Protein 1XYZ (pdb70)

Sequence (640 aa):
NALRDYAEARGIKIGTCVNYPFYNNSDPTYNSILQREFSMVVCENEMKFDALQPRQNVFDFSKGDQLLAFAERNGMQMRGHTLIWHNQNPSWLTNGNWNRDSLLAVMKNHITTVMTHYKGKIVEWDVANECMDDSGNGLRSSIWRNVIGQDYLDYAFRYAREADPDALLFYNDYNIEDLGPKSNAVFNMIKSMKERGVPIDGVGFQCHFINGMSPEYLASIDQNIKRYAEIGVIVSFTEIDIRIPQSENPATAFQVQANNYKELMKICLANPNCNTFVMWGFTDKYTWIPGTFPGYGNPLIYDSNYNPKPAYNAIKEALMNALRDYAEARGIKIGTCVNYPFYNNSDPTYNSILQREFSMVVCENEMKFDALQPRQNVFDFSKGDQLLAFAERNGMQMRGHTLIWHNQNPSWLTNGNWNRDSLLAVMKNHITTVMTHYKGKIVEWDVANECMDDSGNGLRSSIWRNVIGQDYLDYAFRYAREADPDALLFYNDYNIEDLGPKSNAVFNMIKSMKERGVPIDGVGFQCHFINGMSPEYLASIDQNIKRYAEIGVIVSFTEIDIRIPQSENPATAFQVQANNYKELMKICLANPNCNTFVMWGFTDKYTWIPGTFPGYGNPLIYDSNYNPKPAYNAIKEALM

Structure (mmCIF, N/CA/C/O backbone):
data_1XYZ
#
_entry.id   1XYZ
#
_cell.length_a   47.100
_cell.length_b   51.100
_cell.length_c   70.740
_cell.angle_alpha   100.54
_cell.angle_beta   83.79
_cell.angle_gamma   101.64
#
_symmetry.space_group_name_H-M   'P 1'
#
loop_
_entity.id
_entity.type
_entity.pdbx_description
1 polymer 1,4-BETA-D-XYLAN-XYLANOHYDROLASE
2 water water
#
loop_
_atom_site.group_PDB
_atom_site.id
_atom_site.type_symbol
_atom_site.label_atom_id
_atom_site.label_alt_id
_atom_site.label_comp_id
_atom_site.label_asym_id
_atom_site.label_entity_id
_atom_site.label_seq_id
_atom_site.pdbx_PDB_ins_code
_atom_site.Cartn_x
_atom_site.Cartn_y
_atom_site.Cartn_z
_atom_site.occupancy
_atom_site.B_iso_or_equiv
_atom_site.auth_seq_id
_atom_site.auth_comp_id
_atom_site.auth_asym_id
_atom_site.auth_atom_id
_atom_site.pdbx_PDB_model_num
ATOM 1 N N . ASN A 1 26 ? 41.511 25.152 36.876 1.00 22.29 516 ASN A N 1
ATOM 2 C CA . ASN A 1 26 ? 40.907 25.555 35.563 1.00 21.77 516 ASN A CA 1
ATOM 3 C C . ASN A 1 26 ? 39.684 24.707 35.106 1.00 19.45 516 ASN A C 1
ATOM 4 O O . ASN A 1 26 ? 39.191 24.916 34.001 1.00 18.37 516 ASN A O 1
ATOM 9 N N . ALA A 1 27 ? 39.186 23.778 35.939 1.00 15.70 517 ALA A N 1
ATOM 10 C CA . ALA A 1 27 ? 38.027 22.952 35.538 1.00 14.27 517 ALA A CA 1
ATOM 11 C C . ALA A 1 27 ? 36.730 23.719 35.746 1.00 12.59 517 ALA A C 1
ATOM 12 O O . ALA A 1 27 ? 36.707 24.699 36.480 1.00 12.14 517 ALA A O 1
ATOM 14 N N . LEU A 1 28 ? 35.647 23.273 35.115 1.00 11.39 518 LEU A N 1
ATOM 15 C CA . LEU A 1 28 ? 34.366 23.944 35.280 1.00 11.22 518 LEU A CA 1
ATOM 16 C C . LEU A 1 28 ? 33.984 24.033 36.768 1.00 10.88 518 LEU A C 1
ATOM 17 O O . LEU A 1 28 ? 33.537 25.080 37.228 1.00 11.47 518 LEU A O 1
ATOM 22 N N . ARG A 1 29 ? 34.201 22.959 37.533 1.00 10.76 519 ARG A N 1
ATOM 23 C CA . ARG A 1 29 ? 33.856 22.980 38.959 1.00 11.30 519 ARG A CA 1
ATOM 24 C C . ARG A 1 29 ? 34.623 24.033 39.770 1.00 13.05 519 ARG A C 1
ATOM 25 O O . ARG A 1 29 ? 34.129 24.518 40.770 1.00 13.26 519 ARG A O 1
ATOM 33 N N . ASP A 1 30 ? 35.818 24.409 39.330 1.00 13.66 520 ASP A N 1
ATOM 34 C CA . ASP A 1 30 ? 36.605 25.420 40.057 1.00 15.27 520 ASP A CA 1
ATOM 35 C C . ASP A 1 30 ? 35.994 26.819 39.900 1.00 15.32 520 ASP A C 1
ATOM 36 O O . ASP A 1 30 ? 35.875 27.572 40.864 1.00 16.59 520 ASP A O 1
ATOM 41 N N . TYR A 1 31 ? 35.607 27.159 38.680 1.00 14.43 521 TYR A N 1
ATOM 42 C CA . TYR A 1 31 ? 34.999 28.446 38.424 1.00 15.53 521 TYR A CA 1
ATOM 43 C C . TYR A 1 31 ? 33.606 28.496 39.035 1.00 15.66 521 TYR A C 1
ATOM 44 O O . TYR A 1 31 ? 33.161 29.542 39.518 1.00 15.87 521 TYR A O 1
ATOM 53 N N . ALA A 1 32 ? 32.906 27.366 38.988 1.00 13.96 522 ALA A N 1
ATOM 54 C CA . ALA A 1 32 ? 31.570 27.312 39.556 1.00 14.62 522 ALA A CA 1
ATOM 55 C C . ALA A 1 32 ? 31.654 27.491 41.058 1.00 14.50 522 ALA A C 1
ATOM 56 O O . ALA A 1 32 ? 30.933 28.297 41.615 1.00 15.27 522 ALA A O 1
ATOM 58 N N . GLU A 1 33 ? 32.534 26.739 41.706 1.00 15.66 523 GLU A N 1
ATOM 59 C CA . GLU A 1 33 ? 32.718 26.826 43.155 1.00 20.86 523 GLU A CA 1
ATOM 60 C C . GLU A 1 33 ? 32.995 28.282 43.575 1.00 20.93 523 GLU A C 1
ATOM 61 O O . GLU A 1 33 ? 32.429 28.775 44.549 1.00 20.13 523 GLU A O 1
ATOM 67 N N . ALA A 1 34 ? 33.810 28.981 42.794 1.00 20.38 524 ALA A N 1
ATOM 68 C CA . ALA A 1 34 ? 34.166 30.364 43.086 1.00 20.61 524 ALA A CA 1
ATOM 69 C C . ALA A 1 34 ? 32.939 31.280 43.078 1.00 20.43 524 ALA A C 1
ATOM 70 O O . ALA A 1 34 ? 32.920 32.354 43.707 1.00 21.31 524 ALA A O 1
ATOM 72 N N . ARG A 1 35 ? 31.911 30.857 42.361 1.00 18.97 525 ARG A N 1
ATOM 73 C CA . ARG A 1 35 ? 30.701 31.641 42.259 1.00 18.39 525 ARG A CA 1
ATOM 74 C C . ARG A 1 35 ? 29.567 31.127 43.152 1.00 17.82 525 ARG A C 1
ATOM 75 O O . ARG A 1 35 ? 28.486 31.697 43.136 1.00 18.38 525 ARG A O 1
ATOM 83 N N . GLY A 1 36 ? 29.815 30.071 43.932 1.00 17.65 526 GLY A N 1
ATOM 84 C CA . GLY A 1 36 ? 28.786 29.496 44.809 1.00 17.76 526 GLY A CA 1
ATOM 85 C C . GLY A 1 36 ? 27.692 28.668 44.122 1.00 17.76 526 GLY A C 1
ATOM 86 O O . GLY A 1 36 ? 26.561 28.562 44.629 1.00 18.64 526 GLY A O 1
ATOM 87 N N . ILE A 1 37 ? 28.044 28.082 42.977 1.00 16.77 527 ILE A N 1
ATOM 88 C CA . ILE A 1 37 ? 27.163 27.268 42.111 1.00 16.84 527 ILE A CA 1
ATOM 89 C C . ILE A 1 37 ? 27.736 25.832 42.085 1.00 15.99 527 ILE A C 1
ATOM 90 O O . ILE A 1 37 ? 28.970 25.640 42.148 1.00 17.08 527 ILE A O 1
ATOM 95 N N . LYS A 1 38 ? 26.858 24.832 42.063 1.00 13.16 528 LYS A N 1
ATOM 96 C CA . LYS A 1 38 ? 27.275 23.429 41.914 1.00 12.08 528 LYS A CA 1
ATOM 97 C C . LYS A 1 38 ? 26.965 23.107 40.441 1.00 11.04 528 LYS A C 1
ATOM 98 O O . LYS A 1 38 ? 25.882 23.449 39.946 1.00 10.17 528 LYS A O 1
ATOM 104 N N . ILE A 1 39 ? 27.922 22.502 39.741 1.00 9.53 529 ILE A N 1
ATOM 105 C CA . ILE A 1 39 ? 27.746 22.147 38.339 1.00 8.79 529 ILE A CA 1
ATOM 106 C C . ILE A 1 39 ? 27.829 20.640 38.243 1.00 8.34 529 ILE A C 1
ATOM 107 O O . ILE A 1 39 ? 28.763 20.039 38.759 1.00 9.37 529 ILE A O 1
ATOM 112 N N . GLY A 1 40 ? 26.832 20.017 37.624 1.00 7.55 530 GLY A N 1
ATOM 113 C CA . GLY A 1 40 ? 26.842 18.575 37.593 1.00 7.77 530 GLY A CA 1
ATOM 114 C C . GLY A 1 40 ? 26.306 17.919 36.347 1.00 8.70 530 GLY A C 1
ATOM 115 O O . GLY A 1 40 ? 25.993 18.600 35.347 1.00 8.22 530 GLY A O 1
ATOM 116 N N . THR A 1 41 ? 26.199 16.591 36.408 1.00 7.71 531 THR A N 1
ATOM 117 C CA . THR A 1 41 ? 25.701 15.803 35.293 1.00 7.60 531 THR A CA 1
ATOM 118 C C . THR A 1 41 ? 25.117 14.481 35.807 1.00 8.27 531 THR A C 1
ATOM 119 O O . THR A 1 41 ? 25.453 14.039 36.921 1.00 7.43 531 THR A O 1
ATOM 123 N N . CYS A 1 42 ? 24.221 13.880 35.022 1.00 8.23 532 CYS A N 1
ATOM 124 C CA . CYS A 1 42 ? 23.762 12.537 35.353 1.00 8.73 532 CYS A CA 1
ATOM 125 C C . CYS A 1 42 ? 24.913 11.621 34.905 1.00 10.18 532 CYS A C 1
ATOM 126 O O . CYS A 1 42 ? 25.752 11.977 34.032 1.00 9.35 532 CYS A O 1
ATOM 129 N N . VAL A 1 43 ? 25.010 10.461 35.547 1.00 9.17 533 VAL A N 1
ATOM 130 C CA . VAL A 1 43 ? 26.080 9.512 35.258 1.00 9.39 533 VAL A CA 1
ATOM 131 C C . VAL A 1 43 ? 25.530 8.375 34.410 1.00 10.48 533 VAL A C 1
ATOM 132 O O . VAL A 1 43 ? 24.571 7.708 34.807 1.00 11.48 533 VAL A O 1
ATOM 136 N N . ASN A 1 44 ? 26.061 8.234 33.198 1.00 10.57 534 ASN A N 1
ATOM 137 C CA . ASN A 1 44 ? 25.600 7.214 32.239 1.00 11.85 534 ASN A CA 1
ATOM 138 C C . ASN A 1 44 ? 26.157 5.835 32.584 1.00 12.89 534 ASN A C 1
ATOM 139 O O . ASN A 1 44 ? 27.197 5.714 33.260 1.00 12.77 534 ASN A O 1
ATOM 144 N N . TYR A 1 45 ? 25.544 4.808 32.020 1.00 14.86 535 TYR A N 1
ATOM 145 C CA . TYR A 1 45 ? 25.946 3.450 32.338 1.00 17.34 535 TYR A CA 1
ATOM 146 C C . TYR A 1 45 ? 27.413 2.986 32.289 1.00 17.31 535 TYR A C 1
ATOM 147 O O . TYR A 1 45 ? 27.845 2.227 33.169 1.00 16.66 535 TYR A O 1
ATOM 156 N N . PRO A 1 46 ? 28.210 3.450 31.307 1.00 16.94 536 PRO A N 1
ATOM 157 C CA . PRO A 1 46 ? 29.611 3.020 31.238 1.00 16.86 536 PRO A CA 1
ATOM 158 C C . PRO A 1 46 ? 30.393 3.246 32.508 1.00 16.28 536 PRO A C 1
ATOM 159 O O . PRO A 1 46 ? 31.401 2.592 32.724 1.00 16.65 536 PRO A O 1
ATOM 163 N N . PHE A 1 47 ? 29.973 4.202 33.330 1.00 15.77 537 PHE A N 1
ATOM 164 C CA . PHE A 1 47 ? 30.667 4.473 34.593 1.00 15.60 537 PHE A CA 1
ATOM 165 C C . PHE A 1 47 ? 30.785 3.211 35.456 1.00 17.03 537 PHE A C 1
ATOM 166 O O . PHE A 1 47 ? 31.860 2.888 35.955 1.00 17.37 537 PHE A O 1
ATOM 174 N N . TYR A 1 48 ? 29.680 2.496 35.587 1.00 17.95 538 TYR A N 1
ATOM 175 C CA . TYR A 1 48 ? 29.633 1.314 36.426 1.00 21.33 538 TYR A CA 1
ATOM 176 C C . TYR A 1 48 ? 30.512 0.138 36.019 1.00 25.76 538 TYR A C 1
ATOM 177 O O . TYR A 1 48 ? 31.203 -0.436 36.869 1.00 28.22 538 TYR A O 1
ATOM 186 N N . ASN A 1 49 ? 30.517 -0.218 34.741 1.00 29.62 539 ASN A N 1
ATOM 187 C CA . ASN A 1 49 ? 31.343 -1.340 34.323 1.00 33.13 539 ASN A CA 1
ATOM 188 C C . ASN 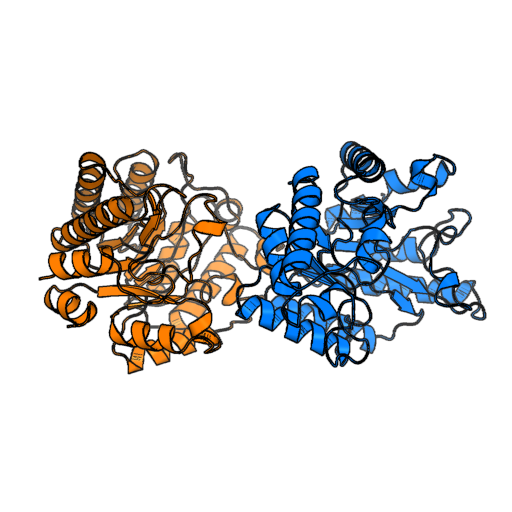A 1 49 ? 32.742 -0.968 33.816 1.00 34.74 539 ASN A C 1
ATOM 189 O O . ASN A 1 49 ? 33.485 -1.836 33.344 1.00 35.85 539 ASN A O 1
ATOM 194 N N . ASN A 1 50 ? 33.102 0.312 33.916 1.00 35.84 540 ASN A N 1
ATOM 195 C CA . ASN A 1 50 ? 34.428 0.798 33.502 1.00 37.55 540 ASN A CA 1
ATOM 196 C C . ASN A 1 50 ? 34.806 0.597 32.037 1.00 36.41 540 ASN A C 1
ATOM 197 O O . ASN A 1 50 ? 35.994 0.528 31.695 1.00 36.29 540 ASN A O 1
ATOM 202 N N . SER A 1 51 ? 33.802 0.550 31.171 1.00 34.36 541 SER A N 1
ATOM 203 C CA . SER A 1 51 ? 34.030 0.351 29.754 1.00 31.80 541 SER A CA 1
ATOM 204 C C . SER A 1 51 ? 34.543 1.595 29.027 1.00 29.83 541 SER A C 1
ATOM 205 O O . SER A 1 51 ? 34.963 1.496 27.870 1.00 30.50 541 SER A O 1
ATOM 208 N N . ASP A 1 52 ? 34.488 2.762 29.668 1.00 26.01 542 ASP A N 1
ATOM 209 C CA . ASP A 1 52 ? 34.931 3.991 29.015 1.00 23.12 542 ASP A CA 1
ATOM 210 C C . ASP A 1 52 ? 35.764 4.833 29.994 1.00 22.05 542 ASP A C 1
ATOM 211 O O . ASP A 1 52 ? 35.234 5.671 30.724 1.00 20.76 542 ASP A O 1
ATOM 216 N N . PRO A 1 53 ? 37.096 4.580 30.043 1.00 22.07 543 PRO A N 1
ATOM 217 C CA . PRO A 1 53 ? 38.045 5.286 30.922 1.00 20.53 543 PRO A CA 1
ATOM 218 C C . PRO A 1 53 ? 38.063 6.795 30.726 1.00 19.04 543 PRO A C 1
ATOM 219 O O . PRO A 1 53 ? 38.220 7.541 31.696 1.00 18.90 543 PRO A O 1
ATOM 223 N N . THR A 1 54 ? 37.932 7.244 29.475 1.00 16.88 544 THR A N 1
ATOM 224 C CA . THR A 1 54 ? 37.937 8.680 29.187 1.00 16.62 544 THR A CA 1
ATOM 225 C C . THR A 1 54 ? 36.699 9.327 29.839 1.00 14.37 544 THR A C 1
ATOM 226 O O . THR A 1 54 ? 36.789 10.421 30.394 1.00 13.61 544 THR A O 1
ATOM 230 N N . TYR A 1 55 ? 35.560 8.631 29.778 1.00 13.73 545 TYR A N 1
ATOM 231 C CA . TYR A 1 55 ? 34.316 9.135 30.392 1.00 12.39 545 TYR A CA 1
ATOM 232 C C . TYR A 1 55 ? 34.578 9.414 31.874 1.00 12.05 545 TYR A C 1
ATOM 233 O O . TYR A 1 55 ? 34.347 10.531 32.366 1.00 11.61 545 TYR A O 1
ATOM 242 N N . ASN A 1 56 ? 35.089 8.397 32.571 1.00 13.21 546 ASN A N 1
ATOM 243 C CA . ASN A 1 56 ? 35.370 8.505 34.004 1.00 14.05 546 ASN A CA 1
ATOM 244 C C . ASN A 1 56 ? 36.404 9.572 34.355 1.00 13.17 546 ASN A C 1
ATOM 245 O O . ASN A 1 56 ? 36.268 10.254 35.376 1.00 12.33 546 ASN A O 1
ATOM 250 N N . SER A 1 57 ? 37.412 9.757 33.507 1.00 13.12 547 SER A N 1
ATOM 251 C CA . SER A 1 57 ? 38.427 10.757 33.806 1.00 14.48 547 SER A CA 1
ATOM 252 C C . SER A 1 57 ? 37.903 12.207 33.694 1.00 13.07 547 SER A C 1
ATOM 253 O O . SER A 1 57 ? 38.269 13.073 34.488 1.00 14.04 547 SER A O 1
ATOM 256 N N . ILE A 1 58 ? 37.018 12.464 32.732 1.00 12.03 548 ILE A N 1
ATOM 257 C CA . ILE A 1 58 ? 36.437 13.801 32.611 1.00 11.90 548 ILE A CA 1
ATOM 258 C C . ILE A 1 58 ? 35.424 14.000 33.755 1.00 10.12 548 ILE A C 1
ATOM 259 O O . ILE A 1 58 ? 35.368 15.070 34.354 1.00 9.55 548 ILE A O 1
ATOM 264 N N . LEU A 1 59 ? 34.614 12.973 34.025 1.00 10.09 549 LEU A N 1
ATOM 265 C CA . LEU A 1 59 ? 33.611 13.030 35.100 1.00 10.02 549 LEU A CA 1
ATOM 266 C C . LEU A 1 59 ? 34.207 13.450 36.454 1.00 10.24 549 LEU A C 1
ATOM 267 O O . LEU A 1 59 ? 33.718 14.398 37.071 1.00 10.79 549 LEU A O 1
ATOM 272 N N . GLN A 1 60 ? 35.270 12.773 36.892 1.00 10.53 550 GLN A N 1
ATOM 273 C CA . GLN A 1 60 ? 35.891 13.086 38.199 1.00 12.97 550 GLN A CA 1
ATOM 274 C C . GLN A 1 60 ? 36.646 14.442 38.266 1.00 12.79 550 GLN A C 1
ATOM 275 O O . GLN A 1 60 ? 36.896 14.981 39.351 1.00 14.16 550 GLN A O 1
ATOM 281 N N . ARG A 1 61 ? 36.967 14.994 37.097 1.00 12.31 551 ARG A N 1
ATOM 282 C CA . ARG A 1 61 ? 37.710 16.247 36.999 1.00 12.09 551 ARG A CA 1
ATOM 283 C C . ARG A 1 61 ? 36.885 17.548 36.907 1.00 10.73 551 ARG A C 1
ATOM 284 O O . ARG A 1 61 ? 37.173 18.522 37.583 1.00 11.07 551 ARG A O 1
ATOM 292 N N . GLU A 1 62 ? 35.838 17.539 36.090 1.00 9.49 552 GLU A N 1
ATOM 293 C CA . GLU A 1 62 ? 35.075 18.748 35.807 1.00 9.31 552 GLU A CA 1
ATOM 294 C C . GLU A 1 62 ? 33.845 19.080 36.637 1.00 8.60 552 GLU A C 1
ATOM 295 O O . GLU A 1 62 ? 33.454 20.230 36.697 1.00 9.32 552 GLU A O 1
ATOM 301 N N . PHE A 1 63 ? 33.242 18.088 37.283 1.00 8.90 553 PHE A N 1
ATOM 302 C CA . PHE A 1 63 ? 31.979 18.320 37.974 1.00 8.57 553 PHE A CA 1
ATOM 303 C C . PHE A 1 63 ? 32.023 18.289 39.476 1.00 8.77 553 PHE A C 1
ATOM 304 O O . PHE A 1 63 ? 32.858 17.590 40.060 1.00 10.39 553 PHE A O 1
ATOM 312 N N . SER A 1 64 ? 31.130 19.050 40.105 1.00 8.54 554 SER A N 1
ATOM 313 C CA . SER A 1 64 ? 31.039 19.070 41.570 1.00 9.08 554 SER A CA 1
ATOM 314 C C . SER A 1 64 ? 29.733 18.417 42.085 1.00 8.65 554 SER A C 1
ATOM 315 O O . SER A 1 64 ? 29.484 18.395 43.285 1.00 9.71 554 SER A O 1
ATOM 318 N N . MET A 1 65 ? 28.932 17.853 41.181 1.00 8.52 555 MET A N 1
ATOM 319 C CA . MET A 1 6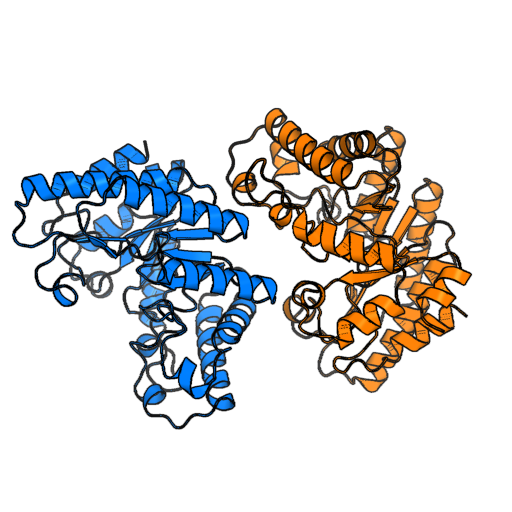5 ? 27.663 17.207 41.528 1.00 8.20 555 MET A CA 1
ATOM 320 C C . MET A 1 65 ? 27.328 16.086 40.506 1.00 9.98 555 MET A C 1
ATOM 321 O O . MET A 1 65 ? 27.616 16.202 39.303 1.00 9.39 555 MET A O 1
ATOM 326 N N . VAL A 1 66 ? 26.771 14.975 41.002 1.00 8.37 556 VAL A N 1
ATOM 327 C CA . VAL A 1 66 ? 26.363 13.847 40.160 1.00 8.94 556 VAL A CA 1
ATOM 328 C C . VAL A 1 66 ? 24.917 13.399 40.532 1.00 9.51 556 VAL A C 1
ATOM 329 O O . VAL A 1 66 ? 24.407 13.709 41.636 1.00 8.72 556 VAL A O 1
ATOM 333 N N . VAL A 1 67 ? 24.247 12.754 39.576 1.00 8.11 557 VAL A N 1
ATOM 334 C CA . VAL A 1 67 ? 22.883 12.262 39.750 1.00 9.04 557 VAL A CA 1
ATOM 335 C C . VAL A 1 67 ? 22.835 10.937 38.996 1.00 8.99 557 VAL A C 1
ATOM 336 O O . VAL A 1 67 ? 23.484 10.787 37.965 1.00 9.56 557 VAL A O 1
ATOM 340 N N . CYS A 1 68 ? 22.082 9.968 39.514 1.00 9.81 558 CYS A N 1
ATOM 341 C CA . CYS A 1 68 ? 21.909 8.666 38.868 1.00 12.43 558 CYS A CA 1
ATOM 342 C C . CYS A 1 68 ? 20.946 8.793 37.693 1.00 12.01 558 CYS A C 1
ATOM 343 O O . CYS A 1 68 ? 19.841 9.283 37.855 1.00 12.77 558 CYS A O 1
ATOM 346 N N . GLU A 1 69 ? 21.329 8.326 36.517 1.00 12.71 559 GLU A N 1
ATOM 347 C CA . GLU A 1 69 ? 20.405 8.462 35.395 1.00 13.52 559 GLU A CA 1
ATOM 348 C C . GLU A 1 69 ? 19.197 7.547 35.561 1.00 13.28 559 GLU A C 1
ATOM 349 O O . GLU A 1 69 ? 18.062 7.989 35.407 1.00 13.92 559 GLU A O 1
ATOM 355 N N . ASN A 1 70 ? 19.445 6.292 35.930 1.00 12.97 560 ASN A N 1
ATOM 356 C CA . ASN A 1 70 ? 18.355 5.306 36.052 1.00 15.58 560 ASN A CA 1
ATOM 357 C C . ASN A 1 70 ? 18.400 4.427 37.280 1.00 15.17 560 ASN A C 1
ATOM 358 O O . ASN A 1 70 ? 17.418 3.778 37.599 1.00 15.41 560 ASN A O 1
ATOM 363 N N . GLU A 1 71 ? 19.540 4.415 37.958 1.00 14.85 561 GLU A N 1
ATOM 364 C CA . GLU A 1 71 ? 19.774 3.522 39.081 1.00 14.96 561 GLU A CA 1
ATOM 365 C C . GLU A 1 71 ? 19.067 3.784 40.417 1.00 15.00 561 GLU A C 1
ATOM 366 O O . GLU A 1 71 ? 19.187 2.967 41.354 1.00 14.61 561 GLU A O 1
ATOM 372 N N . MET A 1 72 ? 18.416 4.937 40.554 1.00 12.29 562 MET A N 1
ATOM 373 C CA . MET A 1 72 ? 17.674 5.220 41.773 1.00 12.08 562 MET A CA 1
ATOM 374 C C . MET A 1 72 ? 16.182 5.404 41.518 1.00 11.74 562 MET A C 1
ATOM 375 O O . MET A 1 72 ? 15.473 6.007 42.332 1.00 12.97 562 MET A O 1
ATOM 380 N N . LYS A 1 73 ? 15.718 4.910 40.367 1.00 10.88 563 LYS A N 1
ATOM 381 C CA . LYS A 1 73 ? 14.290 4.930 40.041 1.00 12.47 563 LYS A CA 1
ATOM 382 C C . LYS A 1 73 ? 13.635 3.736 40.799 1.00 12.55 563 LYS A C 1
ATOM 383 O O . LYS A 1 73 ? 14.332 2.804 41.194 1.00 11.94 563 LYS A O 1
ATOM 389 N N . PHE A 1 74 ? 12.320 3.768 40.989 1.00 12.42 564 PHE A N 1
ATOM 390 C CA . PHE A 1 74 ? 11.590 2.731 41.772 1.00 12.98 564 PHE A CA 1
ATOM 391 C C . PHE A 1 74 ? 11.858 1.266 41.385 1.00 13.21 564 PHE A C 1
ATOM 392 O O . PHE A 1 74 ? 12.119 0.429 42.264 1.00 12.63 564 PHE A O 1
ATOM 400 N N . ASP A 1 75 ? 11.848 0.971 40.092 1.00 13.79 565 ASP A N 1
ATOM 401 C CA . ASP A 1 75 ? 12.104 -0.389 39.618 1.00 16.20 565 ASP A CA 1
ATOM 402 C C . ASP A 1 75 ? 13.513 -0.883 39.912 1.00 14.58 565 ASP A C 1
ATOM 403 O O . ASP A 1 75 ? 13.713 -2.071 40.112 1.00 16.53 565 ASP A O 1
ATOM 408 N N . ALA A 1 76 ? 14.486 0.023 39.952 1.00 13.35 566 ALA A N 1
ATOM 409 C CA . ALA A 1 76 ? 15.872 -0.340 40.221 1.00 12.37 566 ALA A CA 1
ATOM 410 C C . ALA A 1 76 ? 16.132 -0.557 41.704 1.00 11.90 566 ALA A C 1
ATOM 411 O O . ALA A 1 76 ? 16.885 -1.460 42.086 1.00 12.98 566 ALA A O 1
ATOM 413 N N . LEU A 1 77 ? 15.549 0.302 42.525 1.00 10.41 567 LEU A N 1
ATOM 414 C CA . LEU A 1 77 ? 15.731 0.238 43.971 1.00 10.75 567 LEU A CA 1
ATOM 415 C C . LEU A 1 77 ? 14.910 -0.831 44.701 1.00 10.05 567 LEU A C 1
ATOM 416 O O . LEU A 1 77 ? 15.370 -1.365 45.702 1.00 9.00 567 LEU A O 1
ATOM 421 N N . GLN A 1 78 ? 13.682 -1.083 44.251 1.00 9.16 568 GLN A N 1
ATOM 422 C CA . GLN A 1 78 ? 12.821 -2.086 44.902 1.00 9.03 568 GLN A CA 1
ATOM 423 C C . GLN A 1 78 ? 12.257 -2.995 43.804 1.00 9.11 568 GLN A C 1
ATOM 424 O O . GLN A 1 78 ? 11.068 -2.958 43.506 1.00 9.32 568 GLN A O 1
ATOM 430 N N . PRO A 1 79 ? 13.110 -3.869 43.229 1.00 9.77 569 PRO A N 1
ATOM 431 C CA . PRO A 1 79 ? 12.740 -4.788 42.150 1.00 10.77 569 PRO A CA 1
ATOM 432 C C . PRO A 1 79 ? 11.710 -5.848 42.482 1.00 11.54 569 PRO A C 1
ATOM 433 O O . PRO A 1 79 ? 11.013 -6.334 41.604 1.00 12.27 569 PRO A O 1
ATOM 437 N N . ARG A 1 80 ? 11.645 -6.231 43.751 1.00 12.37 570 ARG A N 1
ATOM 438 C CA . ARG A 1 80 ? 10.665 -7.217 44.243 1.00 12.40 570 ARG A CA 1
ATOM 439 C C . ARG A 1 80 ? 10.108 -6.578 45.493 1.00 11.70 570 ARG A C 1
ATOM 440 O O . ARG A 1 80 ? 10.791 -5.753 46.109 1.00 11.68 570 ARG A O 1
ATOM 448 N N . GLN A 1 81 ? 8.897 -6.930 45.899 1.00 12.35 571 GLN A N 1
ATOM 449 C CA . GLN A 1 81 ? 8.314 -6.292 47.075 1.00 12.44 571 GLN A CA 1
ATOM 450 C C . GLN A 1 81 ? 9.161 -6.529 48.336 1.00 12.10 571 GLN A C 1
ATOM 451 O O . GLN A 1 81 ? 9.433 -7.664 48.726 1.00 11.73 571 GLN A O 1
ATOM 457 N N . ASN A 1 82 ? 9.522 -5.426 48.979 1.00 11.04 572 ASN A N 1
ATOM 458 C CA . ASN A 1 82 ? 10.381 -5.393 50.160 1.00 12.42 572 ASN A CA 1
ATOM 459 C C . ASN A 1 82 ? 11.790 -5.899 50.036 1.00 11.15 572 ASN A C 1
ATOM 460 O O . ASN A 1 82 ? 12.384 -6.311 51.033 1.00 11.60 572 ASN A O 1
ATOM 465 N N . VAL A 1 83 ? 12.309 -5.873 48.813 1.00 9.96 573 VAL A N 1
ATOM 466 C CA . VAL A 1 83 ? 13.685 -6.252 48.509 1.00 10.18 573 VAL A CA 1
ATOM 467 C C . VAL A 1 83 ? 14.304 -4.970 47.904 1.00 11.30 573 VAL A C 1
ATOM 468 O O . VAL A 1 83 ? 13.812 -4.470 46.875 1.00 11.52 573 VAL A O 1
ATOM 472 N N . PHE A 1 84 ? 15.340 -4.434 48.553 1.00 9.70 574 PHE A N 1
ATOM 473 C CA . PHE A 1 84 ? 15.965 -3.163 48.128 1.00 9.11 574 PHE A CA 1
ATOM 474 C C . PHE A 1 84 ? 17.352 -3.410 47.617 1.00 9.74 574 PHE A C 1
ATOM 475 O O . PHE A 1 84 ? 18.152 -4.098 48.268 1.00 11.03 574 PHE A O 1
ATOM 483 N N . ASP A 1 85 ? 17.660 -2.855 46.457 1.00 8.49 575 ASP A N 1
ATOM 484 C CA . ASP A 1 85 ? 18.969 -3.048 45.884 1.00 8.62 575 ASP A CA 1
ATOM 485 C C . ASP A 1 85 ? 19.692 -1.703 45.888 1.00 9.81 575 ASP A C 1
ATOM 486 O O . ASP A 1 85 ? 19.393 -0.837 45.040 1.00 10.34 575 ASP A O 1
ATOM 491 N N . PHE A 1 86 ? 20.655 -1.531 46.805 1.00 8.48 576 PHE A N 1
ATOM 492 C CA . PHE A 1 86 ? 21.387 -0.274 46.921 1.00 8.30 576 PHE A CA 1
ATOM 493 C C . PHE A 1 86 ? 22.769 -0.330 46.258 1.00 9.49 576 PHE A C 1
ATOM 494 O O . PHE A 1 86 ? 23.550 0.625 46.382 1.00 10.33 576 PHE A O 1
ATOM 502 N N . SER A 1 87 ? 23.093 -1.429 45.588 1.00 9.04 577 SER A N 1
ATOM 503 C CA . SER A 1 87 ? 24.419 -1.578 45.042 1.00 10.38 577 SER A CA 1
ATOM 504 C C . SER A 1 87 ? 24.963 -0.440 44.168 1.00 10.38 577 SER A C 1
ATOM 505 O O . SER A 1 87 ? 26.034 0.098 44.459 1.00 11.09 577 SER A O 1
ATOM 508 N N . LYS A 1 88 ? 24.228 -0.074 43.115 1.00 11.96 578 LYS A N 1
ATOM 509 C CA . LYS A 1 88 ? 24.687 0.990 42.200 1.00 11.14 578 LYS A CA 1
ATOM 510 C C . LYS A 1 88 ? 24.701 2.375 42.810 1.00 10.31 578 LYS A C 1
ATOM 511 O O . LYS A 1 88 ? 25.673 3.116 42.661 1.00 11.06 578 LYS A O 1
ATOM 517 N N . GLY A 1 89 ? 23.674 2.686 43.587 1.00 10.04 579 GLY A N 1
ATOM 518 C CA . GLY A 1 89 ? 23.612 3.973 44.240 1.00 10.33 579 GLY A CA 1
ATOM 519 C C . GLY A 1 89 ? 24.736 4.141 45.244 1.00 9.65 579 GLY A C 1
ATOM 520 O O . GLY A 1 89 ? 25.304 5.220 45.337 1.00 11.01 579 GLY A O 1
ATOM 521 N N . ASP A 1 90 ? 25.085 3.085 45.986 1.00 10.04 580 ASP A N 1
ATOM 522 C CA . ASP A 1 90 ? 26.172 3.174 46.983 1.00 10.22 580 ASP A CA 1
ATOM 523 C C . ASP A 1 90 ? 27.527 3.295 46.300 1.00 9.18 580 ASP A C 1
ATOM 524 O O . ASP A 1 90 ? 28.437 3.909 46.841 1.00 10.73 580 ASP A O 1
ATOM 529 N N . GLN A 1 91 ? 27.665 2.652 45.146 1.00 9.92 581 GLN A N 1
ATOM 530 C CA . GLN A 1 91 ? 28.883 2.735 44.350 1.00 11.72 581 GLN A CA 1
ATOM 531 C C . GLN A 1 91 ? 29.065 4.198 43.854 1.00 11.64 581 GLN A C 1
ATOM 532 O O . GLN A 1 91 ? 30.170 4.745 43.924 1.00 12.21 581 GLN A O 1
ATOM 538 N N . LEU A 1 92 ? 27.999 4.837 43.366 1.00 9.96 582 LEU A N 1
ATOM 539 C CA . LEU A 1 92 ? 28.132 6.234 42.936 1.00 10.73 582 LEU A CA 1
ATOM 540 C C . LEU A 1 92 ? 28.414 7.183 44.116 1.00 10.35 582 LEU A C 1
ATOM 541 O O . LEU A 1 92 ? 29.228 8.110 44.014 1.00 10.03 582 LEU A O 1
ATOM 546 N N . LEU A 1 93 ? 27.768 6.953 45.257 1.00 9.56 583 LEU A N 1
ATOM 547 C CA . LEU A 1 93 ? 28.001 7.818 46.403 1.00 9.90 583 LEU A CA 1
ATOM 548 C C . LEU A 1 93 ? 29.457 7.722 46.878 1.00 9.16 583 LEU A C 1
ATOM 549 O O . LEU A 1 93 ? 30.057 8.721 47.228 1.00 9.96 583 LEU A O 1
ATOM 554 N N . ALA A 1 94 ? 30.028 6.525 46.885 1.00 9.86 584 ALA A N 1
ATOM 555 C CA . ALA A 1 94 ? 31.421 6.362 47.320 1.00 10.89 584 ALA A CA 1
ATOM 556 C C . ALA A 1 94 ? 32.378 7.169 46.383 1.00 10.75 584 ALA A C 1
ATOM 557 O O . ALA A 1 94 ? 33.355 7.787 46.831 1.00 10.77 584 ALA A O 1
ATOM 559 N N . PHE A 1 95 ? 32.113 7.111 45.081 1.00 11.30 585 PHE A N 1
ATOM 560 C CA . PHE A 1 95 ? 32.899 7.851 44.092 1.00 10.70 585 PHE A CA 1
ATOM 561 C C . PHE A 1 95 ? 32.740 9.351 44.358 1.00 10.59 585 PHE A C 1
ATOM 562 O O . PHE A 1 95 ? 33.738 10.077 44.384 1.00 10.72 585 PHE A O 1
ATOM 570 N N . ALA A 1 96 ? 31.505 9.812 44.594 1.00 9.66 586 ALA A N 1
ATOM 571 C CA . ALA A 1 96 ? 31.236 11.240 44.851 1.00 9.63 586 ALA A CA 1
ATOM 572 C C . ALA A 1 96 ? 32.013 11.738 46.051 1.00 11.79 586 ALA A C 1
ATOM 573 O O . ALA A 1 96 ? 32.690 12.774 46.000 1.00 11.85 586 ALA A O 1
ATOM 575 N N . GLU A 1 97 ? 31.984 10.956 47.119 1.00 12.40 587 GLU A N 1
ATOM 576 C CA . GLU A 1 97 ? 32.678 11.341 48.335 1.00 15.08 587 GLU A CA 1
ATOM 577 C C . GLU A 1 97 ? 34.204 11.446 48.203 1.00 14.23 587 GLU A C 1
ATOM 578 O O . GLU A 1 97 ? 34.797 12.386 48.741 1.00 15.23 587 GLU A O 1
ATOM 584 N N . ARG A 1 98 ? 34.842 10.540 47.463 1.00 12.93 588 ARG A N 1
ATOM 585 C CA . ARG A 1 98 ? 36.294 10.654 47.341 1.00 13.31 588 ARG A CA 1
ATOM 586 C C . ARG A 1 98 ? 36.691 11.716 46.317 1.00 12.35 588 ARG A C 1
ATOM 587 O O . ARG A 1 98 ? 37.864 12.059 46.189 1.00 12.04 588 ARG A O 1
ATOM 595 N N . ASN A 1 99 ? 35.699 12.261 45.628 1.00 11.09 589 ASN A N 1
ATOM 596 C CA . ASN A 1 99 ? 35.956 13.318 44.652 1.00 11.19 589 ASN A CA 1
ATOM 597 C C . ASN A 1 99 ? 35.373 14.675 45.048 1.00 12.23 589 ASN A C 1
ATOM 598 O O . ASN A 1 99 ? 35.372 15.611 44.258 1.00 13.60 589 ASN A O 1
ATOM 603 N N . GLY A 1 100 ? 34.948 14.799 46.303 1.00 11.11 590 GLY A N 1
ATOM 604 C CA . GLY A 1 100 ? 34.409 16.046 46.802 1.00 12.54 590 GLY A CA 1
ATOM 605 C C . GLY A 1 100 ? 33.187 16.543 46.046 1.00 13.67 590 GLY A C 1
ATOM 606 O O . GLY A 1 100 ? 33.016 17.752 45.853 1.00 14.76 590 GLY A O 1
ATOM 607 N N . MET A 1 101 ? 32.322 15.611 45.659 1.00 11.86 591 MET A N 1
ATOM 608 C CA . MET A 1 101 ? 31.110 15.937 44.929 1.00 11.81 591 MET A CA 1
ATOM 609 C C . MET A 1 101 ? 29.856 15.722 45.774 1.00 12.73 591 MET A C 1
ATOM 610 O O . MET A 1 101 ? 29.828 14.854 46.660 1.00 13.18 591 MET A O 1
ATOM 615 N N . GLN A 1 102 ? 28.814 16.500 45.482 1.00 11.47 592 GLN A N 1
ATOM 616 C CA . GLN A 1 102 ? 27.510 16.321 46.126 1.00 11.95 592 GLN A CA 1
ATOM 617 C C . GLN A 1 102 ? 26.674 15.444 45.190 1.00 11.52 592 GLN A C 1
ATOM 618 O O . GLN A 1 102 ? 27.031 15.254 44.020 1.00 10.61 592 GLN A O 1
ATOM 624 N N . MET A 1 103 ? 25.549 14.932 45.676 1.00 10.95 593 MET A N 1
ATOM 625 C CA . MET A 1 103 ? 24.717 14.071 44.856 1.00 11.58 593 MET A CA 1
ATOM 626 C C . MET A 1 103 ? 23.246 14.468 44.999 1.00 10.01 593 MET A C 1
ATOM 627 O O . MET A 1 103 ? 22.849 14.991 46.052 1.00 12.78 593 MET A O 1
ATOM 632 N N . ARG A 1 104 ? 22.490 14.379 43.907 1.00 8.19 594 ARG A N 1
ATOM 633 C CA . ARG A 1 104 ? 21.038 14.611 43.945 1.00 8.93 594 ARG A CA 1
ATOM 634 C C . ARG A 1 104 ? 20.394 13.207 43.875 1.00 8.31 594 ARG A C 1
ATOM 635 O O . ARG A 1 104 ? 20.926 12.302 43.224 1.00 9.88 594 ARG A O 1
ATOM 643 N N . GLY A 1 105 ? 19.254 13.034 44.533 1.00 7.75 595 GLY A N 1
ATOM 644 C CA . GLY A 1 105 ? 18.558 11.753 44.490 1.00 8.52 595 GLY A CA 1
ATOM 645 C C . GLY A 1 105 ? 17.439 11.843 43.463 1.00 7.86 595 GLY A C 1
ATOM 646 O O . GLY A 1 105 ? 16.585 12.699 43.558 1.00 9.47 595 GLY A O 1
ATOM 647 N N . HIS A 1 106 ? 17.393 10.910 42.531 1.00 8.73 596 HIS A N 1
ATOM 648 C CA . HIS A 1 106 ? 16.406 10.953 41.482 1.00 7.94 596 HIS A CA 1
ATOM 649 C C . HIS A 1 106 ? 15.952 9.513 41.226 1.00 8.14 596 HIS A C 1
ATOM 650 O O . HIS A 1 106 ? 16.745 8.713 40.778 1.00 9.92 596 HIS A O 1
ATOM 657 N N . THR A 1 107 ? 14.684 9.162 41.427 1.00 8.09 597 THR A N 1
ATOM 658 C CA . THR A 1 107 ? 13.588 10.015 41.887 1.00 8.14 597 THR A CA 1
ATOM 659 C C . THR A 1 107 ? 12.621 9.019 42.554 1.00 8.44 597 THR A C 1
ATOM 660 O O . THR A 1 107 ? 12.537 7.863 42.132 1.00 9.27 597 THR A O 1
ATOM 664 N N . LEU A 1 108 ? 11.864 9.472 43.545 1.00 8.35 598 LEU A N 1
ATOM 665 C CA . LEU A 1 108 ? 10.989 8.568 44.286 1.00 9.50 598 LEU A CA 1
ATOM 666 C C . LEU A 1 108 ? 9.645 8.210 43.673 1.00 9.54 598 LEU A C 1
ATOM 667 O O . LEU A 1 108 ? 9.377 7.040 43.408 1.00 12.35 598 LEU A O 1
ATOM 672 N N . ILE A 1 109 ? 8.811 9.206 43.425 1.00 9.46 599 ILE A N 1
ATOM 673 C CA . ILE A 1 109 ? 7.468 8.979 42.900 1.00 10.99 599 ILE A CA 1
ATOM 674 C C . ILE A 1 109 ? 7.327 9.468 41.450 1.00 10.62 599 ILE A C 1
ATOM 675 O O . ILE A 1 109 ? 7.436 10.658 41.173 1.00 11.12 599 ILE A O 1
ATOM 680 N N . TRP A 1 110 ? 7.038 8.546 40.540 1.00 10.60 600 TRP A N 1
ATOM 681 C CA . TRP A 1 110 ? 6.928 8.863 39.113 1.00 12.78 600 TRP A CA 1
ATOM 682 C C . TRP A 1 110 ? 5.914 7.883 38.485 1.00 14.21 600 TRP A C 1
ATOM 683 O O . TRP A 1 110 ? 5.631 6.822 39.056 1.00 13.85 600 TRP A O 1
ATOM 694 N N . HIS A 1 111 ? 5.343 8.230 37.326 1.00 14.33 601 HIS A N 1
ATOM 695 C CA . HIS A 1 111 ? 4.372 7.335 36.675 1.00 15.58 601 HIS A CA 1
ATOM 696 C C . HIS A 1 111 ? 5.053 6.317 35.755 1.00 17.02 601 HIS A C 1
ATOM 697 O O . HIS A 1 111 ? 4.422 5.361 35.307 1.00 18.55 601 HIS A O 1
ATOM 704 N N . ASN A 1 112 ? 6.345 6.507 35.506 1.00 18.40 602 ASN A N 1
ATOM 705 C CA . ASN A 1 112 ? 7.113 5.610 34.658 1.00 21.87 602 ASN A CA 1
ATOM 706 C C . ASN A 1 112 ? 8.127 4.831 35.472 1.00 23.10 602 ASN A C 1
ATOM 707 O O . ASN A 1 112 ? 8.551 5.240 36.557 1.00 22.55 602 ASN A O 1
ATOM 712 N N . GLN A 1 113 ? 8.585 3.750 34.854 1.00 24.98 603 GLN A N 1
ATOM 713 C CA . GLN A 1 113 ? 9.599 2.878 35.419 1.00 25.68 603 GLN A CA 1
ATOM 714 C C . GLN A 1 113 ? 9.289 2.332 36.803 1.00 23.01 603 GLN A C 1
ATOM 715 O O . GLN A 1 113 ? 10.134 2.400 37.714 1.00 23.45 603 GLN A O 1
ATOM 721 N N . ASN A 1 114 ? 8.073 1.798 36.928 1.00 20.85 604 ASN A N 1
ATOM 722 C CA . ASN A 1 114 ? 7.592 1.161 38.162 1.00 19.41 604 ASN A CA 1
ATOM 723 C C . ASN A 1 114 ? 7.675 -0.357 37.950 1.00 18.99 604 ASN A C 1
ATOM 724 O O . ASN A 1 114 ? 7.438 -0.822 36.840 1.00 19.39 604 ASN A O 1
ATOM 729 N N . PRO A 1 115 ? 8.077 -1.136 38.990 1.00 17.69 605 PRO A N 1
ATOM 730 C CA . PRO A 1 115 ? 8.197 -2.601 38.854 1.00 17.36 605 PRO A CA 1
ATOM 731 C C . PRO A 1 115 ? 6.858 -3.303 38.643 1.00 17.68 605 PRO A C 1
ATOM 732 O O . PRO A 1 115 ? 5.821 -2.823 39.124 1.00 17.77 605 PRO A O 1
ATOM 736 N N . SER A 1 116 ? 6.867 -4.445 37.955 1.00 17.92 606 SER A N 1
ATOM 737 C CA . SER A 1 116 ? 5.613 -5.143 37.691 1.00 19.48 606 SER A CA 1
ATOM 738 C C . SER A 1 116 ? 4.811 -5.506 38.942 1.00 18.07 606 SER A C 1
ATOM 739 O O . SER A 1 116 ? 3.588 -5.426 38.920 1.00 18.54 606 SER A O 1
ATOM 742 N N . TRP A 1 117 ? 5.473 -5.866 40.042 1.00 16.74 607 TRP A N 1
ATOM 743 C CA . TRP A 1 117 ? 4.715 -6.191 41.265 1.00 16.33 607 TRP A CA 1
ATOM 744 C C . TRP A 1 117 ? 3.825 -5.007 41.731 1.00 16.73 607 TRP A C 1
ATOM 745 O O . TRP A 1 117 ? 2.795 -5.204 42.367 1.00 16.73 607 TRP A O 1
ATOM 756 N N . LEU A 1 118 ? 4.234 -3.773 41.426 1.00 17.25 608 LEU A N 1
ATOM 757 C CA . LEU A 1 118 ? 3.468 -2.612 41.842 1.00 18.31 608 LEU A CA 1
ATOM 758 C C . LEU A 1 118 ? 2.344 -2.347 40.860 1.00 20.96 608 LEU A C 1
ATOM 759 O O . LEU A 1 118 ? 1.177 -2.344 41.243 1.00 20.05 608 LEU A O 1
ATOM 764 N N . THR A 1 119 ? 2.691 -2.187 39.581 1.00 24.00 609 THR A N 1
ATOM 765 C CA . THR A 1 119 ? 1.673 -1.864 38.577 1.00 26.97 609 THR A CA 1
ATOM 766 C C . THR A 1 119 ? 0.589 -2.934 38.368 1.00 28.56 609 THR A C 1
ATOM 767 O O . THR A 1 119 ? -0.521 -2.610 37.943 1.00 29.27 609 THR A O 1
ATOM 771 N N . ASN A 1 120 ? 0.901 -4.184 38.700 1.00 30.11 610 ASN A N 1
ATOM 772 C CA . ASN A 1 120 ? -0.052 -5.285 38.566 1.00 32.17 610 ASN A CA 1
ATOM 773 C C . ASN A 1 120 ? -0.599 -5.744 39.909 1.00 32.33 610 ASN A C 1
ATOM 774 O O . ASN A 1 120 ? -1.176 -6.829 39.985 1.00 33.65 610 ASN A O 1
ATOM 779 N N . GLY A 1 121 ? -0.369 -4.985 40.976 1.00 31.38 611 GLY A N 1
ATOM 780 C CA . GLY A 1 121 ? -0.869 -5.402 42.278 1.00 30.87 611 GLY A CA 1
ATOM 781 C C . GLY A 1 121 ? -2.325 -5.010 42.479 1.00 30.76 611 GLY A C 1
ATOM 782 O O . GLY A 1 121 ? -2.904 -4.360 41.602 1.00 30.48 611 GLY A O 1
ATOM 783 N N . ASN A 1 122 ? -2.928 -5.448 43.589 1.00 30.43 612 ASN A N 1
ATOM 784 C CA . ASN A 1 122 ? -4.315 -5.088 43.914 1.00 30.99 612 ASN A CA 1
ATOM 785 C C . ASN A 1 122 ? -4.220 -4.106 45.082 1.00 27.51 612 ASN A C 1
ATOM 786 O O . ASN A 1 122 ? -3.914 -4.484 46.216 1.00 27.46 612 ASN A O 1
ATOM 791 N N . TRP A 1 123 ? -4.403 -2.827 44.776 1.00 23.48 613 TRP A N 1
ATOM 792 C CA . TRP A 1 123 ? -4.283 -1.796 45.798 1.00 20.49 613 TRP A CA 1
ATOM 793 C C . TRP A 1 123 ? -5.533 -0.978 46.026 1.00 18.93 613 TRP A C 1
ATOM 794 O O . TRP A 1 123 ? -6.445 -0.929 45.197 1.00 20.20 613 TRP A O 1
ATOM 805 N N . ASN A 1 124 ? -5.552 -0.333 47.179 1.00 17.76 614 ASN A N 1
ATOM 806 C CA . ASN A 1 124 ? -6.587 0.616 47.534 1.00 17.17 614 ASN A CA 1
ATOM 807 C C . ASN A 1 124 ? -5.789 1.786 48.132 1.00 16.19 614 ASN A C 1
ATOM 808 O O . ASN A 1 124 ? -4.554 1.697 48.284 1.00 15.42 614 ASN A O 1
ATOM 813 N N . ARG A 1 125 ? -6.473 2.886 48.433 1.00 15.45 615 ARG A N 1
ATOM 814 C CA . ARG A 1 125 ? -5.807 4.059 48.967 1.00 15.10 615 ARG A CA 1
ATOM 815 C C . ARG A 1 125 ? -4.887 3.748 50.147 1.00 16.05 615 ARG A C 1
ATOM 816 O O . ARG A 1 125 ? -3.707 4.102 50.141 1.00 14.73 615 ARG A O 1
ATOM 824 N N . ASP A 1 126 ? -5.425 3.057 51.145 1.00 15.90 616 ASP A N 1
ATOM 825 C CA . ASP A 1 126 ? -4.655 2.713 52.328 1.00 17.46 616 ASP A CA 1
ATOM 826 C C . ASP A 1 126 ? -3.456 1.807 52.102 1.00 15.67 616 ASP A C 1
ATOM 827 O O . ASP A 1 126 ? -2.371 2.096 52.629 1.00 15.23 616 ASP A O 1
ATOM 832 N N . SER A 1 127 ? -3.607 0.752 51.305 1.00 14.18 617 SER A N 1
ATOM 833 C CA . SER A 1 127 ? -2.466 -0.129 51.084 1.00 14.14 617 SER A CA 1
ATOM 834 C C . SER A 1 127 ? -1.383 0.495 50.188 1.00 12.70 617 SER A C 1
ATOM 835 O O . SER A 1 127 ? -0.199 0.236 50.396 1.00 13.67 617 SER A O 1
ATOM 838 N N . LEU A 1 128 ? -1.774 1.353 49.248 1.00 12.05 618 LEU A N 1
ATOM 839 C CA . LEU A 1 128 ? -0.775 1.994 48.379 1.00 10.58 618 LEU A CA 1
ATOM 840 C C . LEU A 1 128 ? -0.023 3.086 49.136 1.00 9.82 618 LEU A C 1
ATOM 841 O O . LEU A 1 128 ? 1.161 3.272 48.906 1.00 10.65 618 LEU A O 1
ATOM 846 N N . LEU A 1 129 ? -0.685 3.792 50.056 1.00 9.97 619 LEU A N 1
ATOM 847 C CA . LEU A 1 129 ? -0.005 4.792 50.879 1.00 10.83 619 LEU A CA 1
ATOM 848 C C . LEU A 1 129 ? 1.065 4.109 51.735 1.00 10.94 619 LEU A C 1
ATOM 849 O O . LEU A 1 129 ? 2.139 4.665 51.971 1.00 11.62 619 LEU A O 1
ATOM 854 N N . ALA A 1 130 ? 0.774 2.892 52.201 1.00 10.98 620 ALA A N 1
ATOM 855 C CA . ALA A 1 130 ? 1.741 2.146 53.021 1.00 10.92 620 ALA A CA 1
ATOM 856 C C . ALA A 1 130 ? 2.967 1.773 52.195 1.00 9.46 620 ALA A C 1
ATOM 857 O O . ALA A 1 130 ? 4.088 1.827 52.704 1.00 10.27 620 ALA A O 1
ATOM 859 N N . VAL A 1 131 ? 2.751 1.347 50.949 1.00 10.05 621 VAL A N 1
ATOM 860 C CA . VAL A 1 131 ? 3.858 1.013 50.040 1.00 10.26 621 VAL A CA 1
ATOM 861 C C . VAL A 1 131 ? 4.702 2.284 49.769 1.00 10.57 621 VAL A C 1
ATOM 862 O O . VAL A 1 131 ? 5.945 2.240 49.782 1.00 10.12 621 VAL A O 1
ATOM 866 N N . MET A 1 132 ? 4.021 3.408 49.538 1.00 10.55 622 MET A N 1
ATOM 867 C CA . MET A 1 132 ? 4.710 4.673 49.282 1.00 10.33 622 MET A CA 1
ATOM 868 C C . MET A 1 132 ? 5.591 5.048 50.473 1.00 9.76 622 MET A C 1
ATOM 869 O O . MET A 1 132 ? 6.758 5.392 50.327 1.00 9.72 622 MET A O 1
ATOM 874 N N . LYS A 1 133 ? 5.024 4.977 51.672 1.00 10.07 623 LYS A N 1
ATOM 875 C CA . LYS A 1 133 ? 5.759 5.315 52.890 1.00 10.43 623 LYS A CA 1
ATOM 876 C C . LYS A 1 133 ? 6.951 4.396 53.133 1.00 9.10 623 LYS A C 1
ATOM 877 O O . LYS A 1 133 ? 8.010 4.862 53.539 1.00 9.69 623 LYS A O 1
ATOM 883 N N . ASN A 1 134 ? 6.801 3.098 52.886 1.00 9.04 624 ASN A N 1
ATOM 884 C CA . ASN A 1 134 ? 7.911 2.167 53.097 1.00 9.13 624 ASN A CA 1
ATOM 885 C C . ASN A 1 134 ? 9.057 2.416 52.100 1.00 9.34 624 ASN A C 1
ATOM 886 O O . ASN A 1 134 ? 10.248 2.356 52.464 1.00 9.65 624 ASN A O 1
ATOM 891 N N . HIS A 1 135 ? 8.696 2.709 50.847 1.00 8.84 625 HIS A N 1
ATOM 892 C CA . HIS A 1 135 ? 9.711 2.972 49.813 1.00 8.77 625 HIS A CA 1
ATOM 893 C C . HIS A 1 135 ? 10.495 4.245 50.131 1.00 8.46 625 HIS A C 1
ATOM 894 O O . HIS A 1 135 ? 11.738 4.238 50.176 1.00 8.85 625 HIS A O 1
ATOM 901 N N . ILE A 1 136 ? 9.767 5.331 50.359 1.00 8.47 626 ILE A N 1
ATOM 902 C CA . ILE A 1 136 ? 10.391 6.607 50.669 1.00 8.25 626 ILE A CA 1
ATOM 903 C C . ILE A 1 136 ? 11.262 6.554 51.939 1.00 8.45 626 ILE A C 1
ATOM 904 O O . ILE A 1 136 ? 12.402 7.007 51.934 1.00 9.43 626 ILE A O 1
ATOM 909 N N . THR A 1 137 ? 10.744 5.987 53.021 1.00 7.57 627 THR A N 1
ATOM 910 C CA . THR A 1 137 ? 11.483 5.928 54.281 1.00 8.15 627 THR A CA 1
ATOM 911 C C . THR A 1 137 ? 12.722 5.043 54.218 1.00 7.29 627 THR A C 1
ATOM 912 O O . THR A 1 137 ? 13.794 5.433 54.695 1.00 8.36 627 THR A O 1
ATOM 916 N N . THR A 1 138 ? 12.590 3.860 53.619 1.00 7.73 628 THR A N 1
ATOM 917 C CA . THR A 1 138 ? 13.726 2.926 53.512 1.00 8.21 628 THR A CA 1
ATOM 918 C C . THR A 1 138 ? 14.868 3.500 52.651 1.00 8.19 628 THR A C 1
ATOM 919 O O . THR A 1 138 ? 16.022 3.463 53.044 1.00 9.68 628 THR A O 1
ATOM 923 N N . VAL A 1 139 ? 14.537 4.083 51.503 1.00 8.25 629 VAL A N 1
ATOM 924 C CA . VAL A 1 139 ? 15.552 4.643 50.615 1.00 7.68 629 VAL A CA 1
ATOM 925 C C . VAL A 1 139 ? 16.220 5.899 51.214 1.00 7.02 629 VAL A C 1
ATOM 926 O O . VAL A 1 139 ? 17.450 5.990 51.301 1.00 7.73 629 VAL A O 1
ATOM 930 N N . MET A 1 140 ? 15.407 6.849 51.687 1.00 7.56 630 MET A N 1
ATOM 931 C CA . MET A 1 140 ? 15.976 8.065 52.251 1.00 7.96 630 MET A CA 1
ATOM 932 C C . MET A 1 140 ? 16.794 7.865 53.532 1.00 9.50 630 MET A C 1
ATOM 933 O O . MET A 1 140 ? 17.769 8.579 53.744 1.00 11.04 630 MET A O 1
ATOM 938 N N . THR A 1 141 ? 16.390 6.944 54.408 1.00 9.97 631 THR A N 1
ATOM 939 C CA . THR A 1 141 ? 17.172 6.728 55.644 1.00 10.56 631 THR A CA 1
ATOM 940 C C . THR A 1 141 ? 18.510 6.048 55.304 1.00 10.31 631 THR A C 1
ATOM 941 O O . THR A 1 141 ? 19.515 6.312 55.970 1.00 11.18 631 THR A O 1
ATOM 945 N N . HIS A 1 142 ? 18.554 5.221 54.250 1.00 9.45 632 HIS A N 1
ATOM 946 C CA . HIS A 1 142 ? 19.835 4.604 53.845 1.00 10.32 632 HIS A CA 1
ATOM 947 C C . HIS A 1 142 ? 20.846 5.692 53.435 1.00 10.36 632 HIS A C 1
ATOM 948 O O . HIS A 1 142 ? 22.060 5.537 53.611 1.00 11.83 632 HIS A O 1
ATOM 955 N N . TYR A 1 143 ? 20.343 6.775 52.844 1.00 11.07 633 TYR A N 1
ATOM 956 C CA . TYR A 1 143 ? 21.205 7.900 52.393 1.00 11.33 633 TYR A CA 1
ATOM 957 C C . TYR A 1 143 ? 21.062 9.158 53.264 1.00 12.02 633 TYR A C 1
ATOM 958 O O . TYR A 1 143 ? 21.485 10.254 52.867 1.00 11.76 633 TYR A O 1
ATOM 967 N N . LYS A 1 144 ? 20.561 8.991 54.479 1.00 12.16 634 LYS A N 1
ATOM 968 C CA . LYS A 1 144 ? 20.287 10.133 55.342 1.00 12.74 634 LYS A CA 1
ATOM 969 C C . LYS A 1 144 ? 21.496 11.034 55.540 1.00 13.36 634 LYS A C 1
ATOM 970 O O . LYS A 1 144 ? 22.575 10.566 55.904 1.00 13.93 634 LYS A O 1
ATOM 976 N N . GLY A 1 145 ? 21.310 12.328 55.266 1.00 12.79 635 GLY A N 1
ATOM 977 C CA . GLY A 1 145 ? 22.365 13.307 55.428 1.00 13.55 635 GLY A CA 1
ATOM 978 C C . GLY A 1 145 ? 23.446 13.242 54.364 1.00 15.28 635 GLY A C 1
ATOM 979 O O . GLY A 1 145 ? 24.376 14.023 54.404 1.00 17.72 635 GLY A O 1
ATOM 980 N N . LYS A 1 146 ? 23.330 12.357 53.387 1.00 15.95 636 LYS A N 1
ATOM 981 C CA . LYS A 1 146 ? 24.367 12.258 52.352 1.00 17.83 636 LYS A CA 1
ATOM 982 C C . LYS A 1 146 ? 23.952 12.805 50.971 1.00 16.79 636 LYS A C 1
ATOM 983 O O . LYS A 1 146 ? 24.806 12.982 50.103 1.00 16.05 636 LYS A O 1
ATOM 989 N N . ILE A 1 147 ? 22.645 12.974 50.750 1.00 15.11 637 ILE A N 1
ATOM 990 C CA . ILE A 1 147 ? 22.108 13.484 49.479 1.00 14.10 637 ILE A CA 1
ATOM 991 C C . ILE A 1 147 ? 21.426 14.839 49.746 1.00 14.57 637 ILE A C 1
ATOM 992 O O . ILE A 1 147 ? 20.469 14.934 50.507 1.00 16.15 637 ILE A O 1
ATOM 997 N N . VAL A 1 148 ? 21.953 15.894 49.122 1.00 14.36 638 VAL A N 1
ATOM 998 C CA . VAL A 1 148 ? 21.474 17.254 49.358 1.00 14.86 638 VAL A CA 1
ATOM 999 C C . VAL A 1 148 ? 20.144 17.688 48.766 1.00 12.58 638 VAL A C 1
ATOM 1000 O O . VAL A 1 148 ? 19.450 18.498 49.364 1.00 14.66 638 VAL A O 1
ATOM 1004 N N . GLU A 1 149 ? 19.798 17.177 47.600 1.00 8.63 639 GLU A N 1
ATOM 1005 C CA . GLU A 1 149 ? 18.542 17.525 46.970 1.00 8.26 639 GLU A CA 1
ATOM 1006 C C . GLU A 1 149 ? 17.908 16.218 46.504 1.00 6.89 639 GLU A C 1
ATOM 1007 O O . GLU A 1 149 ? 18.586 15.381 45.914 1.00 7.18 639 GLU A O 1
ATOM 1013 N N . TRP A 1 150 ? 16.612 16.067 46.762 1.00 6.79 640 TRP A N 1
ATOM 1014 C CA . TRP A 1 150 ? 15.852 14.892 46.353 1.00 6.60 640 TRP A CA 1
ATOM 1015 C C . TRP A 1 150 ? 14.703 15.271 45.443 1.00 5.08 640 TRP A C 1
ATOM 1016 O O . TRP A 1 150 ? 13.940 16.146 45.806 1.00 6.57 640 TRP A O 1
ATOM 1027 N N . ASP A 1 151 ? 14.581 14.603 44.296 1.00 6.32 641 ASP A N 1
ATOM 1028 C CA . ASP A 1 151 ? 13.427 14.793 43.413 1.00 5.74 641 ASP A CA 1
ATOM 1029 C C . ASP A 1 151 ? 12.404 13.791 44.017 1.00 6.88 641 ASP A C 1
ATOM 1030 O O . ASP A 1 151 ? 12.430 12.580 43.713 1.00 7.88 641 ASP A O 1
ATOM 1035 N N . VAL A 1 152 ? 11.570 14.298 44.913 1.00 6.28 642 VAL A N 1
ATOM 1036 C CA . VAL A 1 152 ? 10.558 13.467 45.560 1.00 6.92 642 VAL A CA 1
ATOM 1037 C C . VAL A 1 152 ? 9.502 12.991 44.579 1.00 8.31 642 VAL A C 1
ATOM 1038 O O . VAL A 1 152 ? 9.127 11.813 44.581 1.00 8.14 642 VAL A O 1
ATOM 1042 N N . ALA A 1 153 ? 9.044 13.905 43.731 1.00 8.39 643 ALA A N 1
ATOM 1043 C CA . ALA A 1 153 ? 8.029 13.599 42.728 1.00 9.29 643 ALA A CA 1
ATOM 1044 C C . ALA A 1 153 ? 8.549 14.115 41.393 1.00 9.10 643 ALA A C 1
ATOM 1045 O O . ALA A 1 153 ? 9.203 15.156 41.349 1.00 9.25 643 ALA A O 1
ATOM 1047 N N . ASN A 1 154 ? 8.216 13.417 40.320 1.00 8.51 644 ASN A N 1
ATOM 1048 C CA . ASN A 1 154 ? 8.710 13.747 38.978 1.00 8.61 644 ASN A CA 1
ATOM 1049 C C . ASN A 1 154 ? 7.612 13.687 37.913 1.00 10.26 644 ASN A C 1
ATOM 1050 O O . ASN A 1 154 ? 6.837 12.724 37.857 1.00 10.20 644 ASN A O 1
ATOM 1055 N N . GLU A 1 155 ? 7.487 14.753 37.124 1.00 10.35 645 GLU A N 1
ATOM 1056 C CA . GLU A 1 155 ? 6.528 14.812 36.008 1.00 10.79 645 GLU A CA 1
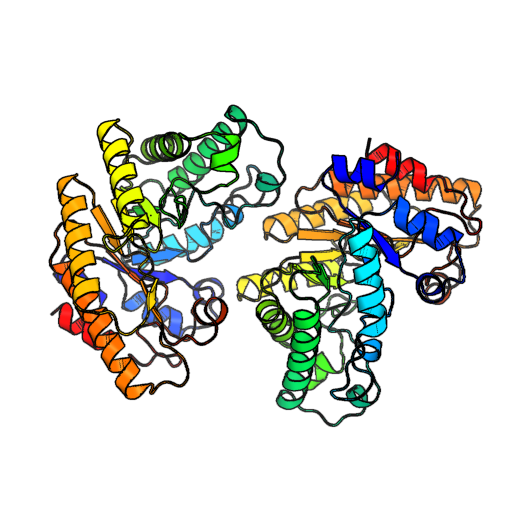ATOM 1057 C C . GLU A 1 155 ? 5.106 14.379 36.329 1.00 10.69 645 GLU A C 1
ATOM 1058 O O . GLU A 1 155 ? 4.512 13.605 35.591 1.00 12.21 645 GLU A O 1
ATOM 1064 N N . CYS A 1 156 ? 4.541 14.929 37.392 1.00 11.63 646 CYS A N 1
ATOM 1065 C CA . CYS A 1 156 ? 3.190 14.566 37.800 1.00 12.46 646 CYS A CA 1
ATOM 1066 C C . CYS A 1 156 ? 2.109 15.467 37.211 1.00 13.44 646 CYS A C 1
ATOM 1067 O O . CYS A 1 156 ? 0.919 15.167 37.363 1.00 12.98 646 CYS A O 1
ATOM 1070 N N . MET A 1 157 ? 2.489 16.591 36.599 1.00 12.91 647 MET A N 1
ATOM 1071 C CA . MET A 1 157 ? 1.483 17.510 36.051 1.00 12.39 647 MET A CA 1
ATOM 1072 C C . MET A 1 157 ? 1.198 17.166 34.612 1.00 12.89 647 MET A C 1
ATOM 1073 O O . MET A 1 157 ? 2.104 16.846 33.855 1.00 11.29 647 MET A O 1
ATOM 1078 N N . ASP A 1 158 ? -0.079 17.190 34.253 1.00 14.26 648 ASP A N 1
ATOM 1079 C CA . ASP A 1 158 ? -0.460 16.910 32.874 1.00 16.47 648 ASP A CA 1
ATOM 1080 C C . ASP A 1 158 ? 0.135 18.000 31.966 1.00 15.82 648 ASP A C 1
ATOM 1081 O O . ASP A 1 158 ? 0.278 19.140 32.375 1.00 14.43 648 ASP A O 1
ATOM 1086 N N . ASP A 1 159 ? 0.480 17.641 30.741 1.00 16.50 649 ASP A N 1
ATOM 1087 C CA . ASP A 1 159 ? 1.058 18.606 29.805 1.00 20.50 649 ASP A CA 1
ATOM 1088 C C . ASP A 1 159 ? 0.217 19.825 29.439 1.00 21.12 649 ASP A C 1
ATOM 1089 O O . ASP A 1 159 ? 0.746 20.875 29.033 1.00 21.52 649 ASP A O 1
ATOM 1094 N N . SER A 1 160 ? -1.090 19.683 29.621 1.00 21.45 650 SER A N 1
ATOM 1095 C CA . SER A 1 160 ? -2.040 20.762 29.363 1.00 21.67 650 SER A CA 1
ATOM 1096 C C . SER A 1 160 ? -1.963 21.808 30.491 1.00 21.48 650 SER A C 1
ATOM 1097 O O . SER A 1 160 ? -2.315 22.975 30.286 1.00 22.52 650 SER A O 1
ATOM 1100 N N . GLY A 1 161 ? -1.520 21.372 31.674 1.00 18.65 651 GLY A N 1
ATOM 1101 C CA . GLY A 1 161 ? -1.470 22.242 32.821 1.00 17.91 651 GLY A CA 1
ATOM 1102 C C . GLY A 1 161 ? -2.824 22.224 33.497 1.00 18.26 651 GLY A C 1
ATOM 1103 O O . GLY A 1 161 ? -3.047 22.963 34.438 1.00 19.45 651 GLY A O 1
ATOM 1104 N N . ASN A 1 162 ? -3.726 21.346 33.060 1.00 19.18 652 ASN A N 1
ATOM 1105 C CA . ASN A 1 162 ? -5.067 21.281 33.651 1.00 21.03 652 ASN A CA 1
ATOM 1106 C C . ASN A 1 162 ? -5.198 20.552 34.968 1.00 20.60 652 ASN A C 1
ATOM 1107 O O . ASN A 1 162 ? -6.191 20.683 35.646 1.00 23.64 652 ASN A O 1
ATOM 1112 N N . GLY A 1 163 ? -4.203 19.780 35.341 1.00 19.49 653 GLY A N 1
ATOM 1113 C CA . GLY A 1 163 ? -4.281 19.066 36.593 1.00 16.84 653 GLY A CA 1
ATOM 1114 C C . GLY A 1 163 ? -3.288 17.939 36.561 1.00 15.65 653 GLY A C 1
ATOM 1115 O O . GLY A 1 163 ? -2.541 17.769 35.604 1.00 15.47 653 GLY A O 1
ATOM 1116 N N . LEU A 1 164 ? -3.287 17.154 37.625 1.00 15.82 654 LEU A N 1
ATOM 1117 C CA . LEU A 1 164 ? -2.363 16.046 37.749 1.00 15.44 654 LEU A CA 1
ATOM 1118 C C . LEU A 1 164 ? -2.632 14.949 36.729 1.00 16.20 654 LEU A C 1
ATOM 1119 O O . LEU A 1 164 ? -3.781 14.672 36.349 1.00 17.76 654 LEU A O 1
ATOM 1124 N N . ARG A 1 165 ? -1.554 14.332 36.291 1.00 15.11 655 ARG A N 1
ATOM 1125 C CA . ARG A 1 165 ? -1.551 13.254 35.321 1.00 15.76 655 ARG A CA 1
ATOM 1126 C C . ARG A 1 165 ? -2.132 11.956 35.926 1.00 15.91 655 ARG A C 1
ATOM 1127 O O . ARG A 1 165 ? -1.944 11.673 37.124 1.00 15.50 655 ARG A O 1
ATOM 1135 N N . SER A 1 166 ? -2.848 11.167 35.143 1.00 15.30 656 SER A N 1
ATOM 1136 C CA . SER A 1 166 ? -3.339 9.919 35.723 1.00 17.88 656 SER A CA 1
ATOM 1137 C C . SER A 1 166 ? -2.115 8.969 35.818 1.00 17.56 656 SER A C 1
ATOM 1138 O O . SER A 1 166 ? -1.179 9.044 35.004 1.00 17.81 656 SER A O 1
ATOM 1141 N N . SER A 1 167 ? -2.042 8.237 36.925 1.00 15.62 657 SER A N 1
ATOM 1142 C CA . SER A 1 167 ? -0.958 7.298 37.208 1.00 14.45 657 SER A CA 1
ATOM 1143 C C . SER A 1 167 ? -1.453 6.353 38.303 1.00 14.09 657 SER A C 1
ATOM 1144 O O . SER A 1 167 ? -2.510 6.607 38.915 1.00 13.28 657 SER A O 1
ATOM 1147 N N . ILE A 1 168 ? -0.703 5.286 38.586 1.00 13.44 658 ILE A N 1
ATOM 1148 C CA . ILE A 1 168 ? -1.144 4.377 39.644 1.00 13.09 658 ILE A CA 1
ATOM 1149 C C . ILE A 1 168 ? -1.325 5.135 40.977 1.00 12.37 658 ILE A C 1
ATOM 1150 O O . ILE A 1 168 ? -2.355 4.987 41.642 1.00 13.54 658 ILE A O 1
ATOM 1155 N N . TRP A 1 169 ? -0.403 6.044 41.307 1.00 11.81 659 TRP A N 1
ATOM 1156 C CA . TRP A 1 169 ? -0.477 6.812 42.572 1.00 11.45 659 TRP A CA 1
ATOM 1157 C C . TRP A 1 169 ? -1.685 7.733 42.593 1.00 10.79 659 TRP A C 1
ATOM 1158 O O . TRP A 1 169 ? -2.440 7.763 43.551 1.00 12.67 659 TRP A O 1
ATOM 1169 N N . ARG A 1 170 ? -1.869 8.482 41.523 1.00 10.87 660 ARG A N 1
ATOM 1170 C CA . ARG A 1 170 ? -2.980 9.421 41.439 1.00 10.84 660 ARG A CA 1
ATOM 1171 C C . ARG A 1 170 ? -4.355 8.767 41.432 1.00 10.26 660 ARG A C 1
ATOM 1172 O O . ARG A 1 170 ? -5.277 9.235 42.104 1.00 10.51 660 ARG A O 1
ATOM 1180 N N . ASN A 1 171 ? -4.489 7.720 40.632 1.00 10.81 661 ASN A N 1
ATOM 1181 C CA . ASN A 1 171 ? -5.774 7.054 40.453 1.00 12.17 661 ASN A CA 1
ATOM 1182 C C . ASN A 1 171 ? -6.245 6.292 41.682 1.00 13.13 661 ASN A C 1
ATOM 1183 O O . ASN A 1 171 ? -7.432 6.375 42.050 1.00 14.25 661 ASN A O 1
ATOM 1188 N N . VAL A 1 172 ? -5.314 5.589 42.333 1.00 11.99 662 VAL A N 1
ATOM 1189 C CA . VAL A 1 172 ? -5.639 4.799 43.526 1.00 11.91 662 VAL A CA 1
ATOM 1190 C C . VAL A 1 172 ? -5.733 5.601 44.830 1.00 11.64 662 VAL A C 1
ATOM 1191 O O . VAL A 1 172 ? -6.685 5.430 45.606 1.00 12.84 662 VAL A O 1
ATOM 1195 N N . ILE A 1 173 ? -4.759 6.471 45.086 1.00 9.92 663 ILE A N 1
ATOM 1196 C CA . ILE A 1 173 ? -4.764 7.249 46.312 1.00 10.42 663 ILE A CA 1
ATOM 1197 C C . ILE A 1 173 ? -5.719 8.432 46.260 1.00 11.77 663 ILE A C 1
ATOM 1198 O O . ILE A 1 173 ? -6.465 8.668 47.209 1.00 12.98 663 ILE A O 1
ATOM 1203 N N . GLY A 1 174 ? -5.692 9.191 45.163 1.00 12.24 664 GLY A N 1
ATOM 1204 C CA . GLY A 1 174 ? -6.573 10.339 45.076 1.00 12.01 664 GLY A CA 1
ATOM 1205 C C . GLY A 1 174 ? -5.814 11.621 44.833 1.00 12.95 664 GLY A C 1
ATOM 1206 O O . GLY A 1 174 ? -4.576 11.622 44.723 1.00 12.33 664 GLY A O 1
ATOM 1207 N N . GLN A 1 175 ? -6.541 12.734 44.871 1.00 13.82 665 GLN A N 1
ATOM 1208 C CA . GLN A 1 175 ? -5.946 14.027 44.547 1.00 15.58 665 GLN A CA 1
ATOM 1209 C C . GLN A 1 175 ? -4.881 14.577 45.491 1.00 15.36 665 GLN A C 1
ATOM 1210 O O . GLN A 1 175 ? -4.077 15.412 45.067 1.00 16.86 665 GLN A O 1
ATOM 1216 N N . ASP A 1 176 ? -4.816 14.074 46.724 1.00 13.36 666 ASP A N 1
ATOM 1217 C CA . ASP A 1 176 ? -3.841 14.553 47.711 1.00 13.33 666 ASP A CA 1
ATOM 1218 C C . ASP A 1 176 ? -2.598 13.662 47.870 1.00 11.79 666 ASP A C 1
ATOM 1219 O O . ASP A 1 176 ? -1.857 13.802 48.861 1.00 12.33 666 ASP A O 1
ATOM 1224 N N . TYR A 1 177 ? -2.369 12.747 46.933 1.00 10.74 667 TYR A N 1
ATOM 1225 C CA . TYR A 1 177 ? -1.232 11.853 47.062 1.00 10.51 667 TYR A CA 1
ATOM 1226 C C . TYR A 1 177 ? 0.132 12.545 47.210 1.00 10.39 667 TYR A C 1
ATOM 1227 O O . TYR A 1 177 ? 0.994 12.022 47.909 1.00 10.92 667 TYR A O 1
ATOM 1236 N N . LEU A 1 178 ? 0.348 13.693 46.557 1.00 10.36 668 LEU A N 1
ATOM 1237 C CA . LEU A 1 178 ? 1.644 14.385 46.686 1.00 10.31 668 LEU A CA 1
ATOM 1238 C C . LEU A 1 178 ? 1.882 14.987 48.065 1.00 9.95 668 LEU A C 1
ATOM 1239 O O . LEU A 1 178 ? 3.028 15.071 48.522 1.00 10.72 668 LEU A O 1
ATOM 1244 N N . ASP A 1 179 ? 0.812 15.356 48.769 1.00 9.71 669 ASP A N 1
ATOM 1245 C CA . ASP A 1 179 ? 0.973 15.914 50.109 1.00 11.40 669 ASP A CA 1
ATOM 1246 C C . ASP A 1 179 ? 1.625 14.846 51.021 1.00 10.54 669 ASP A C 1
ATOM 1247 O O . ASP A 1 179 ? 2.482 15.158 51.854 1.00 10.79 669 ASP A O 1
ATOM 1252 N N . TYR A 1 180 ? 1.205 13.594 50.846 1.00 9.93 670 TYR A N 1
ATOM 1253 C CA . TYR A 1 180 ? 1.754 12.476 51.618 1.00 10.41 670 TYR A CA 1
ATOM 1254 C C . TYR A 1 180 ? 3.190 12.201 51.248 1.00 8.85 670 TYR A C 1
ATOM 1255 O O . TYR A 1 180 ? 4.010 12.033 52.124 1.00 9.28 670 TYR A O 1
ATOM 1264 N N . ALA A 1 181 ? 3.511 12.205 49.952 1.00 8.46 671 ALA A N 1
ATOM 1265 C CA . ALA A 1 181 ? 4.883 11.923 49.522 1.00 7.15 671 ALA A CA 1
ATOM 1266 C C . ALA A 1 181 ? 5.856 12.890 50.160 1.00 8.02 671 ALA A C 1
ATOM 1267 O O . ALA A 1 181 ? 6.886 12.470 50.708 1.00 8.12 671 ALA A O 1
ATOM 1269 N N . PHE A 1 182 ? 5.531 14.186 50.117 1.00 7.83 672 PHE A N 1
ATOM 1270 C CA . PHE A 1 182 ? 6.405 15.212 50.717 1.00 8.55 672 PHE A CA 1
ATOM 1271 C C . PHE A 1 182 ? 6.507 15.114 52.255 1.00 8.76 672 PHE A C 1
ATOM 1272 O O . PHE A 1 182 ? 7.590 15.292 52.812 1.00 9.14 672 PHE A O 1
ATOM 1280 N N . ARG A 1 183 ? 5.390 14.824 52.927 1.00 10.01 673 ARG A N 1
ATOM 1281 C CA . ARG A 1 183 ? 5.403 14.642 54.393 1.00 11.25 673 ARG A CA 1
ATOM 1282 C C . ARG A 1 183 ? 6.265 13.446 54.800 1.00 10.14 673 ARG A C 1
ATOM 1283 O O . ARG A 1 183 ? 7.131 13.577 55.673 1.00 11.12 673 ARG A O 1
ATOM 1291 N N . TYR A 1 184 ? 6.108 12.318 54.095 1.00 9.91 674 TYR A N 1
ATOM 1292 C CA . TYR A 1 184 ? 6.900 11.109 54.379 1.00 10.14 674 TYR A CA 1
ATOM 1293 C C . TYR A 1 184 ? 8.390 11.389 54.172 1.00 9.98 674 TYR A C 1
ATOM 1294 O O . TYR A 1 184 ? 9.232 10.950 54.944 1.00 9.86 674 TYR A O 1
ATOM 1303 N N . ALA A 1 185 ? 8.709 12.141 53.118 1.00 8.57 675 ALA A N 1
ATOM 1304 C CA . ALA A 1 185 ? 10.098 12.455 52.803 1.00 9.05 675 ALA A CA 1
ATOM 1305 C C . ALA A 1 185 ? 10.729 13.338 53.863 1.00 7.95 675 ALA A C 1
ATOM 1306 O O . ALA A 1 185 ? 11.866 13.094 54.271 1.00 9.48 675 ALA A O 1
ATOM 1308 N N . ARG A 1 186 ? 9.997 14.356 54.310 1.00 8.97 676 ARG A N 1
ATOM 1309 C CA . ARG A 1 186 ? 10.508 15.260 55.338 1.00 10.41 676 ARG A CA 1
ATOM 1310 C C . ARG A 1 186 ? 10.768 14.508 56.653 1.00 12.36 676 ARG A C 1
ATOM 1311 O O . ARG A 1 186 ? 11.764 14.769 57.328 1.00 13.32 676 ARG A O 1
ATOM 1319 N N . GLU A 1 187 ? 9.919 13.539 56.979 1.00 13.53 677 GLU A N 1
ATOM 1320 C CA . GLU A 1 187 ? 10.125 12.759 58.201 1.00 16.22 677 GLU A CA 1
ATOM 1321 C C . GLU A 1 187 ? 11.380 11.872 58.070 1.00 16.73 677 GLU A C 1
ATOM 1322 O O . GLU A 1 187 ? 12.154 11.722 59.039 1.00 17.17 677 GLU A O 1
ATOM 1328 N N . ALA A 1 188 ? 11.588 11.286 56.884 1.00 13.74 678 ALA A N 1
ATOM 1329 C CA . ALA A 1 188 ? 12.717 10.382 56.652 1.00 12.60 678 ALA A CA 1
ATOM 1330 C C . ALA A 1 188 ? 14.079 11.049 56.774 1.00 13.19 678 ALA A C 1
ATOM 1331 O O . ALA A 1 188 ? 15.025 10.460 57.331 1.00 13.81 678 ALA A O 1
ATOM 1333 N N . ASP A 1 189 ? 14.211 12.248 56.208 1.00 12.01 679 ASP A N 1
ATOM 1334 C CA . ASP A 1 189 ? 15.480 12.969 56.279 1.00 12.89 679 ASP A CA 1
ATOM 1335 C C . ASP A 1 189 ? 15.165 14.463 56.360 1.00 14.91 679 ASP A C 1
ATOM 1336 O O . ASP A 1 189 ? 15.082 15.151 55.365 1.00 14.07 679 ASP A O 1
ATOM 1341 N N . PRO A 1 190 ? 15.033 14.985 57.576 1.00 16.78 680 PRO A N 1
ATOM 1342 C CA . PRO A 1 190 ? 14.720 16.401 57.769 1.00 17.32 680 PRO A CA 1
ATOM 1343 C C . PRO A 1 190 ? 15.746 17.403 57.238 1.00 17.31 680 PRO A C 1
ATOM 1344 O O . PRO A 1 190 ? 15.457 18.595 57.192 1.00 18.58 680 PRO A O 1
ATOM 1348 N N . ASP A 1 191 ? 16.936 16.937 56.866 1.00 16.83 681 ASP A N 1
ATOM 1349 C CA . ASP A 1 191 ? 17.977 17.830 56.341 1.00 17.87 681 ASP A CA 1
ATOM 1350 C C . ASP A 1 191 ? 18.019 17.920 54.799 1.00 16.11 681 ASP A C 1
ATOM 1351 O O . ASP A 1 191 ? 18.700 18.788 54.237 1.00 16.81 681 ASP A O 1
ATOM 1356 N N . ALA A 1 192 ? 17.318 17.014 54.132 1.00 13.26 682 ALA A N 1
ATOM 1357 C CA . ALA A 1 192 ? 17.284 16.990 52.673 1.00 12.61 682 ALA A CA 1
ATOM 1358 C C . ALA A 1 192 ? 16.392 18.116 52.125 1.00 11.78 682 ALA A C 1
ATOM 1359 O O . ALA A 1 192 ? 15.383 18.461 52.740 1.00 11.51 682 ALA A O 1
ATOM 1361 N N . LEU A 1 193 ? 16.783 18.710 50.994 1.00 10.35 683 LEU A N 1
ATOM 1362 C CA . LEU A 1 193 ? 15.939 19.714 50.349 1.00 9.46 683 LEU A CA 1
ATOM 1363 C C . LEU A 1 193 ? 15.056 18.890 49.415 1.00 8.12 683 LEU A C 1
ATOM 1364 O O . LEU A 1 193 ? 15.547 18.129 48.574 1.00 9.20 683 LEU A O 1
ATOM 1369 N N . LEU A 1 194 ? 13.756 19.083 49.534 1.00 6.84 684 LEU A N 1
ATOM 1370 C CA . LEU A 1 194 ? 12.775 18.312 48.781 1.00 6.89 684 LEU A CA 1
ATOM 1371 C C . LEU A 1 194 ? 12.281 19.076 47.556 1.00 5.32 684 LEU A C 1
ATOM 1372 O O . LEU A 1 194 ? 11.767 20.188 47.687 1.00 6.16 684 LEU A O 1
ATOM 1377 N N . PHE A 1 195 ? 12.378 18.433 46.400 1.00 5.53 685 PHE A N 1
ATOM 1378 C CA . PHE A 1 195 ? 11.986 19.027 45.111 1.00 5.54 685 PHE A CA 1
ATOM 1379 C C . PHE A 1 195 ? 10.870 18.310 44.356 1.00 5.42 685 PHE A C 1
ATOM 1380 O O . PHE A 1 195 ? 10.746 17.085 44.426 1.00 6.80 685 PHE A O 1
ATOM 1388 N N . TYR A 1 196 ? 10.107 19.104 43.603 1.00 6.04 686 TYR A N 1
ATOM 1389 C CA . TYR A 1 196 ? 9.105 18.643 42.648 1.00 6.20 686 TYR A CA 1
ATOM 1390 C C . TYR A 1 196 ? 9.828 18.965 41.315 1.00 6.40 686 TYR A C 1
ATOM 1391 O O . TYR A 1 196 ? 10.163 20.125 41.076 1.00 7.61 686 TYR A O 1
ATOM 1400 N N . ASN A 1 197 ? 9.999 17.970 40.451 1.00 6.16 687 ASN A N 1
ATOM 1401 C CA . ASN A 1 197 ? 10.784 18.095 39.209 1.00 6.41 687 ASN A CA 1
ATOM 1402 C C . ASN A 1 197 ? 9.897 17.859 37.988 1.00 7.43 687 ASN A C 1
ATOM 1403 O O . ASN A 1 197 ? 9.096 16.917 37.981 1.00 8.20 687 ASN A O 1
ATOM 1408 N N . ASP A 1 198 ? 10.016 18.704 36.961 1.00 6.72 688 ASP A N 1
ATOM 1409 C CA . ASP A 1 198 ? 9.157 18.534 35.774 1.00 6.46 688 ASP A CA 1
ATOM 1410 C C . ASP A 1 198 ? 9.748 19.272 34.568 1.00 6.21 688 ASP A C 1
ATOM 1411 O O . ASP A 1 198 ? 10.699 20.038 34.716 1.00 6.93 688 ASP A O 1
ATOM 1416 N N . TYR A 1 199 ? 9.175 19.030 33.387 1.00 7.40 689 TYR A N 1
ATOM 1417 C CA . TYR A 1 199 ? 9.636 19.662 32.136 1.00 8.13 689 TYR A CA 1
ATOM 1418 C C . TYR A 1 199 ? 8.551 20.619 31.620 1.00 8.50 689 TYR A C 1
ATOM 1419 O O . TYR A 1 199 ? 7.375 20.481 31.967 1.00 8.49 689 TYR A O 1
ATOM 1428 N N . ASN A 1 200 ? 8.939 21.587 30.778 1.00 9.20 690 ASN A N 1
ATOM 1429 C CA . ASN A 1 200 ? 7.984 22.578 30.230 1.00 10.09 690 ASN A CA 1
ATOM 1430 C C . ASN A 1 200 ? 7.281 23.415 31.301 1.00 9.15 690 ASN A C 1
ATOM 1431 O O . ASN A 1 200 ? 6.119 23.775 31.142 1.00 10.51 690 ASN A O 1
ATOM 1436 N N . ILE A 1 201 ? 7.991 23.697 32.399 1.00 7.85 691 ILE A N 1
ATOM 1437 C CA . ILE A 1 201 ? 7.501 24.520 33.504 1.00 8.08 691 ILE A CA 1
ATOM 1438 C C . ILE A 1 201 ? 8.466 25.706 33.794 1.00 8.74 691 ILE A C 1
ATOM 1439 O O . ILE A 1 201 ? 8.333 26.421 34.818 1.00 9.11 691 ILE A O 1
ATOM 1444 N N . GLU A 1 202 ? 9.386 25.950 32.848 1.00 8.29 692 GLU A N 1
ATOM 1445 C CA . GLU A 1 202 ? 10.415 26.991 33.013 1.00 8.57 692 GLU A CA 1
ATOM 1446 C C . GLU A 1 202 ? 9.985 28.416 32.636 1.00 9.36 692 GLU A C 1
ATOM 1447 O O . GLU A 1 202 ? 10.504 29.387 33.185 1.00 9.96 692 GLU A O 1
ATOM 1453 N N . ASP A 1 203 ? 9.034 28.519 31.699 1.00 10.25 693 ASP A N 1
ATOM 1454 C CA . ASP A 1 203 ? 8.544 29.818 31.221 1.00 10.88 693 ASP A CA 1
ATOM 1455 C C . ASP A 1 203 ? 7.335 30.306 32.025 1.00 11.44 693 ASP A C 1
ATOM 1456 O O . ASP A 1 203 ? 7.231 30.035 33.230 1.00 10.68 693 ASP A O 1
ATOM 1461 N N . LEU A 1 204 ? 6.462 31.100 31.392 1.00 11.18 694 LEU A N 1
ATOM 1462 C CA . LEU A 1 204 ? 5.266 31.590 32.086 1.00 11.21 694 LEU A CA 1
ATOM 1463 C C . LEU A 1 204 ? 4.001 31.085 31.388 1.00 10.70 694 LEU A C 1
ATOM 1464 O O . LEU A 1 204 ? 2.966 31.716 31.446 1.00 12.38 694 LEU A O 1
ATOM 1469 N N . GLY A 1 205 ? 4.108 29.932 30.742 1.00 11.36 695 GLY A N 1
ATOM 1470 C CA . GLY A 1 205 ? 2.988 29.301 30.055 1.00 11.97 695 GLY A CA 1
ATOM 1471 C C . GLY A 1 205 ? 2.007 28.563 30.976 1.00 11.95 695 GLY A C 1
ATOM 1472 O O . GLY A 1 205 ? 2.250 28.458 32.177 1.00 10.45 695 GLY A O 1
ATOM 1473 N N . PRO A 1 206 ? 0.934 27.964 30.427 1.00 12.59 696 PRO A N 1
ATOM 1474 C CA . PRO A 1 206 ? -0.049 27.256 31.267 1.00 12.44 696 PRO A CA 1
ATOM 1475 C C . PRO A 1 206 ? 0.463 26.147 32.191 1.00 12.07 696 PRO A C 1
ATOM 1476 O O . PRO A 1 206 ? 0.079 26.136 33.358 1.00 13.43 696 PRO A O 1
ATOM 1480 N N . LYS A 1 207 ? 1.354 25.273 31.728 1.00 10.48 697 LYS A N 1
ATOM 1481 C CA . LYS A 1 207 ? 1.850 24.211 32.602 1.00 10.17 697 LYS A CA 1
ATOM 1482 C C . LYS A 1 207 ? 2.710 24.814 33.722 1.00 10.26 697 LYS A C 1
ATOM 1483 O O . LYS A 1 207 ? 2.646 24.369 34.871 1.00 9.04 697 LYS A O 1
ATOM 1489 N N . SER A 1 208 ? 3.506 25.839 33.395 1.00 9.18 698 SER A N 1
ATOM 1490 C CA . SER A 1 208 ? 4.345 26.512 34.390 1.00 8.89 698 SER A CA 1
ATOM 1491 C C . SER A 1 208 ? 3.467 27.158 35.469 1.00 9.65 698 SER A C 1
ATOM 1492 O O . SER A 1 208 ? 3.768 27.100 36.676 1.00 9.22 698 SER A O 1
ATOM 1495 N N . ASN A 1 209 ? 2.399 27.811 35.027 1.00 9.47 699 ASN A N 1
ATOM 1496 C CA . ASN A 1 209 ? 1.480 28.458 35.957 1.00 10.75 699 ASN A CA 1
ATOM 1497 C C . ASN A 1 209 ? 0.766 27.420 36.847 1.00 10.84 699 ASN A C 1
ATOM 1498 O O . ASN A 1 209 ? 0.525 27.677 38.036 1.00 12.28 699 ASN A O 1
ATOM 1503 N N . ALA A 1 210 ? 0.418 26.268 36.277 1.00 10.94 700 ALA A N 1
ATOM 1504 C CA . ALA A 1 210 ? -0.248 25.201 37.052 1.00 11.45 700 ALA A CA 1
ATOM 1505 C C . ALA A 1 210 ? 0.699 24.681 38.147 1.00 10.06 700 ALA A C 1
ATOM 1506 O O . ALA A 1 210 ? 0.269 24.489 39.285 1.00 11.58 700 ALA A O 1
ATOM 1508 N N . VAL A 1 211 ? 1.978 24.478 37.824 1.00 8.49 701 VAL A N 1
ATOM 1509 C CA . VAL A 1 211 ? 2.963 23.995 38.802 1.00 8.74 701 VAL A CA 1
ATOM 1510 C C . VAL A 1 211 ? 3.256 25.039 39.882 1.00 8.75 701 VAL A C 1
ATOM 1511 O O . VAL A 1 211 ? 3.299 24.709 41.055 1.00 10.08 701 VAL A O 1
ATOM 1515 N N . PHE A 1 212 ? 3.402 26.311 39.510 1.00 8.03 702 PHE A N 1
ATOM 1516 C CA . PHE A 1 212 ? 3.640 27.371 40.488 1.00 8.25 702 PHE A CA 1
ATOM 1517 C C . PHE A 1 212 ? 2.477 27.469 41.499 1.00 8.70 702 PHE A C 1
ATOM 1518 O O . PHE A 1 212 ? 2.704 27.552 42.702 1.00 8.94 702 PHE A O 1
ATOM 1526 N N . ASN A 1 213 ? 1.245 27.475 40.996 1.00 9.83 703 ASN A N 1
ATOM 1527 C CA . ASN A 1 213 ? 0.071 27.570 41.868 1.00 12.01 703 ASN A CA 1
ATOM 1528 C C . ASN A 1 213 ? -0.052 26.323 42.747 1.00 12.38 703 ASN A C 1
ATOM 1529 O O . ASN A 1 213 ? -0.417 26.445 43.915 1.00 13.72 703 ASN A O 1
ATOM 1534 N N . MET A 1 214 ? 0.317 25.151 42.212 1.00 11.57 704 MET A N 1
ATOM 1535 C CA . MET A 1 214 ? 0.288 23.918 42.988 1.00 11.79 704 MET A CA 1
ATOM 1536 C C . MET A 1 214 ? 1.266 24.019 44.172 1.00 10.63 704 MET A C 1
ATOM 1537 O O . MET A 1 214 ? 0.914 23.738 45.316 1.00 10.64 704 MET A O 1
ATOM 1542 N N . ILE A 1 215 ? 2.491 24.447 43.894 1.00 9.25 705 ILE A N 1
ATOM 1543 C CA . ILE A 1 215 ? 3.506 24.549 44.929 1.00 9.61 705 ILE A CA 1
ATOM 1544 C C . ILE A 1 215 ? 3.175 25.629 45.943 1.00 9.98 705 ILE A C 1
ATOM 1545 O O . ILE A 1 215 ? 3.331 25.437 47.144 1.00 10.55 705 ILE A O 1
ATOM 1550 N N . LYS A 1 216 ? 2.686 26.767 45.462 1.00 10.82 706 LYS A N 1
ATOM 1551 C CA . LYS A 1 216 ? 2.286 27.851 46.354 1.00 11.64 706 LYS A CA 1
ATOM 1552 C C . LYS A 1 216 ? 1.168 27.356 47.320 1.00 11.68 706 LYS A C 1
ATOM 1553 O O . LYS A 1 216 ? 1.230 27.593 48.514 1.00 12.32 706 LYS A O 1
ATOM 1559 N N . SER A 1 217 ? 0.178 26.648 46.795 1.00 12.04 707 SER A N 1
ATOM 1560 C CA . SER A 1 217 ? -0.917 26.122 47.595 1.00 13.99 707 SER A CA 1
ATOM 1561 C C . SER A 1 217 ? -0.433 25.071 48.613 1.00 14.05 707 SER A C 1
ATOM 1562 O O . SER A 1 217 ? -0.876 25.081 49.771 1.00 14.01 707 SER A O 1
ATOM 1565 N N . MET A 1 218 ? 0.461 24.171 48.192 1.00 13.32 708 MET A N 1
ATOM 1566 C CA . MET A 1 218 ? 1.007 23.146 49.089 1.00 13.90 708 MET A CA 1
ATOM 1567 C C . MET A 1 218 ? 1.652 23.828 50.278 1.00 15.20 708 MET A C 1
ATOM 1568 O O . MET A 1 218 ? 1.387 23.458 51.427 1.00 15.09 708 MET A O 1
ATOM 1573 N N . LYS A 1 219 ? 2.472 24.849 50.022 1.00 15.53 709 LYS A N 1
ATOM 1574 C CA . LYS A 1 219 ? 3.114 25.568 51.122 1.00 17.48 709 LYS A CA 1
ATOM 1575 C C . LYS A 1 219 ? 2.109 26.272 52.032 1.00 17.94 709 LYS A C 1
ATOM 1576 O O . LYS A 1 219 ? 2.305 26.308 53.256 1.00 19.02 709 LYS A O 1
ATOM 1582 N N . GLU A 1 220 ? 1.045 26.825 51.464 1.00 17.74 710 GLU A N 1
ATOM 1583 C CA . GLU A 1 220 ? 0.037 27.495 52.282 1.00 20.71 710 GLU A CA 1
ATOM 1584 C C . GLU A 1 220 ? -0.728 26.526 53.173 1.00 20.14 710 GLU A C 1
ATOM 1585 O O . GLU A 1 220 ? -1.434 26.958 54.073 1.00 20.13 710 GLU A O 1
ATOM 1591 N N . ARG A 1 221 ? -0.649 25.236 52.861 1.00 19.44 711 ARG A N 1
ATOM 1592 C CA . ARG A 1 221 ? -1.330 24.206 53.632 1.00 20.20 711 ARG A CA 1
ATOM 1593 C C . ARG A 1 221 ? -0.358 23.443 54.524 1.00 19.06 711 ARG A C 1
ATOM 1594 O O . ARG A 1 221 ? -0.668 22.354 54.992 1.00 19.95 711 ARG A O 1
ATOM 1602 N N . GLY A 1 222 ? 0.844 23.975 54.692 1.00 17.78 712 GLY A N 1
ATOM 1603 C CA . GLY A 1 222 ? 1.847 23.325 55.526 1.00 17.90 712 GLY A CA 1
ATOM 1604 C C . GLY A 1 222 ? 2.567 22.080 55.000 1.00 17.74 712 GLY A C 1
ATOM 1605 O O . GLY A 1 222 ? 3.190 21.354 55.780 1.00 18.91 712 GLY A O 1
ATOM 1606 N N . VAL A 1 223 ? 2.474 21.804 53.701 1.00 15.00 713 VAL A N 1
ATOM 1607 C CA . VAL A 1 223 ? 3.162 20.654 53.125 1.00 14.56 713 VAL A CA 1
ATOM 1608 C C . VAL A 1 223 ? 4.623 21.060 52.938 1.00 14.23 713 VAL A C 1
ATOM 1609 O O . VAL A 1 223 ? 4.912 22.100 52.332 1.00 14.84 713 VAL A O 1
ATOM 1613 N N . PRO A 1 224 ? 5.568 20.229 53.408 1.00 14.38 714 PRO A N 1
ATOM 1614 C CA . PRO A 1 224 ? 7.002 20.553 53.271 1.00 14.68 714 PRO A CA 1
ATOM 1615 C C . PRO A 1 224 ? 7.576 20.378 51.865 1.00 15.27 714 PRO A C 1
ATOM 1616 O O . PRO A 1 224 ? 7.753 19.259 51.401 1.00 18.74 714 PRO A O 1
ATOM 1620 N N . ILE A 1 225 ? 7.764 21.474 51.153 1.00 13.07 715 ILE A N 1
ATOM 1621 C CA . ILE A 1 225 ? 8.377 21.410 49.837 1.00 11.14 715 ILE A CA 1
ATOM 1622 C C . ILE A 1 225 ? 9.371 22.579 49.796 1.00 10.94 715 ILE A C 1
ATOM 1623 O O . ILE A 1 225 ? 9.046 23.710 50.203 1.00 11.71 715 ILE A O 1
ATOM 1628 N N . ASP A 1 226 ? 10.607 22.293 49.412 1.00 8.69 716 ASP A N 1
ATOM 1629 C CA . ASP A 1 226 ? 11.644 23.324 49.401 1.00 8.51 716 ASP A CA 1
ATOM 1630 C C . ASP A 1 226 ? 11.998 23.904 48.026 1.00 8.98 716 ASP A C 1
ATOM 1631 O O . ASP A 1 226 ? 12.384 25.075 47.932 1.00 9.98 716 ASP A O 1
ATOM 1636 N N . GLY A 1 227 ? 11.941 23.071 46.991 1.00 7.84 717 GLY A N 1
ATOM 1637 C CA . GLY A 1 227 ? 12.349 23.542 45.684 1.00 7.82 717 GLY A CA 1
ATOM 1638 C C . GLY A 1 227 ? 11.608 22.999 44.490 1.00 8.89 717 GLY A C 1
ATOM 1639 O O . GLY A 1 227 ? 10.743 22.106 44.608 1.00 7.90 717 GLY A O 1
ATOM 1640 N N . VAL A 1 228 ? 11.851 23.630 43.337 1.00 7.48 718 VAL A N 1
ATOM 1641 C CA . VAL A 1 228 ? 11.249 23.190 42.090 1.00 7.38 718 VAL A CA 1
ATOM 1642 C C . VAL A 1 228 ? 12.404 22.899 41.125 1.00 6.95 718 VAL A C 1
ATOM 1643 O O . VAL A 1 228 ? 13.389 23.641 41.087 1.00 6.87 718 VAL A O 1
ATOM 1647 N N . GLY A 1 229 ? 12.335 21.759 40.463 1.00 5.91 719 GLY A N 1
ATOM 1648 C CA . GLY A 1 229 ? 13.366 21.375 39.524 1.00 5.41 719 GLY A CA 1
ATOM 1649 C C . GLY A 1 229 ? 12.921 21.629 38.101 1.00 5.85 719 GLY A C 1
ATOM 1650 O O . GLY A 1 229 ? 11.891 21.110 37.661 1.00 6.86 719 GLY A O 1
ATOM 1651 N N . PHE A 1 230 ? 13.635 22.524 37.422 1.00 6.00 720 PHE A N 1
ATOM 1652 C CA . PHE A 1 230 ? 13.355 22.836 36.001 1.00 6.51 720 PHE A CA 1
ATOM 1653 C C . PHE A 1 230 ? 14.225 21.848 35.184 1.00 5.39 720 PHE A C 1
ATOM 1654 O O . PHE A 1 230 ? 15.464 21.978 35.170 1.00 6.21 720 PHE A O 1
ATOM 1662 N N . GLN A 1 231 ? 13.618 20.896 34.480 1.00 6.48 721 GLN A N 1
ATOM 1663 C CA . GLN A 1 231 ? 14.425 19.919 33.719 1.00 6.29 721 GLN A CA 1
ATOM 1664 C C . GLN A 1 231 ? 15.273 20.559 32.622 1.00 6.69 721 GLN A C 1
ATOM 1665 O O . GLN A 1 231 ? 16.376 20.105 32.364 1.00 7.22 721 GLN A O 1
ATOM 1671 N N . CYS A 1 232 ? 14.752 21.614 32.001 1.00 6.63 722 CYS A N 1
ATOM 1672 C CA . CYS A 1 232 ? 15.479 22.324 30.946 1.00 7.18 722 CYS A CA 1
ATOM 1673 C C . CYS A 1 232 ? 15.826 21.490 29.697 1.00 7.03 722 CYS A C 1
ATOM 1674 O O . CYS A 1 232 ? 16.964 21.523 29.229 1.00 7.82 722 CYS A O 1
ATOM 1677 N N . HIS A 1 233 ? 14.857 20.733 29.186 1.00 6.91 723 HIS A N 1
ATOM 1678 C CA . HIS A 1 233 ? 15.068 19.963 27.945 1.00 7.96 723 HIS A CA 1
ATOM 1679 C C . HIS A 1 233 ? 14.607 20.926 26.842 1.00 9.02 723 HIS A C 1
ATOM 1680 O O . HIS A 1 233 ? 13.426 20.976 26.492 1.00 10.63 723 HIS A O 1
ATOM 1687 N N . PHE A 1 234 ? 15.555 21.739 26.377 1.00 9.16 724 PHE A N 1
ATOM 1688 C CA . PHE A 1 234 ? 15.308 22.800 25.394 1.00 9.17 724 PHE A CA 1
ATOM 1689 C C . PHE A 1 234 ? 15.734 22.499 23.973 1.00 10.13 724 PHE A C 1
ATOM 1690 O O . PHE A 1 234 ? 16.539 21.622 23.731 1.00 9.08 724 PHE A O 1
ATOM 1698 N N . ILE A 1 235 ? 15.185 23.262 23.026 1.00 10.65 725 ILE A N 1
ATOM 1699 C CA . ILE A 1 235 ? 15.577 23.106 21.617 1.00 11.34 725 ILE A CA 1
ATOM 1700 C C . ILE A 1 235 ? 16.550 24.246 21.268 1.00 9.92 725 ILE A C 1
ATOM 1701 O O . ILE A 1 235 ? 16.368 25.377 21.709 1.00 11.49 725 ILE A O 1
ATOM 1706 N N . ASN A 1 236 ? 17.570 23.943 20.484 1.00 10.22 726 ASN A N 1
ATOM 1707 C CA . ASN A 1 236 ? 18.577 24.928 20.077 1.00 10.99 726 ASN A CA 1
ATOM 1708 C C . ASN A 1 236 ? 17.933 26.161 19.430 1.00 12.01 726 ASN A C 1
ATOM 1709 O O . ASN A 1 236 ? 16.992 26.033 18.636 1.00 11.87 726 ASN A O 1
ATOM 1714 N N . GLY A 1 237 ? 18.437 27.338 19.792 1.00 12.05 727 GLY A N 1
ATOM 1715 C CA . GLY A 1 237 ? 17.932 28.580 19.227 1.00 13.30 727 GLY A CA 1
ATOM 1716 C C . GLY A 1 237 ? 16.927 29.341 20.074 1.00 14.89 727 GLY A C 1
ATOM 1717 O O . GLY A 1 237 ? 16.031 30.033 19.555 1.00 14.54 727 GLY A O 1
ATOM 1718 N N . MET A 1 238 ? 17.073 29.223 21.390 1.00 14.42 728 MET A N 1
ATOM 1719 C CA . MET A 1 238 ? 16.201 29.913 22.331 1.00 15.58 728 MET A CA 1
ATOM 1720 C C . MET A 1 238 ? 16.256 31.426 22.104 1.00 15.24 728 MET A C 1
ATOM 1721 O O . MET A 1 238 ? 17.348 32.004 21.985 1.00 14.97 728 MET A O 1
ATOM 1726 N N . SER A 1 239 ? 15.088 32.061 22.096 1.00 14.74 729 SER A N 1
ATOM 1727 C CA . SER A 1 239 ? 14.999 33.503 21.905 1.00 14.15 729 SER A CA 1
ATOM 1728 C C . SER A 1 239 ? 15.254 34.291 23.205 1.00 15.12 729 SER A C 1
ATOM 1729 O O . SER A 1 239 ? 15.138 33.747 24.321 1.00 14.00 729 SER A O 1
ATOM 1732 N N . PRO A 1 240 ? 15.612 35.588 23.090 1.00 14.41 730 PRO A N 1
ATOM 1733 C CA . PRO A 1 240 ? 15.857 36.381 24.304 1.00 14.54 730 PRO A CA 1
ATOM 1734 C C . PRO A 1 240 ? 14.575 36.524 25.128 1.00 13.63 730 PRO A C 1
ATOM 1735 O O . PRO A 1 240 ? 14.626 36.617 26.343 1.00 14.91 730 PRO A O 1
ATOM 1739 N N . GLU A 1 241 ? 13.424 36.550 24.460 1.00 12.95 731 GLU A N 1
ATOM 1740 C CA . GLU A 1 241 ? 12.166 36.704 25.163 1.00 13.41 731 GLU A CA 1
ATOM 1741 C C . GLU A 1 241 ? 11.867 35.449 25.969 1.00 13.56 731 GLU A C 1
ATOM 1742 O O . GLU A 1 241 ? 11.321 35.555 27.072 1.00 12.86 731 GLU A O 1
ATOM 1748 N N . TYR A 1 242 ? 12.209 34.283 25.411 1.00 12.17 732 TYR A N 1
ATOM 1749 C CA . TYR A 1 242 ? 11.981 33.014 26.103 1.00 12.92 732 TYR A CA 1
ATOM 1750 C C . TYR A 1 242 ? 12.865 33.004 27.343 1.00 12.17 732 TYR A C 1
ATOM 1751 O O . TYR A 1 242 ? 12.381 32.765 28.462 1.00 11.37 732 TYR A O 1
ATOM 1760 N N . LEU A 1 243 ? 14.144 33.316 27.150 1.00 10.29 733 LEU A N 1
ATOM 1761 C CA . LEU A 1 243 ? 15.088 33.359 28.252 1.00 10.72 733 LEU A CA 1
ATOM 1762 C C . LEU A 1 243 ? 14.633 34.371 29.299 1.00 11.53 733 LEU A C 1
ATOM 1763 O O . LEU A 1 243 ? 14.713 34.125 30.501 1.00 10.74 733 LEU A O 1
ATOM 1768 N N . ALA A 1 244 ? 14.098 35.502 28.865 1.00 11.51 734 ALA A N 1
ATOM 1769 C CA . ALA A 1 244 ? 13.620 36.497 29.813 1.00 11.63 734 ALA A CA 1
ATOM 1770 C C . ALA A 1 244 ? 12.457 35.945 30.658 1.00 11.52 734 ALA A C 1
ATOM 1771 O O . ALA A 1 244 ? 12.327 36.296 31.846 1.00 12.87 734 ALA A O 1
ATOM 1773 N N . SER A 1 245 ? 11.596 35.111 30.064 1.00 11.63 735 SER A N 1
ATOM 1774 C CA . SER A 1 245 ? 10.451 34.557 30.813 1.00 10.39 735 SER A CA 1
ATOM 1775 C C . SER A 1 245 ? 10.890 33.548 31.896 1.00 9.87 735 SER A C 1
ATOM 1776 O O . SER A 1 245 ? 10.290 33.487 32.963 1.00 10.17 735 SER A O 1
ATOM 1779 N N . ILE A 1 246 ? 11.975 32.833 31.641 1.00 9.66 736 ILE A N 1
ATOM 1780 C CA . ILE A 1 246 ? 12.531 31.879 32.616 1.00 9.50 736 ILE A CA 1
ATOM 1781 C C . ILE A 1 246 ? 13.033 32.674 33.826 1.00 9.64 736 ILE A C 1
ATOM 1782 O O . ILE A 1 246 ? 12.774 32.307 34.967 1.00 9.94 736 ILE A O 1
ATOM 1787 N N . ASP A 1 247 ? 13.739 33.780 33.583 1.00 9.65 737 ASP A N 1
ATOM 1788 C CA . ASP A 1 247 ? 14.243 34.625 34.685 1.00 10.27 737 ASP A CA 1
ATOM 1789 C C . ASP A 1 247 ? 13.081 35.164 35.560 1.00 10.28 737 ASP A C 1
ATOM 1790 O O . ASP A 1 247 ? 13.150 35.132 36.789 1.00 10.54 737 ASP A O 1
ATOM 1795 N N . GLN A 1 248 ? 12.012 35.650 34.934 1.00 9.97 738 GLN A N 1
ATOM 1796 C CA . GLN A 1 248 ? 10.874 36.163 35.677 1.00 11.34 738 GLN A CA 1
ATOM 1797 C C . GLN A 1 248 ? 10.212 35.022 36.483 1.00 10.08 738 GLN A C 1
ATOM 1798 O O . GLN A 1 248 ? 9.726 35.237 37.586 1.00 10.31 738 GLN A O 1
ATOM 1804 N N . ASN A 1 249 ? 10.145 33.836 35.898 1.00 9.32 739 ASN A N 1
ATOM 1805 C CA . ASN A 1 249 ? 9.543 32.695 36.597 1.00 8.40 739 ASN A CA 1
ATOM 1806 C C . ASN A 1 249 ? 10.381 32.378 37.860 1.00 8.50 739 ASN A C 1
ATOM 1807 O O . ASN A 1 249 ? 9.824 32.153 38.945 1.00 9.11 739 ASN A O 1
ATOM 1812 N N . ILE A 1 250 ? 11.710 32.437 37.757 1.00 7.69 740 ILE A N 1
ATOM 1813 C CA . ILE A 1 250 ? 12.579 32.167 38.913 1.00 8.67 740 ILE A CA 1
ATOM 1814 C C . ILE A 1 250 ? 12.304 33.186 40.031 1.00 9.03 740 ILE A C 1
ATOM 1815 O O . ILE A 1 250 ? 12.253 32.840 41.224 1.00 8.32 740 ILE A O 1
ATOM 1820 N N . LYS A 1 251 ? 12.091 34.444 39.646 1.00 8.37 741 LYS A N 1
ATOM 1821 C CA . LYS A 1 251 ? 11.809 35.507 40.604 1.00 9.50 741 LYS A CA 1
ATOM 1822 C C . LYS A 1 251 ? 10.488 35.297 41.336 1.00 8.92 741 LYS A C 1
ATOM 1823 O O . LYS A 1 251 ? 10.428 35.558 42.540 1.00 9.78 741 LYS A O 1
ATOM 1829 N N . ARG A 1 252 ? 9.443 34.812 40.656 1.00 9.44 742 ARG A N 1
ATOM 1830 C CA . ARG A 1 252 ? 8.182 34.571 41.363 1.00 10.41 742 ARG A CA 1
ATOM 1831 C C . ARG A 1 252 ? 8.317 33.402 42.359 1.00 9.74 742 ARG A C 1
ATOM 1832 O O . ARG A 1 252 ? 7.667 33.415 43.413 1.00 10.33 742 ARG A O 1
ATOM 1840 N N . TYR A 1 253 ? 9.172 32.423 42.063 1.00 8.16 743 TYR A N 1
ATOM 1841 C CA . TYR A 1 253 ? 9.404 31.335 43.033 1.00 8.67 743 TYR A CA 1
ATOM 1842 C C . TYR A 1 253 ? 10.127 31.902 44.265 1.00 8.17 743 TYR A C 1
ATOM 1843 O O . TYR A 1 253 ? 9.817 31.545 45.394 1.00 8.53 743 TYR A O 1
ATOM 1852 N N . ALA A 1 254 ? 11.065 32.830 44.062 1.00 8.89 744 ALA A N 1
ATOM 1853 C CA . ALA A 1 254 ? 11.780 33.454 45.197 1.00 9.08 744 ALA A CA 1
ATOM 1854 C C . ALA A 1 254 ? 10.778 34.189 46.108 1.00 9.30 744 ALA A C 1
ATOM 1855 O O . ALA A 1 254 ? 10.910 34.163 47.335 1.00 10.34 744 ALA A O 1
ATOM 1857 N N . GLU A 1 255 ? 9.750 34.795 45.512 1.00 9.74 745 GLU A N 1
ATOM 1858 C CA . GLU A 1 255 ? 8.760 35.514 46.313 1.00 12.57 745 GLU A CA 1
ATOM 1859 C C . GLU A 1 255 ? 7.935 34.624 47.237 1.00 12.31 745 GLU A C 1
ATOM 1860 O O . GLU A 1 255 ? 7.335 35.126 48.185 1.00 13.74 745 GLU A O 1
ATOM 1866 N N . ILE A 1 256 ? 7.852 33.331 46.913 1.00 11.37 746 ILE A N 1
ATOM 1867 C CA . ILE A 1 256 ? 7.152 32.380 47.764 1.00 12.11 746 ILE A CA 1
ATOM 1868 C C . ILE A 1 256 ? 8.157 31.507 48.551 1.00 11.57 746 ILE A C 1
ATOM 1869 O O . ILE A 1 256 ? 7.788 30.484 49.128 1.00 12.25 746 ILE A O 1
ATOM 1874 N N . GLY A 1 257 ? 9.422 31.918 48.540 1.00 10.61 747 GLY A N 1
ATOM 1875 C CA . GLY A 1 257 ? 10.471 31.223 49.273 1.00 10.70 747 GLY A CA 1
ATOM 1876 C C . GLY A 1 257 ? 10.912 29.867 48.761 1.00 10.93 747 GLY A C 1
ATOM 1877 O O . GLY A 1 257 ? 11.399 29.056 49.533 1.00 12.96 747 GLY A O 1
ATOM 1878 N N . VAL A 1 258 ? 10.796 29.633 47.462 1.00 9.21 748 VAL A N 1
ATOM 1879 C CA . VAL A 1 258 ? 11.167 28.354 46.876 1.00 8.85 748 VAL A CA 1
ATOM 1880 C C . VAL A 1 258 ? 12.458 28.482 46.075 1.00 9.01 748 VAL A C 1
ATOM 1881 O O . VAL A 1 258 ? 12.658 29.465 45.373 1.00 10.42 748 VAL A O 1
ATOM 1885 N N . ILE A 1 259 ? 13.357 27.520 46.222 1.00 8.82 749 ILE A N 1
ATOM 1886 C CA . ILE A 1 259 ? 14.599 27.534 45.471 1.00 9.05 749 ILE A CA 1
ATOM 1887 C C . ILE A 1 259 ? 14.389 26.756 44.165 1.00 8.37 749 ILE A C 1
ATOM 1888 O O . ILE A 1 259 ? 13.512 25.889 44.052 1.00 7.65 749 ILE A O 1
ATOM 1893 N N . VAL A 1 260 ? 15.176 27.114 43.160 1.00 7.77 750 VAL A N 1
ATOM 1894 C CA . VAL A 1 260 ? 15.078 26.510 41.841 1.00 7.23 750 VAL A CA 1
ATOM 1895 C C . VAL A 1 260 ? 16.383 25.831 41.467 1.00 6.52 750 VAL A C 1
ATOM 1896 O O . VAL A 1 260 ? 17.459 26.385 41.704 1.00 8.27 750 VAL A O 1
ATOM 1900 N N . SER A 1 261 ? 16.293 24.615 40.930 1.00 6.22 751 SER A N 1
ATOM 1901 C CA . SER A 1 261 ? 17.477 23.917 40.406 1.00 5.59 751 SER A CA 1
ATOM 1902 C C . SER A 1 261 ? 17.241 23.594 38.934 1.00 6.21 751 SER A C 1
ATOM 1903 O O . SER A 1 261 ? 16.122 23.261 38.573 1.00 6.81 751 SER A O 1
ATOM 1906 N N . PHE A 1 262 ? 18.279 23.742 38.095 1.00 6.21 752 PHE A N 1
ATOM 1907 C CA . PHE A 1 262 ? 18.195 23.348 36.677 1.00 7.09 752 PHE A CA 1
ATOM 1908 C C . PHE A 1 262 ? 18.702 21.895 36.792 1.00 6.86 752 PHE A C 1
ATOM 1909 O O . PHE A 1 262 ? 19.855 21.659 37.111 1.00 6.50 752 PHE A O 1
ATOM 1917 N N . THR A 1 263 ? 17.848 20.926 36.480 1.00 6.16 753 THR A N 1
ATOM 1918 C CA . THR A 1 263 ? 18.166 19.528 36.756 1.00 5.84 753 THR A CA 1
ATOM 1919 C C . THR A 1 263 ? 18.536 18.553 35.668 1.00 6.58 753 THR A C 1
ATOM 1920 O O . THR A 1 263 ? 19.174 17.548 35.962 1.00 7.31 753 THR A O 1
ATOM 1924 N N . GLU A 1 264 ? 18.147 18.810 34.416 1.00 5.61 754 GLU A N 1
ATOM 1925 C CA . GLU A 1 264 ? 18.435 17.862 33.360 1.00 5.74 754 GLU A CA 1
ATOM 1926 C C . GLU A 1 264 ? 18.690 18.610 32.051 1.00 6.79 754 GLU A C 1
ATOM 1927 O O . GLU A 1 264 ? 18.256 18.154 30.979 1.00 7.27 754 GLU A O 1
ATOM 1933 N N . ILE A 1 265 ? 19.488 19.664 32.126 1.00 6.12 755 ILE A N 1
ATOM 1934 C CA . ILE A 1 265 ? 19.721 20.492 30.942 1.00 6.47 755 ILE A CA 1
ATOM 1935 C C . ILE A 1 265 ? 20.317 19.793 29.738 1.00 6.37 755 ILE A C 1
ATOM 1936 O O . ILE A 1 265 ? 21.288 19.049 29.835 1.00 6.40 755 ILE A O 1
ATOM 1941 N N . ASP A 1 266 ? 19.664 19.993 28.599 1.00 6.80 756 ASP A N 1
ATOM 1942 C CA . ASP A 1 266 ? 20.233 19.558 27.313 1.00 7.73 756 ASP A CA 1
ATOM 1943 C C . ASP A 1 266 ? 19.607 20.463 26.250 1.00 7.57 756 ASP A C 1
ATOM 1944 O O . ASP A 1 266 ? 18.514 21.017 26.457 1.00 7.64 756 ASP A O 1
ATOM 1949 N N . ILE A 1 267 ? 20.365 20.735 25.188 1.00 8.31 757 ILE A N 1
ATOM 1950 C CA . ILE A 1 267 ? 19.891 21.674 24.130 1.00 9.29 757 ILE A CA 1
ATOM 1951 C C . ILE A 1 267 ? 20.022 20.959 22.781 1.00 8.29 757 ILE A C 1
ATOM 1952 O O . ILE A 1 267 ? 21.095 20.885 22.202 1.00 8.70 757 ILE A O 1
ATOM 1957 N N . ARG A 1 268 ? 18.906 20.384 22.349 1.00 9.24 758 ARG A N 1
ATOM 1958 C CA . ARG A 1 268 ? 18.882 19.552 21.174 1.00 9.77 758 ARG A CA 1
ATOM 1959 C C . ARG A 1 268 ? 18.886 20.275 19.826 1.00 9.82 758 ARG A C 1
ATOM 1960 O O . ARG A 1 268 ? 18.187 21.255 19.629 1.00 9.81 758 ARG A O 1
ATOM 1968 N N . ILE A 1 269 ? 19.646 19.707 18.900 1.00 11.27 759 ILE A N 1
ATOM 1969 C CA . ILE A 1 269 ? 19.841 20.269 17.556 1.00 12.34 759 ILE A CA 1
ATOM 1970 C C . ILE A 1 269 ? 19.253 19.384 16.450 1.00 13.72 759 ILE A C 1
ATOM 1971 O O . ILE A 1 269 ? 19.518 18.166 16.408 1.00 13.26 759 ILE A O 1
ATOM 1976 N N . PRO A 1 270 ? 18.444 19.986 15.542 1.00 16.07 760 PRO A N 1
ATOM 1977 C CA . PRO A 1 270 ? 17.818 19.259 14.414 1.00 18.40 760 PRO A CA 1
ATOM 1978 C C . PRO A 1 270 ? 18.946 18.648 13.557 1.00 21.21 760 PRO A C 1
ATOM 1979 O O . PRO A 1 270 ? 19.933 19.325 13.254 1.00 20.98 760 PRO A O 1
ATOM 1983 N N . GLN A 1 271 ? 18.813 17.369 13.212 1.00 24.60 761 GLN A N 1
ATOM 1984 C CA . GLN A 1 271 ? 19.809 16.612 12.453 1.00 29.69 761 GLN A CA 1
ATOM 1985 C C . GLN A 1 271 ? 20.197 17.247 11.123 1.00 31.87 761 GLN A C 1
ATOM 1986 O O . GLN A 1 271 ? 21.278 16.970 10.580 1.00 32.76 761 GLN A O 1
ATOM 1992 N N . SER A 1 272 ? 19.289 18.060 10.596 1.00 33.48 762 SER A N 1
ATOM 1993 C CA . SER A 1 272 ? 19.478 18.755 9.329 1.00 36.66 762 SER A CA 1
ATOM 1994 C C . SER A 1 272 ? 20.221 20.107 9.375 1.00 37.70 762 SER A C 1
ATOM 1995 O O . SER A 1 272 ? 20.685 20.571 8.328 1.00 38.59 762 SER A O 1
ATOM 1998 N N . GLU A 1 273 ? 20.255 20.768 10.543 1.00 37.47 763 GLU A N 1
ATOM 1999 C CA . GLU A 1 273 ? 20.940 22.066 10.731 1.00 37.43 763 GLU A CA 1
ATOM 2000 C C . GLU A 1 273 ? 22.437 21.825 10.431 1.00 36.05 763 GLU A C 1
ATOM 2001 O O . GLU A 1 273 ? 22.909 20.686 10.557 1.00 36.12 763 GLU A O 1
ATOM 2007 N N . ASN A 1 274 ? 23.169 22.857 9.982 1.00 34.17 764 ASN A N 1
ATOM 2008 C CA . ASN A 1 274 ? 24.617 22.700 9.720 1.00 31.78 764 ASN A CA 1
ATOM 2009 C C . ASN A 1 274 ? 25.263 22.665 11.114 1.00 29.18 764 ASN A C 1
ATOM 2010 O O . ASN A 1 274 ? 25.092 23.619 11.878 1.00 28.63 764 ASN A O 1
ATOM 2015 N N . PRO A 1 275 ? 26.036 21.593 11.441 1.00 26.45 765 PRO A N 1
ATOM 2016 C CA . PRO A 1 275 ? 26.706 21.401 12.733 1.00 24.23 765 PRO A CA 1
ATOM 2017 C C . PRO A 1 275 ? 27.561 22.541 13.233 1.00 21.88 765 PRO A C 1
ATOM 2018 O O . PRO A 1 275 ? 27.385 22.985 14.362 1.00 19.95 765 PRO A O 1
ATOM 2022 N N . ALA A 1 276 ? 28.483 23.009 12.390 1.00 19.45 766 ALA A N 1
ATOM 2023 C CA . ALA A 1 276 ? 29.414 24.070 12.768 1.00 17.82 766 ALA A CA 1
ATOM 2024 C C . ALA A 1 276 ? 28.771 25.355 13.302 1.00 15.92 766 ALA A C 1
ATOM 2025 O O . ALA A 1 276 ? 29.150 25.851 14.368 1.00 16.01 766 ALA A O 1
ATOM 2027 N N . THR A 1 277 ? 27.760 25.858 12.612 1.00 14.28 767 THR A N 1
ATOM 2028 C CA . THR A 1 277 ? 27.074 27.060 13.069 1.00 14.72 767 THR A CA 1
ATOM 2029 C C . THR A 1 277 ? 26.005 26.733 14.147 1.00 12.77 767 THR A C 1
ATOM 2030 O O . THR A 1 277 ? 25.768 27.537 15.027 1.00 13.61 767 THR A O 1
ATOM 2034 N N . ALA A 1 278 ? 25.359 25.574 14.062 1.00 12.75 768 ALA A N 1
ATOM 2035 C CA . ALA A 1 278 ? 24.376 25.160 15.085 1.00 12.12 768 ALA A CA 1
ATOM 2036 C C . ALA A 1 278 ? 25.099 25.083 16.457 1.00 10.67 768 ALA A C 1
ATOM 2037 O O . ALA A 1 278 ? 24.532 25.487 17.464 1.00 11.15 768 ALA A O 1
ATOM 2039 N N . PHE A 1 279 ? 26.351 24.631 16.475 1.00 10.85 769 PHE A N 1
ATOM 2040 C CA . PHE A 1 279 ? 27.145 24.543 17.725 1.00 11.87 769 PHE A CA 1
ATOM 2041 C C . PHE A 1 279 ? 27.425 25.913 18.353 1.00 12.79 7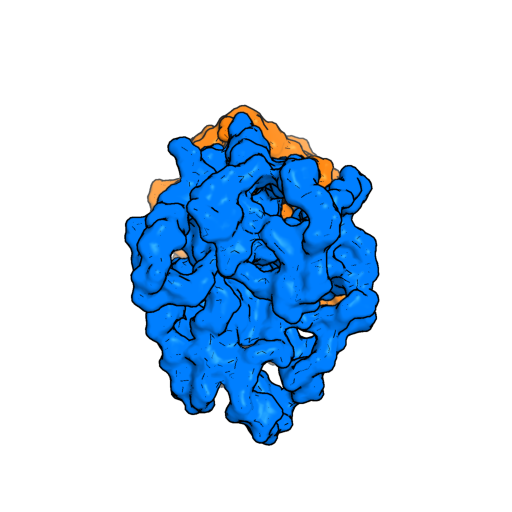69 PHE A C 1
ATOM 2042 O O . PHE A 1 279 ? 27.554 26.022 19.580 1.00 12.86 769 PHE A O 1
ATOM 2050 N N . GLN A 1 280 ? 27.536 26.958 17.530 1.00 10.91 770 GLN A N 1
ATOM 2051 C CA . GLN A 1 280 ? 27.759 28.305 18.019 1.00 11.24 770 GLN A CA 1
ATOM 2052 C C . GLN A 1 280 ? 26.498 28.859 18.698 1.00 11.07 770 GLN A C 1
ATOM 2053 O O . GLN A 1 280 ? 26.572 29.516 19.744 1.00 12.05 770 GLN A O 1
ATOM 2059 N N . VAL A 1 281 ? 25.339 28.595 18.099 1.00 10.67 771 VAL A N 1
ATOM 2060 C CA . VAL A 1 281 ? 24.056 29.019 18.670 1.00 11.00 771 VAL A CA 1
ATOM 2061 C C . VAL A 1 281 ? 23.861 28.281 20.028 1.00 11.27 771 VAL A C 1
ATOM 2062 O O . VAL A 1 281 ? 23.481 28.894 21.037 1.00 11.20 771 VAL A O 1
ATOM 2066 N N . GLN A 1 282 ? 24.115 26.974 20.016 1.00 10.26 772 GLN A N 1
ATOM 2067 C CA . GLN A 1 282 ? 24.000 26.138 21.238 1.00 9.83 772 GLN A CA 1
ATOM 2068 C C . GLN A 1 282 ? 24.886 26.697 22.341 1.00 10.09 772 GLN A C 1
ATOM 2069 O O . GLN A 1 282 ? 24.445 26.783 23.494 1.00 10.98 772 GLN A O 1
ATOM 2075 N N . ALA A 1 283 ? 26.119 27.091 22.003 1.00 9.30 773 ALA A N 1
ATOM 2076 C CA . ALA A 1 283 ? 27.046 27.675 22.977 1.00 10.09 773 ALA A CA 1
ATOM 2077 C C . ALA A 1 283 ? 26.479 28.953 23.603 1.00 10.89 773 ALA A C 1
ATOM 2078 O O . ALA A 1 283 ? 26.584 29.160 24.820 1.00 10.94 773 ALA A O 1
ATOM 2080 N N . ASN A 1 284 ? 25.865 29.822 22.793 1.00 11.21 774 ASN A N 1
ATOM 2081 C CA . ASN A 1 284 ? 25.277 31.037 23.336 1.00 12.75 774 ASN A CA 1
ATOM 2082 C C . ASN A 1 284 ? 24.076 30.746 24.220 1.00 10.52 774 ASN A C 1
ATOM 2083 O O . ASN A 1 284 ? 23.840 31.467 25.187 1.00 10.75 774 ASN A O 1
ATOM 2088 N N . ASN A 1 285 ? 23.298 29.724 23.864 1.00 10.84 775 ASN A N 1
ATOM 2089 C CA . ASN A 1 285 ? 22.120 29.359 24.659 1.00 10.65 775 ASN A CA 1
ATOM 2090 C C . ASN A 1 285 ? 22.610 28.848 26.018 1.00 9.82 775 ASN A C 1
ATOM 2091 O O . ASN A 1 285 ? 22.058 29.231 27.046 1.00 10.74 775 ASN A O 1
ATOM 2096 N N . TYR A 1 286 ? 23.639 27.997 26.023 1.00 9.85 776 TYR A N 1
ATOM 2097 C CA . TYR A 1 286 ? 24.193 27.500 27.295 1.00 9.62 776 TYR A CA 1
ATOM 2098 C C . TYR A 1 286 ? 24.723 28.673 28.135 1.00 11.08 776 TYR A C 1
ATOM 2099 O O . TYR A 1 286 ? 24.512 28.734 29.352 1.00 10.65 776 TYR A O 1
ATOM 2108 N N . LYS A 1 287 ? 25.409 29.621 27.489 1.00 10.11 777 LYS A N 1
ATOM 2109 C CA . LYS A 1 287 ? 25.958 30.770 28.183 1.00 11.54 777 LYS A CA 1
ATOM 2110 C C . LYS A 1 287 ? 24.854 31.610 28.851 1.00 10.21 777 LYS A C 1
ATOM 2111 O O . LYS A 1 287 ? 24.984 32.031 30.009 1.00 10.63 777 LYS A O 1
ATOM 2117 N N . GLU A 1 288 ? 23.786 31.888 28.114 1.00 9.53 778 GLU A N 1
ATOM 2118 C CA . GLU A 1 288 ? 22.670 32.662 28.645 1.00 11.49 778 GLU A CA 1
ATOM 2119 C C . GLU A 1 288 ? 21.989 31.949 29.823 1.00 11.02 778 GLU A C 1
ATOM 2120 O O . GLU A 1 288 ? 21.608 32.600 30.784 1.00 11.95 778 GLU A O 1
ATOM 2126 N N . LEU A 1 289 ? 21.847 30.628 29.754 1.00 10.84 779 LEU A N 1
ATOM 2127 C CA . LEU A 1 289 ? 21.244 29.869 30.862 1.00 11.01 779 LEU A CA 1
ATOM 2128 C C . LEU A 1 289 ? 22.108 30.025 32.137 1.00 9.58 779 LEU A C 1
ATOM 2129 O O . LEU A 1 289 ? 21.591 30.239 33.256 1.00 9.63 779 LEU A O 1
ATOM 2134 N N . MET A 1 290 ? 23.416 29.900 31.982 1.00 9.14 780 MET A N 1
ATOM 2135 C CA . MET A 1 290 ? 24.325 30.090 33.122 1.00 9.68 780 MET A CA 1
ATOM 2136 C C . MET A 1 290 ? 24.221 31.505 33.690 1.00 10.14 780 MET A C 1
ATOM 2137 O O . MET A 1 290 ? 24.249 31.681 34.905 1.00 10.76 780 MET A O 1
ATOM 2142 N N . LYS A 1 291 ? 24.100 32.521 32.834 1.00 9.44 781 LYS A N 1
ATOM 2143 C CA . LYS A 1 291 ? 23.945 33.891 33.334 1.00 10.39 781 LYS A CA 1
ATOM 2144 C C . LYS A 1 291 ? 22.668 34.053 34.152 1.00 9.21 781 LYS A C 1
ATOM 2145 O O . LYS A 1 291 ? 22.643 34.824 35.112 1.00 9.91 781 LYS A O 1
ATOM 2151 N N . ILE A 1 292 ? 21.606 33.350 33.775 1.00 9.21 782 ILE A N 1
ATOM 2152 C CA . ILE A 1 292 ? 20.366 33.425 34.540 1.00 9.91 782 ILE A CA 1
ATOM 2153 C C . ILE A 1 292 ? 20.588 32.769 35.919 1.00 10.45 782 ILE A C 1
ATOM 2154 O O . ILE A 1 292 ? 20.137 33.292 36.936 1.00 10.45 782 ILE A O 1
ATOM 2159 N N . CYS A 1 293 ? 21.317 31.660 35.949 1.00 9.61 783 CYS A N 1
ATOM 2160 C CA . CYS A 1 293 ? 21.614 30.994 37.200 1.00 11.23 783 CYS A CA 1
ATOM 2161 C C . CYS A 1 293 ? 22.439 31.948 38.107 1.00 12.01 783 CYS A C 1
ATOM 2162 O O . CYS A 1 293 ? 22.079 32.204 39.259 1.00 12.32 783 CYS A O 1
ATOM 2165 N N . LEU A 1 294 ? 23.471 32.578 37.557 1.00 12.25 784 LEU A N 1
ATOM 2166 C CA . LEU A 1 294 ? 24.298 33.497 38.329 1.00 13.07 784 LEU A CA 1
ATOM 2167 C C . LEU A 1 294 ? 23.569 34.744 38.847 1.00 13.37 784 LEU A C 1
ATOM 2168 O O . LEU A 1 294 ? 23.949 35.306 39.876 1.00 15.02 784 LEU A O 1
ATOM 2173 N N . ALA A 1 295 ? 22.522 35.181 38.160 1.00 12.60 785 ALA A N 1
ATOM 2174 C CA . ALA A 1 295 ? 21.802 36.392 38.560 1.00 13.07 785 ALA A CA 1
ATOM 2175 C C . ALA A 1 295 ? 20.714 36.221 39.611 1.00 13.35 785 ALA A C 1
ATOM 2176 O O . ALA A 1 295 ? 20.164 37.223 40.102 1.00 14.40 785 ALA A O 1
ATOM 2178 N N . ASN A 1 296 ? 20.346 34.973 39.899 1.00 10.77 786 ASN A N 1
ATOM 2179 C CA . ASN A 1 296 ? 19.277 34.706 40.839 1.00 10.43 786 ASN A CA 1
ATOM 2180 C C . ASN A 1 296 ? 19.801 33.997 42.088 1.00 10.30 786 ASN A C 1
ATOM 2181 O O . ASN A 1 296 ? 20.245 32.853 42.012 1.00 10.02 786 ASN A O 1
ATOM 2186 N N . PRO A 1 297 ? 19.706 34.656 43.260 1.00 10.14 787 PRO A N 1
ATOM 2187 C CA . PRO A 1 297 ? 20.200 34.069 44.517 1.00 10.14 787 PRO A CA 1
ATOM 2188 C C . PRO A 1 297 ? 19.551 32.735 44.956 1.00 9.42 787 PRO A C 1
ATOM 2189 O O . PRO A 1 297 ? 20.155 32.025 45.745 1.00 10.32 787 PRO A O 1
ATOM 2193 N N . ASN A 1 298 ? 18.313 32.454 44.520 1.00 8.67 788 ASN A N 1
ATOM 2194 C CA . ASN A 1 298 ? 17.608 31.198 44.851 1.00 8.43 788 ASN A CA 1
ATOM 2195 C C . ASN A 1 298 ? 17.802 30.072 43.817 1.00 9.09 788 ASN A C 1
ATOM 2196 O O . ASN A 1 298 ? 17.092 29.067 43.854 1.00 9.45 788 ASN A O 1
ATOM 2201 N N . CYS A 1 299 ? 18.758 30.230 42.895 1.00 8.95 789 CYS A N 1
ATOM 2202 C CA . CYS A 1 299 ? 19.009 29.200 41.863 1.00 10.21 789 CYS A CA 1
ATOM 2203 C C . CYS A 1 299 ? 20.520 28.959 41.830 1.00 12.08 789 CYS A C 1
ATOM 2204 O O . CYS A 1 299 ? 21.235 29.768 41.237 1.00 14.16 789 CYS A O 1
ATOM 2207 N N . ASN A 1 300 ? 21.012 27.868 42.433 1.00 10.86 790 ASN A N 1
ATOM 2208 C CA . ASN A 1 300 ? 22.458 27.624 42.486 1.00 12.32 790 ASN A CA 1
ATOM 2209 C C . ASN A 1 300 ? 22.927 26.220 42.100 1.00 11.09 790 ASN A C 1
ATOM 2210 O O . ASN A 1 300 ? 24.045 25.805 42.441 1.00 11.40 790 ASN A O 1
ATOM 2215 N N . THR A 1 301 ? 22.068 25.484 41.404 1.00 8.83 791 THR A N 1
ATOM 2216 C CA . THR A 1 301 ? 22.388 24.124 40.971 1.00 8.04 791 THR A CA 1
ATOM 2217 C C . THR A 1 301 ? 22.154 24.092 39.452 1.00 6.90 791 THR A C 1
ATOM 2218 O O . THR A 1 301 ? 21.069 24.406 38.979 1.00 7.37 791 THR A O 1
ATOM 2222 N N . PHE A 1 302 ? 23.193 23.712 38.720 1.00 7.35 792 PHE A N 1
ATOM 2223 C CA . PHE A 1 302 ? 23.182 23.679 37.247 1.00 7.22 792 PHE A CA 1
ATOM 2224 C C . PHE A 1 302 ? 23.632 22.268 36.821 1.00 6.18 792 PHE A C 1
ATOM 2225 O O . PHE A 1 302 ? 24.831 21.980 36.743 1.00 7.60 792 PHE A O 1
ATOM 2233 N N . VAL A 1 303 ? 22.672 21.380 36.583 1.00 5.49 793 VAL A N 1
ATOM 2234 C CA . VAL A 1 303 ? 22.973 20.006 36.194 1.00 5.94 793 VAL A CA 1
ATOM 2235 C C . VAL A 1 303 ? 22.515 19.733 34.768 1.00 6.07 793 VAL A C 1
ATOM 2236 O O . VAL A 1 303 ? 21.356 20.010 34.408 1.00 6.80 793 VAL A O 1
ATOM 2240 N N . MET A 1 304 ? 23.417 19.174 33.978 1.00 6.34 794 MET A N 1
ATOM 2241 C CA . MET A 1 304 ? 23.140 18.811 32.572 1.00 7.49 794 MET A CA 1
ATOM 2242 C C . MET A 1 304 ? 22.860 17.301 32.491 1.00 7.70 794 MET A C 1
ATOM 2243 O O . MET A 1 304 ? 23.393 16.505 33.301 1.00 7.76 794 MET A O 1
ATOM 2248 N N . TRP A 1 305 ? 22.036 16.888 31.540 1.00 7.39 795 TRP A N 1
ATOM 2249 C CA . TRP A 1 305 ? 21.716 15.478 31.421 1.00 7.77 795 TRP A CA 1
ATOM 2250 C C . TRP A 1 305 ? 22.749 14.747 30.572 1.00 7.54 795 TRP A C 1
ATOM 2251 O O . TRP A 1 305 ? 22.438 14.182 29.511 1.00 8.84 795 TRP A O 1
ATOM 2262 N N . GLY A 1 306 ? 23.972 14.728 31.100 1.00 7.39 796 GLY A N 1
ATOM 2263 C CA . GLY A 1 306 ? 25.094 14.097 30.447 1.00 7.06 796 GLY A CA 1
ATOM 2264 C C . GLY A 1 306 ? 26.106 15.165 30.072 1.00 8.00 796 GLY A C 1
ATOM 2265 O O . GLY A 1 306 ? 25.860 16.352 30.299 1.00 8.37 796 GLY A O 1
ATOM 2266 N N . PHE A 1 307 ? 27.270 14.752 29.574 1.00 7.64 797 PHE A N 1
ATOM 2267 C CA . PHE A 1 307 ? 28.286 15.716 29.144 1.00 8.99 797 PHE A CA 1
ATOM 2268 C C . PHE A 1 307 ? 28.901 15.410 27.768 1.00 9.89 797 PHE A C 1
ATOM 2269 O O . PHE A 1 307 ? 29.568 16.269 27.202 1.00 10.65 797 PHE A O 1
ATOM 2277 N N . THR A 1 308 ? 28.712 14.208 27.236 1.00 8.95 798 THR A N 1
ATOM 2278 C CA . THR A 1 308 ? 29.241 13.909 25.905 1.00 9.31 798 THR A CA 1
ATOM 2279 C C . THR A 1 308 ? 28.103 13.454 25.007 1.00 10.39 798 THR A C 1
ATOM 2280 O O . THR A 1 308 ? 27.234 12.674 25.413 1.00 9.19 798 THR A O 1
ATOM 2284 N N . ASP A 1 309 ? 28.084 13.983 23.781 1.00 11.12 799 ASP A N 1
ATOM 2285 C CA . ASP A 1 309 ? 27.085 13.622 22.798 1.00 11.10 799 ASP A CA 1
ATOM 2286 C C . ASP A 1 309 ? 27.049 12.106 22.529 1.00 11.13 799 ASP A C 1
ATOM 2287 O O . ASP A 1 309 ? 26.093 11.601 21.910 1.00 12.20 799 ASP A O 1
ATOM 2292 N N . LYS A 1 310 ? 28.093 11.389 22.954 1.00 10.53 800 LYS A N 1
ATOM 2293 C CA . LYS A 1 310 ? 28.183 9.933 22.787 1.00 11.86 800 LYS A CA 1
ATOM 2294 C C . LYS A 1 310 ? 27.056 9.173 23.521 1.00 12.51 800 LYS A C 1
ATOM 2295 O O . LYS A 1 310 ? 26.574 8.134 23.048 1.00 12.74 800 LYS A O 1
ATOM 2301 N N . TYR A 1 311 ? 26.656 9.693 24.686 1.00 11.82 801 TYR A N 1
ATOM 2302 C CA . TYR A 1 311 ? 25.624 9.068 25.527 1.00 11.92 801 TYR A CA 1
ATOM 2303 C C . TYR A 1 311 ? 24.503 10.062 25.838 1.00 10.53 801 TYR A C 1
ATOM 2304 O O . TYR A 1 311 ? 24.684 10.976 26.653 1.00 11.00 801 TYR A O 1
ATOM 2313 N N . THR A 1 312 ? 23.353 9.883 25.191 1.00 10.49 802 THR A N 1
ATOM 2314 C CA . THR A 1 312 ? 22.216 10.763 25.418 1.00 10.35 802 THR A CA 1
ATOM 2315 C C . THR A 1 312 ? 20.893 10.119 25.030 1.00 9.86 802 THR A C 1
ATOM 2316 O O . THR A 1 312 ? 20.807 9.411 24.034 1.00 10.95 802 THR A O 1
ATOM 2320 N N . TRP A 1 313 ? 19.864 10.380 25.828 1.00 9.97 803 TRP A N 1
ATOM 2321 C CA . TRP A 1 313 ? 18.526 9.865 25.574 1.00 11.28 803 TRP A CA 1
ATOM 2322 C C . TRP A 1 313 ? 17.800 10.641 24.460 1.00 10.83 803 TRP A C 1
ATOM 2323 O O . TRP A 1 313 ? 16.716 10.221 24.013 1.00 12.09 803 TRP A O 1
ATOM 2334 N N . ILE A 1 314 ? 18.366 11.771 24.033 1.00 9.90 804 ILE A N 1
ATOM 2335 C CA . ILE A 1 314 ? 17.674 12.633 23.065 1.00 11.91 804 ILE A CA 1
ATOM 2336 C C . ILE A 1 314 ? 17.155 12.015 21.760 1.00 12.44 804 ILE A C 1
ATOM 2337 O O . ILE A 1 314 ? 15.965 12.137 21.465 1.00 13.19 804 ILE A O 1
ATOM 2342 N N . PRO A 1 315 ? 18.017 11.307 21.007 1.00 14.23 805 PRO A N 1
ATOM 2343 C CA . PRO A 1 315 ? 17.589 10.685 19.740 1.00 16.11 805 PRO A CA 1
ATOM 2344 C C . PRO A 1 315 ? 16.423 9.699 19.855 1.00 17.14 805 PRO A C 1
ATOM 2345 O O . PRO A 1 315 ? 15.598 9.584 18.948 1.00 18.92 805 PRO A O 1
ATOM 2349 N N . GLY A 1 316 ? 16.338 9.007 20.979 1.00 18.02 806 GLY A N 1
ATOM 2350 C CA . GLY A 1 316 ? 15.274 8.040 21.177 1.00 19.00 806 GLY A CA 1
ATOM 2351 C C . GLY A 1 316 ? 13.931 8.660 21.504 1.00 20.58 806 GLY A C 1
ATOM 2352 O O . GLY A 1 316 ? 12.874 8.053 21.292 1.00 22.29 806 GLY A O 1
ATOM 2353 N N . THR A 1 317 ? 13.945 9.857 22.063 1.00 19.90 807 THR A N 1
ATOM 2354 C CA . THR A 1 317 ? 12.688 10.477 22.408 1.00 20.86 807 THR A CA 1
ATOM 2355 C C . THR A 1 317 ? 12.282 11.526 21.391 1.00 20.03 807 THR A C 1
ATOM 2356 O O . THR A 1 317 ? 11.091 11.746 21.139 1.00 20.37 807 THR A O 1
ATOM 2360 N N . PHE A 1 318 ? 13.271 12.167 20.790 1.00 18.29 808 PHE A N 1
ATOM 2361 C CA . PHE A 1 318 ? 12.987 13.170 19.789 1.00 17.71 808 PHE A CA 1
ATOM 2362 C C . PHE A 1 318 ? 13.743 12.731 18.536 1.00 17.75 808 PHE A C 1
ATOM 2363 O O . PHE A 1 318 ? 14.864 13.194 18.294 1.00 17.78 808 PHE A O 1
ATOM 2371 N N . PRO A 1 319 ? 13.202 11.756 17.776 1.00 18.08 809 PRO A N 1
ATOM 2372 C CA . PRO A 1 319 ? 13.927 11.336 16.566 1.00 19.03 809 PRO A CA 1
ATOM 2373 C C . PRO A 1 319 ? 14.093 12.542 15.617 1.00 19.40 809 PRO A C 1
ATOM 2374 O O . PRO A 1 319 ? 13.196 13.393 15.484 1.00 20.53 809 PRO A O 1
ATOM 2378 N N . GLY A 1 320 ? 15.277 12.654 15.037 1.00 18.26 810 GLY A N 1
ATOM 2379 C CA . GLY A 1 320 ? 15.567 13.793 14.189 1.00 18.03 810 GLY A CA 1
ATOM 2380 C C . GLY A 1 320 ? 16.421 14.849 14.905 1.00 18.33 810 GLY A C 1
ATOM 2381 O O . GLY A 1 320 ? 16.886 15.780 14.250 1.00 19.07 810 GLY A O 1
ATOM 2382 N N . TYR A 1 321 ? 16.627 14.725 16.227 1.00 16.62 811 TYR A N 1
ATOM 2383 C CA . TYR A 1 321 ? 17.431 15.667 17.029 1.00 15.26 811 TYR A CA 1
ATOM 2384 C C . TYR A 1 321 ? 18.615 14.952 17.647 1.00 14.35 811 TYR A C 1
ATOM 2385 O O . TYR A 1 321 ? 18.583 13.744 17.807 1.00 14.62 811 TYR A O 1
ATOM 2394 N N . GLY A 1 322 ? 19.651 15.700 18.024 1.00 13.61 812 GLY A N 1
ATOM 2395 C CA . GLY A 1 322 ? 20.821 15.091 18.628 1.00 12.10 812 GLY A CA 1
ATOM 2396 C C . GLY A 1 322 ? 21.836 16.126 19.066 1.00 10.88 812 GLY A C 1
ATOM 2397 O O . GLY A 1 322 ? 21.477 17.297 19.255 1.00 11.82 812 GLY A O 1
ATOM 2398 N N . ASN A 1 323 ? 23.074 15.673 19.287 1.00 11.36 813 ASN A N 1
ATOM 2399 C CA . ASN A 1 323 ? 24.233 16.506 19.700 1.00 12.67 813 ASN A CA 1
ATOM 2400 C C . ASN A 1 323 ? 23.823 17.600 20.705 1.00 11.40 813 ASN A C 1
ATOM 2401 O O . ASN A 1 323 ? 24.161 18.779 20.534 1.00 10.15 813 ASN A O 1
ATOM 2406 N N . PRO A 1 324 ? 23.275 17.182 21.863 1.00 9.84 814 PRO A N 1
ATOM 2407 C CA . PRO A 1 324 ? 22.803 18.139 22.861 1.00 9.16 814 PRO A CA 1
ATOM 2408 C C . PRO A 1 324 ? 23.707 18.607 23.971 1.00 7.36 814 PRO A C 1
ATOM 2409 O O . PRO A 1 324 ? 23.285 19.485 24.727 1.00 8.08 814 PRO A O 1
ATOM 2413 N N . LEU A 1 325 ? 24.928 18.080 24.020 1.00 8.09 815 LEU A N 1
ATOM 2414 C CA . LEU A 1 325 ? 25.825 18.289 25.163 1.00 9.26 815 LEU A CA 1
ATOM 2415 C C . LEU A 1 325 ? 27.119 19.089 24.945 1.00 9.98 815 LEU A C 1
ATOM 2416 O O . LEU A 1 325 ? 27.347 19.571 23.857 1.00 10.44 815 LEU A O 1
ATOM 2421 N N . ILE A 1 326 ? 27.980 19.197 25.955 1.00 9.94 816 ILE A N 1
ATOM 2422 C CA . ILE A 1 326 ? 29.161 20.059 25.845 1.00 10.42 816 ILE A CA 1
ATOM 2423 C C . ILE A 1 326 ? 30.452 19.489 25.311 1.00 11.62 816 ILE A C 1
ATOM 2424 O O . ILE A 1 326 ? 31.414 20.262 25.072 1.00 12.59 816 ILE A O 1
ATOM 2429 N N . TYR A 1 327 ? 30.515 18.160 25.194 1.00 10.91 817 TYR A N 1
ATOM 2430 C CA . TYR A 1 327 ? 31.657 17.467 24.584 1.00 11.73 817 TYR A CA 1
ATOM 2431 C C . TYR A 1 327 ? 31.057 16.658 23.438 1.00 13.04 817 TYR A C 1
ATOM 2432 O O . TYR A 1 327 ? 29.930 16.125 23.546 1.00 11.41 817 TYR A O 1
ATOM 2441 N N . ASP A 1 328 ? 31.819 16.542 22.349 1.00 13.44 818 ASP A N 1
ATOM 2442 C CA . ASP A 1 328 ? 31.338 15.771 21.236 1.00 14.99 818 ASP A CA 1
ATOM 2443 C C . ASP A 1 328 ? 31.576 14.300 21.542 1.00 15.86 818 ASP A C 1
ATOM 2444 O O . ASP A 1 328 ? 32.012 13.962 22.647 1.00 14.85 818 ASP A O 1
ATOM 2449 N N . SER A 1 329 ? 31.243 13.431 20.589 1.00 17.08 819 SER A N 1
ATOM 2450 C CA . SER A 1 329 ? 31.396 11.984 20.748 1.00 19.29 819 SER A CA 1
ATOM 2451 C C . SER A 1 329 ? 32.800 11.488 20.891 1.00 20.46 819 SER A C 1
ATOM 2452 O O . SER A 1 329 ? 32.987 10.334 21.280 1.00 21.54 819 SER A O 1
ATOM 2455 N N . ASN A 1 330 ? 33.780 12.318 20.525 1.00 21.11 820 ASN A N 1
ATOM 2456 C CA . ASN A 1 330 ? 35.206 11.968 20.642 1.00 22.86 820 ASN A CA 1
ATOM 2457 C C . ASN A 1 330 ? 35.869 12.641 21.825 1.00 21.96 820 ASN A C 1
ATOM 2458 O O . ASN A 1 330 ? 37.100 12.669 21.934 1.00 22.33 820 ASN A O 1
ATOM 2463 N N . TYR A 1 331 ? 35.041 13.214 22.694 1.00 19.84 821 TYR A N 1
ATOM 2464 C CA . TYR A 1 331 ? 35.495 13.919 23.881 1.00 18.97 821 TYR A CA 1
ATOM 2465 C C . TYR A 1 331 ? 36.243 15.233 23.622 1.00 18.33 821 TYR A C 1
ATOM 2466 O O . TYR A 1 331 ? 37.013 15.715 24.459 1.00 18.20 821 TYR A O 1
ATOM 2475 N N . ASN A 1 332 ? 35.971 15.840 22.473 1.00 18.49 822 ASN A N 1
ATOM 2476 C CA . ASN A 1 332 ? 36.562 17.139 22.189 1.00 18.20 822 ASN A CA 1
ATOM 2477 C C . ASN A 1 332 ? 35.553 18.103 22.727 1.00 16.51 822 ASN A C 1
ATOM 2478 O O . ASN A 1 332 ? 34.369 17.969 22.437 1.00 17.16 822 ASN A O 1
ATOM 2483 N N . PRO A 1 333 ? 35.995 19.099 23.496 1.00 16.71 823 PRO A N 1
ATOM 2484 C CA . PRO A 1 333 ? 35.042 20.082 24.040 1.00 16.17 823 PRO A CA 1
ATOM 2485 C C . PRO A 1 333 ? 34.444 20.875 22.865 1.00 15.63 823 PRO A C 1
ATOM 2486 O O . PRO A 1 333 ? 35.152 21.224 21.910 1.00 15.91 823 PRO A O 1
ATOM 2490 N N . LYS A 1 334 ? 33.139 21.085 22.909 1.00 13.57 824 LYS A N 1
ATOM 2491 C CA . LYS A 1 334 ? 32.423 21.863 21.889 1.00 12.32 824 LYS A CA 1
ATOM 2492 C C . LYS A 1 334 ? 32.449 23.355 22.309 1.00 12.09 824 LYS A C 1
ATOM 2493 O O . LYS A 1 334 ? 32.884 23.693 23.427 1.00 12.30 824 LYS A O 1
ATOM 2499 N N . PRO A 1 335 ? 31.969 24.270 21.444 1.00 11.81 825 PRO A N 1
ATOM 2500 C CA . PRO A 1 335 ? 31.984 25.692 21.821 1.00 11.31 825 PRO A CA 1
ATOM 2501 C C . PRO A 1 335 ? 31.261 25.964 23.155 1.00 10.16 825 PRO A C 1
ATOM 2502 O O . PRO A 1 335 ? 31.646 26.858 23.906 1.00 11.32 825 PRO A O 1
ATOM 2506 N N . ALA A 1 336 ? 30.235 25.160 23.438 1.00 10.41 826 ALA A N 1
ATOM 2507 C CA . ALA A 1 336 ? 29.444 25.299 24.663 1.00 10.86 826 ALA A CA 1
ATOM 2508 C C . ALA A 1 336 ? 30.273 25.212 25.961 1.00 10.74 826 ALA A C 1
ATOM 2509 O O . ALA A 1 336 ? 30.002 25.940 26.927 1.00 11.82 826 ALA A O 1
ATOM 2511 N N . TYR A 1 337 ? 31.287 24.357 25.968 1.00 10.86 827 TYR A N 1
ATOM 2512 C CA . TYR A 1 337 ? 32.144 24.207 27.139 1.00 12.08 827 TYR A CA 1
ATOM 2513 C C . TYR A 1 337 ? 32.858 25.519 27.469 1.00 12.40 827 TYR A C 1
ATOM 2514 O O . TYR A 1 337 ? 32.833 25.997 28.592 1.00 12.25 827 TYR A O 1
ATOM 2523 N N . ASN A 1 338 ? 33.457 26.145 26.470 1.00 13.95 828 ASN A N 1
ATOM 2524 C CA . ASN A 1 338 ? 34.135 27.419 26.727 1.00 15.71 828 ASN A CA 1
ATOM 2525 C C . ASN A 1 338 ? 33.162 28.523 27.054 1.00 13.12 828 ASN A C 1
ATOM 2526 O O . ASN A 1 338 ? 33.484 29.422 27.802 1.00 13.33 828 ASN A O 1
ATOM 2531 N N . ALA A 1 339 ? 31.987 28.482 26.436 1.00 12.35 829 ALA A N 1
ATOM 2532 C CA . ALA A 1 339 ? 30.975 29.497 26.676 1.00 12.74 829 ALA A CA 1
ATOM 2533 C C . ALA A 1 339 ? 30.515 29.486 28.143 1.00 12.84 829 ALA A C 1
ATOM 2534 O O . ALA A 1 339 ? 30.348 30.537 28.752 1.00 13.18 829 ALA A O 1
ATOM 2536 N N . ILE A 1 340 ? 30.328 28.295 28.707 1.00 12.98 830 ILE A N 1
ATOM 2537 C CA . ILE A 1 340 ? 29.935 28.187 30.113 1.00 12.88 830 ILE A CA 1
ATOM 2538 C C . ILE A 1 340 ? 31.096 28.728 31.003 1.00 12.50 830 ILE A C 1
ATOM 2539 O O . ILE A 1 340 ? 30.866 29.487 31.954 1.00 11.19 830 ILE A O 1
ATOM 2544 N N . LYS A 1 341 ? 32.329 28.328 30.681 1.00 14.33 831 LYS A N 1
ATOM 2545 C CA . LYS A 1 341 ? 33.497 28.783 31.419 1.00 16.26 831 LYS A CA 1
ATOM 2546 C C . LYS A 1 341 ? 33.576 30.330 31.376 1.00 17.49 831 LYS A C 1
ATOM 2547 O O . LYS A 1 341 ? 33.779 30.972 32.416 1.00 18.07 831 LYS A O 1
ATOM 2553 N N . GLU A 1 342 ? 33.303 30.938 30.222 1.00 17.44 832 GLU A N 1
ATOM 2554 C CA . GLU A 1 342 ? 33.295 32.405 30.127 1.00 18.98 832 GLU A CA 1
ATOM 2555 C C . GLU A 1 342 ? 32.231 33.087 30.986 1.00 17.60 832 GLU A C 1
ATOM 2556 O O . GLU A 1 342 ? 32.498 34.129 31.574 1.00 17.32 832 GLU A O 1
ATOM 2562 N N . ALA A 1 343 ? 31.013 32.542 31.016 1.00 15.16 833 ALA A N 1
ATOM 2563 C CA . ALA A 1 343 ? 29.951 33.107 31.855 1.00 15.95 833 ALA A CA 1
ATOM 2564 C C . ALA A 1 343 ? 30.378 33.076 33.332 1.00 16.66 833 ALA A C 1
ATOM 2565 O O . ALA A 1 343 ? 30.089 34.016 34.063 1.00 17.35 833 ALA A O 1
ATOM 2567 N N . LEU A 1 344 ? 31.038 31.990 33.754 1.00 17.48 834 LEU A N 1
ATOM 2568 C CA . LEU A 1 344 ? 31.506 31.815 35.139 1.00 18.98 834 LEU A CA 1
ATOM 2569 C C . LEU A 1 344 ? 32.620 32.783 35.520 1.00 22.12 834 LEU A C 1
ATOM 2570 O O . LEU A 1 344 ? 32.789 33.094 36.693 1.00 21.51 834 LEU A O 1
ATOM 2575 N N . MET A 1 345 ? 33.385 33.232 34.527 1.00 25.70 835 MET A N 1
ATOM 2576 C CA . MET A 1 345 ? 34.472 34.201 34.735 1.00 29.43 835 MET A CA 1
ATOM 2577 C C . MET A 1 345 ? 33.964 35.671 34.705 1.00 31.58 835 MET A C 1
ATOM 2578 O O . MET A 1 345 ? 34.552 36.495 35.446 1.00 33.91 835 MET A O 1
ATOM 2583 N N . ASN B 1 26 ? -17.198 33.606 80.565 1.00 24.19 516 ASN B N 1
ATOM 2584 C CA . ASN B 1 26 ? -16.794 32.177 80.713 1.00 23.59 516 ASN B CA 1
ATOM 2585 C C . ASN B 1 26 ? -15.613 31.709 79.850 1.00 21.65 516 ASN B C 1
ATOM 2586 O O . ASN B 1 26 ? -15.120 30.608 80.069 1.00 21.50 516 ASN B O 1
ATOM 2591 N N . ALA B 1 27 ? -15.194 32.482 78.843 1.00 18.62 517 ALA B N 1
ATOM 2592 C CA . ALA B 1 27 ? -14.041 32.076 78.017 1.00 17.01 517 ALA B CA 1
ATOM 2593 C C . ALA B 1 27 ? -12.742 32.290 78.814 1.00 16.34 517 ALA B C 1
ATOM 2594 O O . ALA B 1 27 ? -12.721 33.058 79.778 1.00 16.04 517 ALA B O 1
ATOM 2596 N N . LEU B 1 28 ? -11.666 31.614 78.431 1.00 15.12 518 LEU B N 1
ATOM 2597 C CA . LEU B 1 28 ? -10.394 31.800 79.111 1.00 14.72 518 LEU B CA 1
ATOM 2598 C C . LEU B 1 28 ? -10.003 33.282 79.170 1.00 14.77 518 LEU B C 1
ATOM 2599 O O . LEU B 1 28 ? -9.486 33.756 80.210 1.00 14.43 518 LEU B O 1
ATOM 2604 N N . ARG B 1 29 ? -10.239 34.020 78.070 1.00 14.30 519 ARG B N 1
ATOM 2605 C CA . ARG B 1 29 ? -9.887 35.444 78.016 1.00 15.23 519 ARG B CA 1
ATOM 2606 C C . ARG B 1 29 ? -10.591 36.325 79.069 1.00 15.90 519 ARG B C 1
ATOM 2607 O O . ARG B 1 29 ? -10.002 37.305 79.554 1.00 15.46 519 ARG B O 1
ATOM 2615 N N . ASP B 1 30 ? -11.829 35.965 79.433 1.00 16.87 520 ASP B N 1
ATOM 2616 C CA . ASP B 1 30 ? -12.589 36.726 80.454 1.00 18.63 520 ASP B CA 1
ATOM 2617 C C . ASP B 1 30 ? -11.969 36.598 81.863 1.00 19.37 520 ASP B C 1
ATOM 2618 O O . ASP B 1 30 ? -11.858 37.585 82.602 1.00 20.45 520 ASP B O 1
ATOM 2623 N N . TYR B 1 31 ? -11.549 35.393 82.225 1.00 19.60 521 TYR B N 1
ATOM 2624 C CA . TYR B 1 31 ? -10.895 35.196 83.521 1.00 21.30 521 TYR B CA 1
ATOM 2625 C C . TYR B 1 31 ? -9.501 35.805 83.525 1.00 21.32 521 TYR B C 1
ATOM 2626 O O . TYR B 1 31 ? -9.049 36.322 84.544 1.00 21.83 521 TYR B O 1
ATOM 2635 N N . ALA B 1 32 ? -8.816 35.726 82.380 1.00 19.75 522 ALA B N 1
ATOM 2636 C CA . ALA B 1 32 ? -7.463 36.263 82.250 1.00 18.98 522 ALA B CA 1
ATOM 2637 C C . ALA B 1 32 ? -7.493 37.764 82.397 1.00 18.24 522 ALA B C 1
ATOM 2638 O O . ALA B 1 32 ? -6.710 38.344 83.129 1.00 17.99 522 ALA B O 1
ATOM 2640 N N . GLU B 1 33 ? -8.431 38.389 81.714 1.00 19.66 523 GLU B N 1
ATOM 2641 C CA . GLU B 1 33 ? -8.574 39.833 81.773 1.00 23.96 523 GLU B CA 1
ATOM 2642 C C . GLU B 1 33 ? -8.827 40.320 83.202 1.00 23.53 523 GLU B C 1
ATOM 2643 O O . GLU B 1 33 ? -8.287 41.351 83.625 1.00 22.86 523 GLU B O 1
ATOM 2649 N N . ALA B 1 34 ? -9.657 39.570 83.924 1.00 23.28 524 ALA B N 1
ATOM 2650 C CA . ALA B 1 34 ? -10.023 39.869 85.314 1.00 23.19 524 ALA B CA 1
ATOM 2651 C C . ALA B 1 34 ? -8.781 39.888 86.211 1.00 22.77 524 ALA B C 1
ATOM 2652 O O . ALA B 1 34 ? -8.730 40.622 87.216 1.00 23.22 524 ALA B O 1
ATOM 2654 N N . ARG B 1 35 ? -7.770 39.115 85.823 1.00 21.90 525 ARG B N 1
ATOM 2655 C CA . ARG B 1 35 ? -6.529 39.022 86.590 1.00 21.65 525 ARG B CA 1
ATOM 2656 C C . ARG B 1 35 ? -5.394 39.897 86.033 1.00 21.56 525 ARG B C 1
ATOM 2657 O O . ARG B 1 35 ? -4.266 39.838 86.524 1.00 22.44 525 ARG B O 1
ATOM 2665 N N . GLY B 1 36 ? -5.689 40.689 85.002 1.00 20.68 526 GLY B N 1
ATOM 2666 C CA . GLY B 1 36 ? -4.689 41.565 84.402 1.00 21.01 526 GLY B CA 1
ATOM 2667 C C . GLY B 1 36 ? -3.658 40.900 83.487 1.00 21.39 526 GLY B C 1
ATOM 2668 O O . GLY B 1 36 ? -2.560 41.417 83.260 1.00 20.72 526 GLY B O 1
ATOM 2669 N N . ILE B 1 37 ? -3.996 39.745 82.945 1.00 20.68 527 ILE B N 1
ATOM 2670 C CA . ILE B 1 37 ? -3.049 39.085 82.075 1.00 20.61 527 ILE B CA 1
ATOM 2671 C C . ILE B 1 37 ? -3.669 38.813 80.691 1.00 18.91 527 ILE B C 1
ATOM 2672 O O . ILE B 1 37 ? -4.906 38.825 80.535 1.00 18.67 527 ILE B O 1
ATOM 2677 N N . LYS B 1 38 ? -2.793 38.662 79.692 1.00 15.53 528 LYS B N 1
ATOM 2678 C CA . LYS B 1 38 ? -3.181 38.384 78.312 1.00 14.72 528 LYS B CA 1
ATOM 2679 C C . LYS B 1 38 ? -2.870 36.926 78.056 1.00 13.09 528 LYS B C 1
ATOM 2680 O O . LYS B 1 38 ? -1.785 36.449 78.397 1.00 14.18 528 LYS B O 1
ATOM 2686 N N . ILE B 1 39 ? -3.824 36.213 77.474 1.00 11.29 529 ILE B N 1
ATOM 2687 C CA . ILE B 1 39 ? -3.649 34.804 77.182 1.00 11.08 529 ILE B CA 1
ATOM 2688 C C . ILE B 1 39 ? -3.780 34.648 75.656 1.00 10.68 529 ILE B C 1
ATOM 2689 O O . ILE B 1 39 ? -4.732 35.152 75.041 1.00 12.67 529 ILE B O 1
ATOM 2694 N N . GLY B 1 40 ? -2.813 33.995 75.034 1.00 10.16 530 GLY B N 1
ATOM 2695 C CA . GLY B 1 40 ? -2.864 33.888 73.590 1.00 9.94 530 GLY B CA 1
ATOM 2696 C C . GLY B 1 40 ? -2.346 32.606 72.996 1.00 9.84 530 GLY B C 1
ATOM 2697 O O . GLY B 1 40 ? -2.031 31.631 73.689 1.00 9.14 530 GLY B O 1
ATOM 2698 N N . THR B 1 41 ? -2.215 32.636 71.673 1.00 9.09 531 THR B N 1
ATOM 2699 C CA . THR B 1 41 ? -1.760 31.497 70.920 1.00 8.33 531 THR B CA 1
ATOM 2700 C C . THR B 1 41 ? -1.186 31.951 69.571 1.00 8.59 531 THR B C 1
ATOM 2701 O O . THR B 1 41 ? -1.491 33.040 69.103 1.00 9.34 531 THR B O 1
ATOM 2705 N N . CYS B 1 42 ? -0.325 31.134 68.988 1.00 8.86 532 CYS B N 1
ATOM 2706 C CA . CYS B 1 42 ? 0.166 31.443 67.652 1.00 10.06 532 CYS B CA 1
ATOM 2707 C C . CYS B 1 42 ? -0.975 30.982 66.730 1.00 11.85 532 CYS B C 1
ATOM 2708 O O . CYS B 1 42 ? -1.819 30.115 67.117 1.00 11.33 532 CYS B O 1
ATOM 2711 N N . VAL B 1 43 ? -1.043 31.573 65.538 1.00 9.92 533 VAL B N 1
ATOM 2712 C CA . VAL B 1 43 ? -2.088 31.249 64.568 1.00 10.61 533 VAL B CA 1
ATOM 2713 C C . VAL B 1 43 ? -1.512 30.355 63.453 1.00 12.36 533 VAL B C 1
ATOM 2714 O O . VAL B 1 43 ? -0.493 30.678 62.822 1.00 13.27 533 VAL B O 1
ATOM 2718 N N . ASN B 1 44 ? -2.112 29.172 63.339 1.00 12.50 534 ASN B N 1
ATOM 2719 C CA . ASN B 1 44 ? -1.720 28.125 62.391 1.00 13.59 534 ASN B CA 1
ATOM 2720 C C . ASN B 1 44 ? -2.298 28.406 60.978 1.00 13.85 534 ASN B C 1
ATOM 2721 O O . ASN B 1 44 ? -3.255 29.187 60.815 1.00 13.79 534 ASN B O 1
ATOM 2726 N N . TYR B 1 45 ? -1.774 27.704 59.976 1.00 14.14 535 TYR B N 1
ATOM 2727 C CA . TYR B 1 45 ? -2.199 27.914 58.586 1.00 13.82 535 TYR B CA 1
ATOM 2728 C C . TYR B 1 45 ? -3.694 27.910 58.232 1.00 14.13 535 TYR B C 1
ATOM 2729 O O . TYR B 1 45 ? -4.100 28.646 57.326 1.00 14.06 535 TYR B O 1
ATOM 2738 N N . PRO B 1 46 ? -4.545 27.103 58.933 1.00 14.36 536 PRO B N 1
ATOM 2739 C CA . PRO B 1 46 ? -5.977 27.096 58.575 1.00 14.60 536 PRO B CA 1
ATOM 2740 C C . PRO B 1 46 ? -6.645 28.458 58.615 1.00 15.24 536 PRO B C 1
ATOM 2741 O O . PRO B 1 46 ? -7.628 28.691 57.902 1.00 15.74 536 PRO B O 1
ATOM 2745 N N . PHE B 1 47 ? -6.157 29.339 59.490 1.00 14.57 537 PHE B N 1
ATOM 2746 C CA . PHE B 1 47 ? -6.708 30.682 59.591 1.00 16.35 537 PHE B CA 1
ATOM 2747 C C . PHE B 1 47 ? -6.652 31.442 58.241 1.00 18.09 537 PHE B C 1
ATOM 2748 O O . PHE B 1 47 ? -7.584 32.148 57.880 1.00 18.37 537 PHE B O 1
ATOM 2756 N N . TYR B 1 48 ? -5.528 31.313 57.540 1.00 20.47 538 TYR B N 1
ATOM 2757 C CA . TYR B 1 48 ? -5.301 31.997 56.267 1.00 22.81 538 TYR B CA 1
ATOM 2758 C C . TYR B 1 48 ? -6.036 31.464 55.042 1.00 26.14 538 TYR B C 1
ATOM 2759 O O . TYR B 1 48 ? -6.329 32.233 54.140 1.00 27.49 538 TYR B O 1
ATOM 2768 N N . ASN B 1 49 ? -6.263 30.159 54.950 1.00 29.19 539 ASN B N 1
ATOM 2769 C CA . ASN B 1 49 ? -7.000 29.658 53.792 1.00 33.11 539 ASN B CA 1
ATOM 2770 C C . ASN B 1 49 ? -8.424 29.182 54.100 1.00 33.40 539 ASN B C 1
ATOM 2771 O O . ASN B 1 49 ? -9.110 28.625 53.243 1.00 33.76 539 ASN B O 1
ATOM 2776 N N . ASN B 1 50 ? -8.877 29.489 55.311 1.00 34.01 540 ASN B N 1
ATOM 2777 C CA . ASN B 1 50 ? -10.213 29.149 55.808 1.00 34.78 540 ASN B CA 1
ATOM 2778 C C . ASN B 1 50 ? -10.744 27.728 55.539 1.00 32.59 540 ASN B C 1
ATOM 2779 O O . ASN B 1 50 ? -11.890 27.533 55.146 1.00 33.15 540 ASN B O 1
ATOM 2784 N N . SER B 1 51 ? -9.934 26.741 55.884 1.00 29.11 541 SER B N 1
ATOM 2785 C CA . SER B 1 51 ? -10.267 25.349 55.676 1.00 26.26 541 SER B CA 1
ATOM 2786 C C . SER B 1 51 ? -10.792 24.648 56.919 1.00 24.42 541 SER B C 1
ATOM 2787 O O . SER B 1 51 ? -11.088 23.460 56.847 1.00 24.37 541 SER B O 1
ATOM 2790 N N . ASP B 1 52 ? -10.835 25.346 58.058 1.00 21.69 542 ASP B N 1
ATOM 2791 C CA . ASP B 1 52 ? -11.289 24.745 59.322 1.00 20.28 542 ASP B CA 1
ATOM 2792 C C . ASP B 1 52 ? -12.075 25.780 60.126 1.00 20.58 542 ASP B C 1
ATOM 2793 O O . ASP B 1 52 ? -11.529 26.487 60.997 1.00 20.10 542 ASP B O 1
ATOM 2798 N N . PRO B 1 53 ? -13.384 25.858 59.870 1.00 20.18 543 PRO B N 1
ATOM 2799 C CA . PRO B 1 53 ? -14.262 26.806 60.559 1.00 18.95 543 PRO B CA 1
ATOM 2800 C C . PRO B 1 53 ? -14.278 26.650 62.078 1.00 17.86 543 PRO B C 1
ATOM 2801 O O . PRO B 1 53 ? -14.426 27.643 62.796 1.00 17.77 543 PRO B O 1
ATOM 2805 N N . THR B 1 54 ? -14.085 25.435 62.579 1.00 16.90 544 THR B N 1
ATOM 2806 C CA . THR B 1 54 ? -14.080 25.233 64.027 1.00 16.81 544 THR B CA 1
ATOM 2807 C C . THR B 1 54 ? -12.856 25.911 64.633 1.00 15.30 544 THR B C 1
ATOM 2808 O O . THR B 1 54 ? -12.952 26.539 65.686 1.00 14.64 544 THR B O 1
ATOM 2812 N N . TYR B 1 55 ? -11.715 25.784 63.952 1.00 13.89 545 TYR B N 1
ATOM 2813 C CA . TYR B 1 55 ? -10.473 26.415 64.404 1.00 13.17 545 TYR B CA 1
ATOM 2814 C C . TYR B 1 55 ? -10.724 27.927 64.635 1.00 13.84 545 TYR B C 1
ATOM 2815 O O . TYR B 1 55 ? -10.448 28.464 65.715 1.00 13.05 545 TYR B O 1
ATOM 2824 N N . ASN B 1 56 ? -11.306 28.590 63.637 1.00 14.02 546 ASN B N 1
ATOM 2825 C CA . ASN B 1 56 ? -11.576 30.021 63.725 1.00 14.83 546 ASN B CA 1
ATOM 2826 C C . ASN B 1 56 ? -12.537 30.404 64.826 1.00 14.45 546 ASN B C 1
ATOM 2827 O O . ASN B 1 56 ? -12.362 31.448 65.475 1.00 14.54 546 ASN B O 1
ATOM 2832 N N . SER B 1 57 ? -13.576 29.609 65.038 1.00 14.71 547 SER B N 1
ATOM 2833 C CA . SER B 1 57 ? -14.528 30.017 66.070 1.00 16.25 547 SER B CA 1
ATOM 2834 C C . SER B 1 57 ? -13.994 29.936 67.504 1.00 14.53 547 SER B C 1
ATOM 2835 O O . SER B 1 57 ? -14.283 30.811 68.310 1.00 14.51 547 SER B O 1
ATOM 2838 N N . ILE B 1 58 ? -13.124 28.958 67.773 1.00 13.39 548 ILE B N 1
ATOM 2839 C CA . ILE B 1 58 ? -12.511 28.821 69.102 1.00 13.57 548 ILE B CA 1
ATOM 2840 C C . ILE B 1 58 ? -11.490 29.964 69.283 1.00 12.60 548 ILE B C 1
ATOM 2841 O O . ILE B 1 58 ? -11.486 30.649 70.299 1.00 12.28 548 ILE B O 1
ATOM 2846 N N . LEU B 1 59 ? -10.677 30.201 68.249 1.00 12.20 549 LEU B N 1
ATOM 2847 C CA . LEU B 1 59 ? -9.655 31.258 68.240 1.00 11.29 549 LEU B CA 1
ATOM 2848 C C . LEU B 1 59 ? -10.229 32.614 68.587 1.00 11.08 549 LEU B C 1
ATOM 2849 O O . LEU B 1 59 ? -9.733 33.275 69.499 1.00 12.34 549 LEU B O 1
ATOM 2854 N N . GLN B 1 60 ? -11.313 33.005 67.905 1.00 11.40 550 GLN B N 1
ATOM 2855 C CA . GLN B 1 60 ? -11.904 34.336 68.122 1.00 12.26 550 GLN B CA 1
ATOM 2856 C C . GLN B 1 60 ? -12.632 34.511 69.454 1.00 12.99 550 GLN B C 1
ATOM 2857 O O . GLN B 1 60 ? -12.853 35.624 69.928 1.00 13.63 550 GLN B O 1
ATOM 2863 N N . ARG B 1 61 ? -12.946 33.384 70.066 1.00 14.27 551 ARG B N 1
ATOM 2864 C CA . ARG B 1 61 ? -13.673 33.355 71.317 1.00 15.63 551 ARG B CA 1
ATOM 2865 C C . ARG B 1 61 ? -12.839 33.276 72.615 1.00 13.74 551 ARG B C 1
ATOM 2866 O O . ARG B 1 61 ? -13.121 33.968 73.587 1.00 12.92 551 ARG B O 1
ATOM 2874 N N . GLU B 1 62 ? -11.833 32.416 72.625 1.00 12.53 552 GLU B N 1
ATOM 2875 C CA . GLU B 1 62 ? -11.065 32.144 73.847 1.00 12.14 552 GLU B CA 1
ATOM 2876 C C . GLU B 1 62 ? -9.830 32.951 74.191 1.00 13.21 552 GLU B C 1
ATOM 2877 O O . GLU B 1 62 ? -9.421 32.979 75.362 1.00 13.19 552 GLU B O 1
ATOM 2883 N N . PHE B 1 63 ? -9.232 33.608 73.195 1.00 12.38 553 PHE B N 1
ATOM 2884 C CA . PHE B 1 63 ? -7.974 34.337 73.414 1.00 11.49 553 PHE B CA 1
ATOM 2885 C C . PHE B 1 63 ? -7.987 35.856 73.301 1.00 11.64 553 PHE B C 1
ATOM 2886 O O . PHE B 1 63 ? -8.808 36.435 72.568 1.00 11.89 553 PHE B O 1
ATOM 2894 N N . SER B 1 64 ? -7.073 36.497 74.023 1.00 10.11 554 SER B N 1
ATOM 2895 C CA . SER B 1 64 ? -6.981 37.943 73.970 1.00 10.94 554 SER B CA 1
ATOM 2896 C C . SER B 1 64 ? -5.690 38.406 73.288 1.00 10.22 554 SER B C 1
ATOM 2897 O O . SER B 1 64 ? -5.438 39.596 73.208 1.00 10.74 554 SER B O 1
ATOM 2900 N N . MET B 1 65 ? -4.909 37.467 72.764 1.00 10.01 555 MET B N 1
ATOM 2901 C CA . MET B 1 65 ? -3.636 37.804 72.113 1.00 10.06 555 MET B CA 1
ATOM 2902 C C . MET B 1 65 ? -3.291 36.748 71.063 1.00 9.95 555 MET B C 1
ATOM 2903 O O . MET B 1 65 ? -3.576 35.567 71.239 1.00 9.76 555 MET B O 1
ATOM 2908 N N . VAL B 1 66 ? -2.768 37.200 69.926 1.00 8.47 556 VAL B N 1
ATOM 2909 C CA . VAL B 1 66 ? -2.363 36.316 68.843 1.00 9.25 556 VAL B CA 1
ATOM 2910 C C . VAL B 1 66 ? -0.925 36.658 68.374 1.00 9.32 556 VAL B C 1
ATOM 2911 O O . VAL B 1 66 ? -0.420 37.768 68.612 1.00 9.93 556 VAL B O 1
ATOM 2915 N N . VAL B 1 67 ? -0.285 35.691 67.722 1.00 9.40 557 VAL B N 1
ATOM 2916 C CA . VAL B 1 67 ? 1.076 35.821 67.204 1.00 10.46 557 VAL B CA 1
ATOM 2917 C C . VAL B 1 67 ? 1.117 35.026 65.891 1.00 10.79 557 VAL B C 1
ATOM 2918 O O . VAL B 1 67 ? 0.472 33.995 65.774 1.00 9.49 557 VAL B O 1
ATOM 2922 N N . CYS B 1 68 ? 1.885 35.494 64.910 1.00 11.82 558 CYS B N 1
ATOM 2923 C CA . CYS B 1 68 ? 2.032 34.781 63.627 1.00 13.00 558 CYS B CA 1
ATOM 2924 C C . CYS B 1 68 ? 3.027 33.645 63.828 1.00 12.84 558 CYS B C 1
ATOM 2925 O O . CYS B 1 68 ? 4.154 33.871 64.251 1.00 13.31 558 CYS B O 1
ATOM 2928 N N . GLU B 1 69 ? 2.648 32.426 63.486 1.00 13.37 559 GLU B N 1
ATOM 2929 C CA . GLU B 1 69 ? 3.572 31.310 63.645 1.00 14.15 559 GLU B CA 1
ATOM 2930 C C . GLU B 1 69 ? 4.805 31.412 62.718 1.00 14.08 559 GLU B C 1
ATOM 2931 O O . GLU B 1 69 ? 5.940 31.205 63.160 1.00 14.45 559 GLU B O 1
ATOM 2937 N N . ASN B 1 70 ? 4.577 31.821 61.467 1.00 14.12 560 ASN B N 1
ATOM 2938 C CA . ASN B 1 70 ? 5.644 31.880 60.458 1.00 14.73 560 ASN B CA 1
ATOM 2939 C C . ASN B 1 70 ? 5.604 33.063 59.516 1.00 15.16 560 ASN B C 1
ATOM 2940 O O . ASN B 1 70 ? 6.581 33.331 58.817 1.00 15.53 560 ASN B O 1
ATOM 2945 N N . GLU B 1 71 ? 4.460 33.720 59.436 1.00 14.16 561 GLU B N 1
ATOM 2946 C CA . GLU B 1 71 ? 4.251 34.790 58.472 1.00 15.25 561 GLU B CA 1
ATOM 2947 C C . GLU B 1 71 ? 4.968 36.116 58.669 1.00 14.54 561 GLU B C 1
ATOM 2948 O O . GLU B 1 71 ? 4.843 37.015 57.826 1.00 14.50 561 GLU B O 1
ATOM 2954 N N . MET B 1 72 ? 5.605 36.295 59.823 1.00 13.22 562 MET B N 1
ATOM 2955 C CA . MET B 1 72 ? 6.331 37.531 60.099 1.00 12.76 562 MET B CA 1
ATOM 2956 C C . MET B 1 72 ? 7.826 37.273 60.310 1.00 12.32 562 MET B C 1
ATOM 2957 O O . MET B 1 72 ? 8.553 38.139 60.83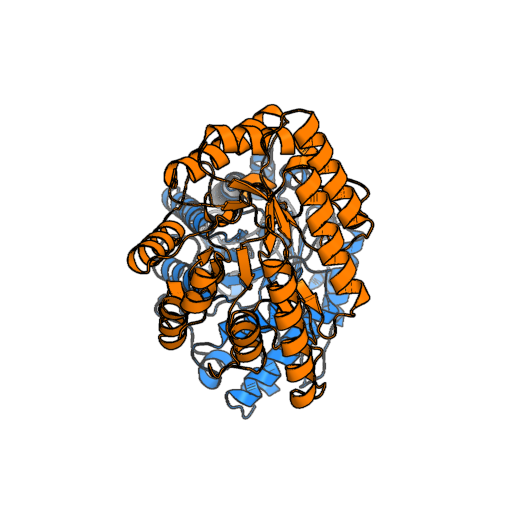5 1.00 12.93 562 MET B O 1
ATOM 2962 N N . LYS B 1 73 ? 8.286 36.092 59.874 1.00 11.06 563 LYS B N 1
ATOM 2963 C CA . LYS B 1 73 ? 9.704 35.788 59.912 1.00 11.74 563 LYS B CA 1
ATOM 2964 C C . LYS B 1 73 ? 10.358 36.575 58.747 1.00 11.75 563 LYS B C 1
ATOM 2965 O O . LYS B 1 73 ? 9.656 37.021 57.842 1.00 11.81 563 LYS B O 1
ATOM 2971 N N . PHE B 1 74 ? 11.679 36.700 58.755 1.00 11.12 564 PHE B N 1
ATOM 2972 C CA . PHE B 1 74 ? 12.421 37.472 57.747 1.00 11.52 564 PHE B CA 1
ATOM 2973 C C . PHE B 1 74 ? 12.156 37.049 56.297 1.00 11.68 564 PHE B C 1
ATOM 2974 O O . PHE B 1 74 ? 11.898 37.920 55.440 1.00 12.27 564 PHE B O 1
ATOM 2982 N N . ASP B 1 75 ? 12.218 35.755 56.014 1.00 11.55 565 ASP B N 1
ATOM 2983 C CA . ASP B 1 75 ? 11.968 35.244 54.659 1.00 12.73 565 ASP B CA 1
ATOM 2984 C C . ASP B 1 75 ? 10.545 35.489 54.113 1.00 13.10 565 ASP B C 1
ATOM 2985 O O . ASP B 1 75 ? 10.365 35.649 52.913 1.00 15.50 565 ASP B O 1
ATOM 2990 N N . ALA B 1 76 ? 9.547 35.561 54.996 1.00 11.81 566 ALA B N 1
ATOM 2991 C CA . ALA B 1 76 ? 8.159 35.796 54.618 1.00 10.67 566 ALA B CA 1
ATOM 2992 C C . ALA B 1 76 ? 7.906 37.292 54.388 1.00 10.01 566 ALA B C 1
ATOM 2993 O O . ALA B 1 76 ? 7.121 37.668 53.512 1.00 10.90 566 ALA B O 1
ATOM 2995 N N . LEU B 1 77 ? 8.529 38.140 55.208 1.00 8.45 567 LEU B N 1
ATOM 2996 C CA . LEU B 1 77 ? 8.330 39.591 55.111 1.00 9.12 567 LEU B CA 1
ATOM 2997 C C . LEU B 1 77 ? 9.139 40.304 54.028 1.00 8.52 567 LEU B C 1
ATOM 2998 O O . LEU B 1 77 ? 8.656 41.300 53.493 1.00 8.71 567 LEU B O 1
ATOM 3003 N N . GLN B 1 78 ? 10.368 39.859 53.777 1.00 7.45 568 GLN B N 1
ATOM 3004 C CA . GLN B 1 78 ? 11.220 40.479 52.735 1.00 7.04 568 GLN B CA 1
ATOM 3005 C C . GLN B 1 78 ? 11.800 39.332 51.909 1.00 6.71 568 GLN B C 1
ATOM 3006 O O . GLN B 1 78 ? 13.005 39.075 51.943 1.00 7.62 568 GLN B O 1
ATOM 3012 N N . PRO B 1 79 ? 10.960 38.662 51.087 1.00 6.84 569 PRO B N 1
ATOM 3013 C CA . PRO B 1 79 ? 11.409 37.523 50.275 1.00 7.43 569 PRO B CA 1
ATOM 3014 C C . PRO B 1 79 ? 12.441 37.802 49.204 1.00 7.86 569 PRO B C 1
ATOM 3015 O O . PRO B 1 79 ? 13.167 36.915 48.783 1.00 9.41 569 PRO B O 1
ATOM 3019 N N . ARG B 1 80 ? 12.468 39.040 48.737 1.00 8.43 570 ARG B N 1
ATOM 3020 C CA . ARG B 1 80 ? 13.453 39.494 47.755 1.00 8.17 570 ARG B CA 1
ATOM 3021 C C . ARG B 1 80 ? 13.958 40.818 48.329 1.00 6.99 570 ARG B C 1
ATOM 3022 O O . ARG B 1 80 ? 13.230 41.501 49.043 1.00 7.01 570 ARG B O 1
ATOM 3030 N N . GLN B 1 81 ? 15.192 41.196 48.013 1.00 8.40 571 GLN B N 1
ATOM 3031 C CA . GLN B 1 81 ? 15.737 42.421 48.565 1.00 8.87 571 GLN B CA 1
ATOM 3032 C C . GLN B 1 81 ? 14.886 43.660 48.234 1.00 9.46 571 GLN B C 1
ATOM 3033 O O . GLN B 1 81 ? 14.588 43.945 47.082 1.00 9.78 571 GLN B O 1
ATOM 3039 N N . ASN B 1 82 ? 14.463 44.349 49.282 1.00 8.71 572 ASN B N 1
ATOM 3040 C CA . ASN B 1 82 ? 13.599 45.517 49.214 1.00 10.61 572 ASN B CA 1
ATOM 3041 C C . ASN B 1 82 ? 12.204 45.345 48.679 1.00 10.21 572 ASN B C 1
ATOM 3042 O O . ASN B 1 82 ? 11.580 46.328 48.247 1.00 10.44 572 ASN B O 1
ATOM 3047 N N . VAL B 1 83 ? 11.710 44.103 48.733 1.00 8.14 573 VAL B N 1
ATOM 3048 C CA . VAL B 1 83 ? 10.345 43.789 48.355 1.00 8.34 573 VAL B CA 1
ATOM 3049 C C . VAL B 1 83 ? 9.712 43.275 49.674 1.00 8.90 573 VAL B C 1
ATOM 3050 O O . VAL B 1 83 ? 10.162 42.252 50.220 1.00 10.21 573 VAL B O 1
ATOM 3054 N N . PHE B 1 84 ? 8.736 44.006 50.205 1.00 7.99 574 PHE B N 1
ATOM 3055 C CA . PHE B 1 84 ? 8.078 43.659 51.493 1.00 6.77 574 PHE B CA 1
ATOM 3056 C C . PHE B 1 84 ? 6.664 43.132 51.313 1.00 7.99 574 PHE B C 1
ATOM 3057 O O . PHE B 1 84 ? 5.846 43.745 50.636 1.00 10.09 574 PHE B O 1
ATOM 3065 N N . ASP B 1 85 ? 6.364 41.984 51.898 1.00 7.27 575 ASP B N 1
ATOM 3066 C CA . ASP B 1 85 ? 5.046 41.391 51.762 1.00 7.41 575 ASP B CA 1
ATOM 3067 C C . ASP B 1 85 ? 4.323 41.467 53.118 1.00 8.04 575 ASP B C 1
ATOM 3068 O O . ASP B 1 85 ? 4.613 40.664 54.011 1.00 8.93 575 ASP B O 1
ATOM 3073 N N . PHE B 1 86 ? 3.390 42.406 53.259 1.00 7.44 576 PHE B N 1
ATOM 3074 C CA . PHE B 1 86 ? 2.646 42.581 54.501 1.00 7.81 576 PHE B CA 1
ATOM 3075 C C . PHE B 1 86 ? 1.264 41.928 54.434 1.00 9.90 576 PHE B C 1
ATOM 3076 O O . PHE B 1 86 ? 0.487 42.032 55.381 1.00 10.71 576 PHE B O 1
ATOM 3084 N N . SER B 1 87 ? 0.969 41.214 53.359 1.00 9.74 577 SER B N 1
ATOM 3085 C CA . SER B 1 87 ? -0.359 40.662 53.194 1.00 10.63 577 SER B CA 1
ATOM 3086 C C . SER B 1 87 ? -0.943 39.814 54.338 1.00 11.47 577 SER B C 1
ATOM 3087 O O . SER B 1 87 ? -2.049 40.109 54.818 1.00 13.05 577 SER B O 1
ATOM 3090 N N . LYS B 1 88 ? -0.216 38.783 54.764 1.00 11.88 578 LYS B N 1
ATOM 3091 C CA . LYS B 1 88 ? -0.707 37.894 55.824 1.00 11.46 578 LYS B CA 1
ATOM 3092 C C . LYS B 1 88 ? -0.687 38.548 57.179 1.00 11.71 578 LYS B C 1
ATOM 3093 O O . LYS B 1 88 ? -1.656 38.438 57.940 1.00 11.54 578 LYS B O 1
ATOM 3099 N N . GLY B 1 89 ? 0.365 39.309 57.469 1.00 9.63 579 GLY B N 1
ATOM 3100 C CA . GLY B 1 89 ? 0.427 39.986 58.751 1.00 10.41 579 GLY B CA 1
ATOM 3101 C C . GLY B 1 89 ? -0.703 40.993 58.913 1.00 10.41 579 GLY B C 1
ATOM 3102 O O . GLY B 1 89 ? -1.264 41.143 59.997 1.00 11.53 579 GLY B O 1
ATOM 3103 N N . ASP B 1 90 ? -1.014 41.738 57.851 1.00 9.62 580 ASP B N 1
ATOM 3104 C CA . ASP B 1 90 ? -2.084 42.742 57.908 1.00 9.52 580 ASP B CA 1
ATOM 3105 C C . ASP B 1 90 ? -3.462 42.061 58.028 1.00 8.94 580 ASP B C 1
ATOM 3106 O O . ASP B 1 90 ? -4.379 42.627 58.619 1.00 10.29 580 ASP B O 1
ATOM 3111 N N . GLN B 1 91 ? -3.583 40.858 57.469 1.00 9.79 581 GLN B N 1
ATOM 3112 C CA . GLN B 1 91 ? -4.826 40.093 57.558 1.00 11.60 581 GLN B CA 1
ATOM 3113 C C . GLN B 1 91 ? -5.055 39.674 59.029 1.00 10.85 581 GLN B C 1
ATOM 3114 O O . GLN B 1 91 ? -6.171 39.828 59.557 1.00 10.57 581 GLN B O 1
ATOM 3120 N N . LEU B 1 92 ? -3.999 39.188 59.688 1.00 9.78 582 LEU B N 1
ATOM 3121 C CA . LEU B 1 92 ? -4.127 38.808 61.096 1.00 10.85 582 LEU B CA 1
ATOM 3122 C C . LEU B 1 92 ? -4.407 40.028 61.970 1.00 10.87 582 LEU B C 1
ATOM 3123 O O . LEU B 1 92 ? -5.257 39.979 62.868 1.00 10.16 582 LEU B O 1
ATOM 3128 N N . LEU B 1 93 ? -3.749 41.148 61.690 1.00 9.95 583 LEU B N 1
ATOM 3129 C CA . LEU B 1 93 ? -3.992 42.353 62.470 1.00 11.41 583 LEU B CA 1
ATOM 3130 C C . LEU B 1 93 ? -5.455 42.825 62.407 1.00 11.58 583 LEU B C 1
ATOM 3131 O O . LEU B 1 93 ? -6.012 43.218 63.422 1.00 12.02 583 LEU B O 1
ATOM 3136 N N . ALA B 1 94 ? -6.058 42.826 61.223 1.00 10.22 584 ALA B N 1
ATOM 3137 C CA . ALA B 1 94 ? -7.444 43.257 61.084 1.00 10.59 584 ALA B CA 1
ATOM 3138 C C . ALA B 1 94 ? -8.355 42.357 61.926 1.00 9.92 584 ALA B C 1
ATOM 3139 O O . ALA B 1 94 ? -9.291 42.849 62.563 1.00 10.24 584 ALA B O 1
ATOM 3141 N N . PHE B 1 95 ? -8.091 41.049 61.886 1.00 9.55 585 PHE B N 1
ATOM 3142 C CA . PHE B 1 95 ? -8.855 40.065 62.666 1.00 10.43 585 PHE B CA 1
ATOM 3143 C C . PHE B 1 95 ? -8.709 40.367 64.174 1.00 10.92 585 PHE B C 1
ATOM 3144 O O . PHE B 1 95 ? -9.720 40.415 64.901 1.00 10.36 585 PHE B O 1
ATOM 3152 N N . ALA B 1 96 ? -7.467 40.631 64.620 1.00 10.74 586 ALA B N 1
ATOM 3153 C CA . ALA B 1 96 ? -7.161 40.952 66.032 1.00 11.28 586 ALA B CA 1
ATOM 3154 C C . ALA B 1 96 ? -7.943 42.190 66.455 1.00 12.87 586 ALA B C 1
ATOM 3155 O O . ALA B 1 96 ? -8.618 42.198 67.494 1.00 12.68 586 ALA B O 1
ATOM 3157 N N . GLU B 1 97 ? -7.955 43.193 65.588 1.00 13.10 587 GLU B N 1
ATOM 3158 C CA . GLU B 1 97 ? -8.655 44.411 65.884 1.00 15.27 587 GLU B CA 1
ATOM 3159 C C . GLU B 1 97 ? -10.167 44.269 66.008 1.00 14.49 587 GLU B C 1
ATOM 3160 O O . GLU B 1 97 ? -10.742 44.837 66.924 1.00 15.69 587 GLU B O 1
ATOM 3166 N N . ARG B 1 98 ? -10.829 43.502 65.151 1.00 13.75 588 ARG B N 1
ATOM 3167 C CA . ARG B 1 98 ? -12.291 43.382 65.310 1.00 15.26 588 ARG B CA 1
ATOM 3168 C C . ARG B 1 98 ? -12.698 42.413 66.457 1.00 14.57 588 ARG B C 1
ATOM 3169 O O . ARG B 1 98 ? -13.887 42.309 66.814 1.00 13.80 588 ARG B O 1
ATOM 3177 N N . ASN B 1 99 ? -11.705 41.730 67.042 1.00 13.38 589 ASN B N 1
ATOM 3178 C CA . ASN B 1 99 ? -11.946 40.795 68.147 1.00 12.25 589 ASN B CA 1
ATOM 3179 C C . ASN B 1 99 ? -11.363 41.226 69.480 1.00 12.64 589 ASN B C 1
ATOM 3180 O O . ASN B 1 99 ? -11.353 40.456 70.436 1.00 13.35 589 ASN B O 1
ATOM 3185 N N . GLY B 1 100 ? -10.959 42.489 69.552 1.00 12.24 590 GLY B N 1
ATOM 3186 C CA . GLY B 1 100 ? -10.402 43.037 70.769 1.00 13.06 590 GLY B CA 1
ATOM 3187 C C . GLY B 1 100 ? -9.165 42.323 71.280 1.00 14.24 590 GLY B C 1
ATOM 3188 O O . GLY B 1 100 ? -8.971 42.228 72.499 1.00 16.23 590 GLY B O 1
ATOM 3189 N N . MET B 1 101 ? -8.317 41.850 70.370 1.00 12.92 591 MET B N 1
ATOM 3190 C CA . MET B 1 101 ? -7.096 41.155 70.737 1.00 12.23 591 MET B CA 1
ATOM 3191 C C . MET B 1 101 ? -5.851 42.000 70.511 1.00 12.53 591 MET B C 1
ATOM 3192 O O . MET B 1 101 ? -5.845 42.905 69.680 1.00 13.18 591 MET B O 1
ATOM 3197 N N . GLN B 1 102 ? -4.795 41.684 71.251 1.00 12.34 592 GLN B N 1
ATOM 3198 C CA . GLN B 1 102 ? -3.506 42.340 71.095 1.00 13.25 592 GLN B CA 1
ATOM 3199 C C . GLN B 1 102 ? -2.660 41.381 70.277 1.00 12.33 592 GLN B C 1
ATOM 3200 O O . GLN B 1 102 ? -3.027 40.226 70.102 1.00 11.66 592 GLN B O 1
ATOM 3206 N N . MET B 1 103 ? -1.548 41.879 69.743 1.00 12.73 593 MET B N 1
ATOM 3207 C CA . MET B 1 103 ? -0.678 41.082 68.892 1.00 13.26 593 MET B CA 1
ATOM 3208 C C . MET B 1 103 ? 0.787 41.200 69.262 1.00 11.84 593 MET B C 1
ATOM 3209 O O . MET B 1 103 ? 1.217 42.265 69.673 1.00 13.73 593 MET B O 1
ATOM 3214 N N . ARG B 1 104 ? 1.526 40.091 69.192 1.00 10.21 594 ARG B N 1
ATOM 3215 C CA . ARG B 1 104 ? 2.981 40.114 69.413 1.00 10.05 594 ARG B CA 1
ATOM 3216 C C . ARG B 1 104 ? 3.608 39.971 68.005 1.00 10.64 594 ARG B C 1
ATOM 3217 O O . ARG B 1 104 ? 3.061 39.263 67.153 1.00 11.00 594 ARG B O 1
ATOM 3225 N N . GLY B 1 105 ? 4.760 40.610 67.784 1.00 8.77 595 GLY B N 1
ATOM 3226 C CA . GLY B 1 105 ? 5.445 40.517 66.503 1.00 8.49 595 GLY B CA 1
ATOM 3227 C C . GLY B 1 105 ? 6.554 39.488 66.648 1.00 8.79 595 GLY B C 1
ATOM 3228 O O . GLY B 1 105 ? 7.393 39.586 67.532 1.00 10.49 595 GLY B O 1
ATOM 3229 N N . HIS B 1 106 ? 6.600 38.516 65.762 1.00 9.22 596 HIS B N 1
ATOM 3230 C CA . HIS B 1 106 ? 7.590 37.453 65.843 1.00 9.60 596 HIS B CA 1
ATOM 3231 C C . HIS B 1 106 ? 8.020 37.154 64.396 1.00 9.76 596 HIS B C 1
ATOM 3232 O O . HIS B 1 106 ? 7.191 36.683 63.601 1.00 10.71 596 HIS B O 1
ATOM 3239 N N . THR B 1 107 ? 9.289 37.366 64.029 1.00 9.09 597 THR B N 1
ATOM 3240 C CA . THR B 1 107 ? 10.404 37.870 64.862 1.00 8.20 597 THR B CA 1
ATOM 3241 C C . THR B 1 107 ? 11.358 38.515 63.828 1.00 8.37 597 THR B C 1
ATOM 3242 O O . THR B 1 107 ? 11.420 38.064 62.681 1.00 8.84 597 THR B O 1
ATOM 3246 N N . LEU B 1 108 ? 12.155 39.484 64.252 1.00 8.20 598 LEU B N 1
ATOM 3247 C CA . LEU B 1 108 ? 13.022 40.201 63.320 1.00 8.51 598 LEU B CA 1
ATOM 3248 C C . LEU B 1 108 ? 14.347 39.561 62.955 1.00 9.00 598 LEU B C 1
ATOM 3249 O O . LEU B 1 108 ? 14.584 39.230 61.790 1.00 11.01 598 LEU B O 1
ATOM 3254 N N . ILE B 1 109 ? 15.186 39.324 63.951 1.00 8.83 599 ILE B N 1
ATOM 3255 C CA . ILE B 1 109 ? 16.526 38.802 63.730 1.00 10.11 599 ILE B CA 1
ATOM 3256 C C . ILE B 1 109 ? 16.640 37.380 64.287 1.00 11.26 599 ILE B C 1
ATOM 3257 O O . ILE B 1 109 ? 16.536 37.181 65.510 1.00 11.64 599 ILE B O 1
ATOM 3262 N N . TRP B 1 110 ? 16.924 36.423 63.410 1.00 10.90 600 TRP B N 1
ATOM 3263 C CA . TRP B 1 110 ? 17.030 35.023 63.794 1.00 12.03 600 TRP B CA 1
ATOM 3264 C C . TRP B 1 110 ? 18.036 34.365 62.829 1.00 14.26 600 TRP B C 1
ATOM 3265 O O . TRP B 1 110 ? 18.325 34.905 61.741 1.00 13.38 600 TRP B O 1
ATOM 3276 N N . HIS B 1 111 ? 18.620 33.235 63.237 1.00 14.82 601 HIS B N 1
ATOM 3277 C CA . HIS B 1 111 ? 19.606 32.537 62.392 1.00 15.97 601 HIS B CA 1
ATOM 3278 C C . HIS B 1 111 ? 18.939 31.582 61.413 1.00 16.70 601 HIS B C 1
ATOM 3279 O O . HIS B 1 111 ? 19.577 31.100 60.485 1.00 18.39 601 HIS B O 1
ATOM 3286 N N . ASN B 1 112 ? 17.654 31.322 61.605 1.00 18.55 602 ASN B N 1
ATOM 3287 C CA . ASN B 1 112 ? 16.904 30.424 60.719 1.00 22.20 602 ASN B CA 1
ATOM 3288 C C . ASN B 1 112 ? 15.886 31.201 59.871 1.00 21.73 602 ASN B C 1
ATOM 3289 O O . ASN B 1 112 ? 15.471 32.314 60.226 1.00 20.04 602 ASN B O 1
ATOM 3294 N N . GLN B 1 113 ? 15.406 30.534 58.826 1.00 22.42 603 GLN B N 1
ATOM 3295 C CA . GLN B 1 113 ? 14.395 31.091 57.944 1.00 24.17 603 GLN B CA 1
ATOM 3296 C C . GLN B 1 113 ? 14.753 32.450 57.347 1.00 21.86 603 GLN B C 1
ATOM 3297 O O . GLN B 1 113 ? 13.963 33.410 57.412 1.00 23.34 603 GLN B O 1
ATOM 3303 N N . ASN B 1 114 ? 15.982 32.544 56.846 1.00 18.56 604 ASN B N 1
ATOM 3304 C CA . ASN B 1 114 ? 16.452 33.767 56.189 1.00 16.23 604 ASN B CA 1
ATOM 3305 C C . ASN B 1 114 ? 16.356 33.489 54.692 1.00 14.27 604 ASN B C 1
ATOM 3306 O O . ASN B 1 114 ? 16.548 32.356 54.255 1.00 14.07 604 ASN B O 1
ATOM 3311 N N . PRO B 1 115 ? 15.978 34.498 53.902 1.00 12.62 605 PRO B N 1
ATOM 3312 C CA . PRO B 1 115 ? 15.847 34.294 52.449 1.00 12.43 605 PRO B CA 1
ATOM 3313 C C . PRO B 1 115 ? 17.184 34.127 51.686 1.00 11.59 605 PRO B C 1
ATOM 3314 O O . PRO B 1 115 ? 18.258 34.534 52.179 1.00 11.15 605 PRO B O 1
ATOM 3318 N N . SER B 1 116 ? 17.127 33.458 50.529 1.00 11.63 606 SER B N 1
ATOM 3319 C CA . SER B 1 116 ? 18.337 33.195 49.724 1.00 13.09 606 SER B CA 1
ATOM 3320 C C . SER B 1 116 ? 19.207 34.435 49.438 1.00 11.53 606 SER B C 1
ATOM 3321 O O . SER B 1 116 ? 20.438 34.342 49.427 1.00 11.82 606 SER B O 1
ATOM 3324 N N . TRP B 1 117 ? 18.571 35.580 49.169 1.00 10.84 607 TRP B N 1
ATOM 3325 C CA . TRP B 1 117 ? 19.337 36.792 48.860 1.00 10.78 607 TRP B CA 1
ATOM 3326 C C . TRP B 1 117 ? 20.232 37.238 50.018 1.00 11.36 607 TRP B C 1
ATOM 3327 O O . TRP B 1 117 ? 21.290 37.820 49.807 1.00 11.47 607 TRP B O 1
ATOM 3338 N N . LEU B 1 118 ? 19.802 36.940 51.241 1.00 10.63 608 LEU B N 1
ATOM 3339 C CA . LEU B 1 118 ? 20.568 37.315 52.421 1.00 11.95 608 LEU B CA 1
ATOM 3340 C C . LEU B 1 118 ? 21.662 36.276 52.695 1.00 13.48 608 LEU B C 1
ATOM 3341 O O . LEU B 1 118 ? 22.845 36.608 52.782 1.00 14.42 608 LEU B O 1
ATOM 3346 N N . THR B 1 119 ? 21.281 35.012 52.809 1.00 14.31 609 THR B N 1
ATOM 3347 C CA . THR B 1 119 ? 22.273 33.999 53.110 1.00 16.90 609 THR B CA 1
ATOM 3348 C C . THR B 1 119 ? 23.336 33.796 52.003 1.00 18.62 609 THR B C 1
ATOM 3349 O O . THR B 1 119 ? 24.489 33.476 52.328 1.00 20.10 609 THR B O 1
ATOM 3353 N N . ASN B 1 120 ? 22.956 33.995 50.728 1.00 19.14 610 ASN B N 1
ATOM 3354 C CA . ASN B 1 120 ? 23.870 33.844 49.586 1.00 20.57 610 ASN B CA 1
ATOM 3355 C C . ASN B 1 120 ? 24.534 35.168 49.153 1.00 21.37 610 ASN B C 1
ATOM 3356 O O . ASN B 1 120 ? 25.362 35.178 48.236 1.00 21.86 610 ASN B O 1
ATOM 3361 N N . GLY B 1 121 ? 24.217 36.259 49.850 1.00 20.88 611 GLY B N 1
ATOM 3362 C CA . GLY B 1 121 ? 24.757 37.566 49.522 1.00 21.33 611 GLY B CA 1
ATOM 3363 C C . GLY B 1 121 ? 26.205 37.781 49.886 1.00 22.66 611 GLY B C 1
ATOM 3364 O O . GLY B 1 121 ? 26.801 36.991 50.600 1.00 23.60 611 GLY B O 1
ATOM 3365 N N . ASN B 1 122 ? 26.759 38.889 49.417 1.00 24.10 612 ASN B N 1
ATOM 3366 C CA . ASN B 1 122 ? 28.155 39.252 49.663 1.00 26.44 612 ASN B CA 1
ATOM 3367 C C . ASN B 1 122 ? 28.138 40.470 50.617 1.00 23.91 612 ASN B C 1
ATOM 3368 O O . ASN B 1 122 ? 27.817 41.585 50.189 1.00 24.46 612 ASN B O 1
ATOM 3373 N N . TRP B 1 123 ? 28.448 40.246 51.902 1.00 20.26 613 TRP B N 1
ATOM 3374 C CA . TRP B 1 123 ? 28.356 41.304 52.911 1.00 17.27 613 TRP B CA 1
ATOM 3375 C C . TRP B 1 123 ? 29.598 41.588 53.751 1.00 17.04 613 TRP B C 1
ATOM 3376 O O . TRP B 1 123 ? 30.480 40.742 53.907 1.00 17.35 613 TRP B O 1
ATOM 3387 N N . ASN B 1 124 ? 29.600 42.777 54.346 1.00 15.75 614 ASN B N 1
ATOM 3388 C CA . ASN B 1 124 ? 30.625 43.164 55.306 1.00 15.68 614 ASN B CA 1
ATOM 3389 C C . ASN B 1 124 ? 29.832 43.798 56.451 1.00 14.27 614 ASN B C 1
ATOM 3390 O O . ASN B 1 124 ? 28.601 43.897 56.373 1.00 13.48 614 ASN B O 1
ATOM 3395 N N . ARG B 1 125 ? 30.510 44.167 57.531 1.00 13.37 615 ARG B N 1
ATOM 3396 C CA . ARG B 1 125 ? 29.841 44.752 58.691 1.00 13.48 615 ARG B CA 1
ATOM 3397 C C . ARG B 1 125 ? 28.903 45.944 58.381 1.00 13.87 615 ARG B C 1
ATOM 3398 O O . ARG B 1 125 ? 27.722 45.943 58.751 1.00 12.60 615 ARG B O 1
ATOM 3406 N N . ASP B 1 126 ? 29.396 46.926 57.631 1.00 13.92 616 ASP B N 1
ATOM 3407 C CA . ASP B 1 126 ? 28.585 48.107 57.328 1.00 15.04 616 ASP B CA 1
ATOM 3408 C C . ASP B 1 126 ? 27.403 47.845 56.429 1.00 12.93 616 ASP B C 1
ATOM 3409 O O . ASP B 1 126 ? 26.339 48.419 56.655 1.00 13.21 616 ASP B O 1
ATOM 3414 N N . SER B 1 127 ? 27.583 46.993 55.423 1.00 11.41 617 SER B N 1
ATOM 3415 C CA . SER B 1 127 ? 26.497 46.723 54.507 1.00 11.55 617 SER B CA 1
ATOM 3416 C C . SER B 1 127 ? 25.436 45.844 55.151 1.00 10.98 617 SER B C 1
ATOM 3417 O O . SER B 1 127 ? 24.257 46.035 54.874 1.00 11.96 617 SER B O 1
ATOM 3420 N N . LEU B 1 128 ? 25.839 44.899 56.002 1.00 10.51 618 LEU B N 1
ATOM 3421 C CA . LEU B 1 128 ? 24.835 44.054 56.669 1.00 9.68 618 LEU B CA 1
ATOM 3422 C C . LEU B 1 128 ? 24.091 44.854 57.742 1.00 8.95 618 LEU B C 1
ATOM 3423 O O . LEU B 1 128 ? 22.899 44.644 57.934 1.00 9.53 618 LEU B O 1
ATOM 3428 N N . LEU B 1 129 ? 24.754 45.803 58.407 1.00 9.27 619 LEU B N 1
ATOM 3429 C CA . LEU B 1 129 ? 24.065 46.654 59.384 1.00 9.59 619 LEU B CA 1
ATOM 3430 C C . LEU B 1 129 ? 22.971 47.497 58.695 1.00 9.15 619 LEU B C 1
ATOM 3431 O O . LEU B 1 129 ? 21.900 47.715 59.254 1.00 9.16 619 LEU B O 1
ATOM 3436 N N . ALA B 1 130 ? 23.265 47.995 57.481 1.00 10.27 620 ALA B N 1
ATOM 3437 C CA . ALA B 1 130 ? 22.294 48.791 56.709 1.00 10.21 620 ALA B CA 1
ATOM 3438 C C . ALA B 1 130 ? 21.080 47.922 56.332 1.00 8.39 620 ALA B C 1
ATOM 3439 O O . ALA B 1 130 ? 19.964 48.397 56.343 1.00 9.50 620 ALA B O 1
ATOM 3441 N N . VAL B 1 131 ? 21.303 46.665 55.959 1.00 8.16 621 VAL B N 1
ATOM 3442 C CA . VAL B 1 131 ? 20.194 45.733 55.662 1.00 8.80 621 VAL B CA 1
ATOM 3443 C C . VAL B 1 131 ? 19.343 45.512 56.946 1.00 9.06 621 VAL B C 1
ATOM 3444 O O . VAL B 1 131 ? 18.107 45.519 56.886 1.00 8.64 621 VAL B O 1
ATOM 3448 N N . MET B 1 132 ? 20.017 45.330 58.090 1.00 8.81 622 MET B N 1
ATOM 3449 C CA . MET B 1 132 ? 19.328 45.132 59.363 1.00 9.41 622 MET B CA 1
ATOM 3450 C C . MET B 1 132 ? 18.439 46.329 59.694 1.00 9.19 622 MET B C 1
ATOM 3451 O O . MET B 1 132 ? 17.255 46.195 60.063 1.00 8.80 622 MET B O 1
ATOM 3456 N N . LYS B 1 133 ? 19.016 47.517 59.565 1.00 8.91 623 LYS B N 1
ATOM 3457 C CA . LYS B 1 133 ? 18.293 48.736 59.848 1.00 8.78 623 LYS B CA 1
ATOM 3458 C C . LYS B 1 133 ? 17.055 48.897 58.951 1.00 7.64 623 LYS B C 1
ATOM 3459 O O . LYS B 1 133 ? 15.992 49.272 59.414 1.00 9.24 623 LYS B O 1
ATOM 3465 N N . ASN B 1 134 ? 17.220 48.659 57.659 1.00 7.98 624 ASN B N 1
ATOM 3466 C CA . ASN B 1 134 ? 16.105 48.809 56.705 1.00 8.10 624 ASN B CA 1
ATOM 3467 C C . ASN B 1 134 ? 14.957 47.813 57.004 1.00 7.59 624 ASN B C 1
ATOM 3468 O O . ASN B 1 134 ? 13.769 48.174 56.982 1.00 7.91 624 ASN B O 1
ATOM 3473 N N . HIS B 1 135 ? 15.317 46.565 57.307 1.00 7.44 625 HIS B N 1
ATOM 3474 C CA . HIS B 1 135 ? 14.289 45.579 57.609 1.00 7.09 625 HIS B CA 1
ATOM 3475 C C . HIS B 1 135 ? 13.530 45.945 58.884 1.00 7.40 625 HIS B C 1
ATOM 3476 O O . HIS B 1 135 ? 12.292 46.024 58.890 1.00 7.62 625 HIS B O 1
ATOM 3483 N N . ILE B 1 136 ? 14.272 46.208 59.951 1.00 7.76 626 ILE B N 1
ATOM 3484 C CA . ILE B 1 136 ? 13.629 46.529 61.223 1.00 8.23 626 ILE B CA 1
ATOM 3485 C C . ILE B 1 136 ? 12.755 47.793 61.122 1.00 8.20 626 ILE B C 1
ATOM 3486 O O . ILE B 1 136 ? 11.598 47.806 61.544 1.00 8.15 626 ILE B O 1
ATOM 3491 N N . THR B 1 137 ? 13.300 48.845 60.512 1.00 8.83 627 THR B N 1
ATOM 3492 C CA . THR B 1 137 ? 12.569 50.096 60.386 1.00 8.99 627 THR B CA 1
ATOM 3493 C C . THR B 1 137 ? 11.324 49.968 59.475 1.00 8.25 627 THR B C 1
ATOM 3494 O O . THR B 1 137 ? 10.229 50.445 59.838 1.00 9.27 627 THR B O 1
ATOM 3498 N N . THR B 1 138 ? 11.476 49.343 58.307 1.00 7.56 628 THR B N 1
ATOM 3499 C CA . THR B 1 138 ? 10.338 49.226 57.385 1.00 7.60 628 THR B CA 1
ATOM 3500 C C . THR B 1 138 ? 9.200 48.401 57.996 1.00 8.35 628 THR B C 1
ATOM 3501 O O . THR B 1 138 ? 8.036 48.837 57.987 1.00 10.18 628 THR B O 1
ATOM 3505 N N . VAL B 1 139 ? 9.546 47.266 58.605 1.00 7.12 629 VAL B N 1
ATOM 3506 C CA . VAL B 1 139 ? 8.541 46.404 59.222 1.00 7.87 629 VAL B CA 1
ATOM 3507 C C . VAL B 1 139 ? 7.859 47.062 60.441 1.00 7.48 629 VAL B C 1
ATOM 3508 O O . VAL B 1 139 ? 6.631 47.124 60.520 1.00 7.41 629 VAL B O 1
ATOM 3512 N N . MET B 1 140 ? 8.647 47.576 61.386 1.00 8.63 630 MET B N 1
ATOM 3513 C CA . MET B 1 140 ? 8.055 48.171 62.587 1.00 8.49 630 MET B CA 1
ATOM 3514 C C . MET B 1 140 ? 7.254 49.442 62.338 1.00 9.67 630 MET B C 1
ATOM 3515 O O . MET B 1 140 ? 6.261 49.691 63.012 1.00 9.87 630 MET B O 1
ATOM 3520 N N . THR B 1 141 ? 7.665 50.248 61.362 1.00 9.87 631 THR B N 1
ATOM 3521 C CA . THR B 1 141 ? 6.895 51.458 61.078 1.00 11.08 631 THR B CA 1
ATOM 3522 C C . THR B 1 141 ? 5.546 51.109 60.434 1.00 9.97 631 THR B C 1
ATOM 3523 O O . THR B 1 141 ? 4.566 51.776 60.689 1.00 10.25 631 THR B O 1
ATOM 3527 N N . HIS B 1 142 ? 5.477 50.042 59.643 1.00 9.98 632 HIS B N 1
ATOM 3528 C CA . HIS B 1 142 ? 4.197 49.631 59.046 1.00 9.75 632 HIS B CA 1
ATOM 3529 C C . HIS B 1 142 ? 3.209 49.237 60.158 1.00 10.02 632 HIS B C 1
ATOM 3530 O O . HIS B 1 142 ? 2.001 49.388 60.021 1.00 11.14 632 HIS B O 1
ATOM 3537 N N . TYR B 1 143 ? 3.722 48.716 61.264 1.00 11.46 633 TYR B N 1
ATOM 3538 C CA . TYR B 1 143 ? 2.846 48.310 62.383 1.00 11.94 633 TYR B CA 1
ATOM 3539 C C . TYR B 1 143 ? 2.988 49.243 63.585 1.00 12.64 633 TYR B C 1
ATOM 3540 O O . TYR B 1 143 ? 2.601 48.889 64.692 1.00 13.10 633 TYR B O 1
ATOM 3549 N N . LYS B 1 144 ? 3.487 50.447 63.360 1.00 12.54 634 LYS B N 1
ATOM 3550 C CA . LYS B 1 144 ? 3.720 51.370 64.455 1.00 13.74 634 LYS B CA 1
ATOM 3551 C C . LYS B 1 144 ? 2.498 51.586 65.358 1.00 14.58 634 LYS B C 1
ATOM 3552 O O . LYS B 1 144 ? 1.401 51.921 64.887 1.00 15.20 634 LYS B O 1
ATOM 3558 N N . GLY B 1 145 ? 2.702 51.355 66.657 1.00 14.21 635 GLY B N 1
ATOM 3559 C CA . GLY B 1 145 ? 1.643 51.518 67.637 1.00 15.59 635 GLY B CA 1
ATOM 3560 C C . GLY B 1 145 ? 0.550 50.446 67.630 1.00 17.77 635 GLY B C 1
ATOM 3561 O O . GLY B 1 145 ? -0.410 50.565 68.394 1.00 18.94 635 GLY B O 1
ATOM 3562 N N . LYS B 1 146 ? 0.703 49.391 66.821 1.00 17.44 636 LYS B N 1
ATOM 3563 C CA . LYS B 1 146 ? -0.293 48.301 66.710 1.00 17.63 636 LYS B CA 1
ATOM 3564 C C . LYS B 1 146 ? 0.141 46.974 67.356 1.00 16.27 636 LYS B C 1
ATOM 3565 O O . LYS B 1 146 ? -0.689 46.104 67.568 1.00 15.91 636 LYS B O 1
ATOM 3571 N N . ILE B 1 147 ? 1.443 46.796 67.575 1.00 15.08 637 ILE B N 1
ATOM 3572 C CA . ILE B 1 147 ? 1.994 45.569 68.137 1.00 14.58 637 ILE B CA 1
ATOM 3573 C C . ILE B 1 147 ? 2.654 45.873 69.471 1.00 15.23 637 ILE B C 1
ATOM 3574 O O . ILE B 1 147 ? 3.605 46.632 69.560 1.00 17.04 637 ILE B O 1
ATOM 3579 N N . VAL B 1 148 ? 2.068 45.318 70.523 1.00 14.15 638 VAL B N 1
ATOM 3580 C CA . VAL B 1 148 ? 2.503 45.574 71.879 1.00 15.59 638 VAL B CA 1
ATOM 3581 C C . VAL B 1 148 ? 3.874 45.019 72.298 1.00 13.94 638 VAL B C 1
ATOM 3582 O O . VAL B 1 148 ? 4.617 45.682 73.028 1.00 14.93 638 VAL B O 1
ATOM 3586 N N . GLU B 1 149 ? 4.216 43.827 71.830 1.00 10.99 639 GLU B N 1
ATOM 3587 C CA . GLU B 1 149 ? 5.493 43.218 72.183 1.00 9.19 639 GLU B CA 1
ATOM 3588 C C . GLU B 1 149 ? 6.145 42.704 70.915 1.00 7.39 639 GLU B C 1
ATOM 3589 O O . GLU B 1 149 ? 5.485 42.046 70.125 1.00 8.96 639 GLU B O 1
ATOM 3595 N N . TRP B 1 150 ? 7.433 42.958 70.761 1.00 7.03 640 TRP B N 1
ATOM 3596 C CA . TRP B 1 150 ? 8.187 42.512 69.602 1.00 6.78 640 TRP B CA 1
ATOM 3597 C C . TRP B 1 150 ? 9.332 41.607 69.998 1.00 6.26 640 TRP B C 1
ATOM 3598 O O . TRP B 1 150 ? 10.123 41.961 70.873 1.00 7.34 640 TRP B O 1
ATOM 3609 N N . ASP B 1 151 ? 9.424 40.444 69.366 1.00 5.84 641 ASP B N 1
ATOM 3610 C CA . ASP B 1 151 ? 10.581 39.593 69.569 1.00 6.75 641 ASP B CA 1
ATOM 3611 C C . ASP B 1 151 ? 11.604 40.154 68.555 1.00 7.38 641 ASP B C 1
ATOM 3612 O O . ASP B 1 151 ? 11.605 39.768 67.365 1.00 7.36 641 ASP B O 1
ATOM 3617 N N . VAL B 1 152 ? 12.431 41.083 69.021 1.00 6.96 642 VAL B N 1
ATOM 3618 C CA . VAL B 1 152 ? 13.455 41.679 68.165 1.00 7.28 642 VAL B CA 1
ATOM 3619 C C . VAL B 1 152 ? 14.501 40.657 67.739 1.00 8.76 642 VAL B C 1
ATOM 3620 O O . VAL B 1 152 ? 14.906 40.619 66.562 1.00 9.49 642 VAL B O 1
ATOM 3624 N N . ALA B 1 153 ? 14.953 39.838 68.684 1.00 8.52 643 ALA B N 1
ATOM 3625 C CA . ALA B 1 153 ? 15.969 38.834 68.427 1.00 8.77 643 ALA B CA 1
ATOM 3626 C C . ALA B 1 153 ? 15.422 37.524 68.976 1.00 9.34 643 ALA B C 1
ATOM 3627 O O . ALA B 1 153 ? 14.751 37.516 70.019 1.00 9.96 643 ALA B O 1
ATOM 3629 N N . ASN B 1 154 ? 15.791 36.429 68.320 1.00 8.94 644 ASN B N 1
ATOM 3630 C CA . ASN B 1 154 ? 15.297 35.085 68.653 1.00 10.05 644 ASN B CA 1
ATOM 3631 C C . ASN B 1 154 ? 16.406 34.034 68.604 1.00 11.74 644 ASN B C 1
ATOM 3632 O O . ASN B 1 154 ? 17.149 33.959 67.607 1.00 11.91 644 ASN B O 1
ATOM 3637 N N . GLU B 1 155 ? 16.598 33.305 69.711 1.00 10.75 645 GLU B N 1
ATOM 3638 C CA . GLU B 1 155 ? 17.563 32.187 69.752 1.00 12.26 645 GLU B CA 1
ATOM 3639 C C . GLU B 1 155 ? 19.009 32.502 69.352 1.00 11.99 645 GLU B C 1
ATOM 3640 O O . GLU B 1 155 ? 19.642 31.737 68.624 1.00 14.14 645 GLU B O 1
ATOM 3646 N N . CYS B 1 156 ? 19.534 33.594 69.882 1.00 13.29 646 CYS B N 1
ATOM 3647 C CA . CYS B 1 156 ? 20.886 34.027 69.571 1.00 13.72 646 CYS B CA 1
ATOM 3648 C C . CYS B 1 156 ? 21.974 33.454 70.470 1.00 14.86 646 CYS B C 1
ATOM 3649 O O . CYS B 1 156 ? 23.148 33.580 70.144 1.00 15.20 646 CYS B O 1
ATOM 3652 N N . MET B 1 157 ? 21.612 32.890 71.625 1.00 14.53 647 MET B N 1
ATOM 3653 C CA . MET B 1 157 ? 22.622 32.331 72.553 1.00 14.16 647 MET B CA 1
ATOM 3654 C C . MET B 1 157 ? 22.906 30.869 72.217 1.00 14.56 647 MET B C 1
ATOM 3655 O O . MET B 1 157 ? 21.986 30.092 71.900 1.00 13.03 647 MET B O 1
ATOM 3660 N N . ASP B 1 158 ? 24.179 30.488 72.278 1.00 16.24 648 ASP B N 1
ATOM 3661 C CA . ASP B 1 158 ? 24.542 29.100 71.997 1.00 17.62 648 ASP B CA 1
ATOM 3662 C C . ASP B 1 158 ? 23.982 28.235 73.141 1.00 18.40 648 ASP B C 1
ATOM 3663 O O . ASP B 1 158 ? 23.885 28.701 74.267 1.00 17.29 648 ASP B O 1
ATOM 3668 N N . ASP B 1 159 ? 23.611 26.992 72.858 1.00 19.25 649 ASP B N 1
ATOM 3669 C CA . ASP B 1 159 ? 23.072 26.111 73.908 1.00 22.35 649 ASP B CA 1
ATOM 3670 C C . ASP B 1 159 ? 24.013 25.799 75.086 1.00 22.41 649 ASP B C 1
ATOM 3671 O O . ASP B 1 159 ? 23.561 25.446 76.183 1.00 22.93 649 ASP B O 1
ATOM 3676 N N . SER B 1 160 ? 25.311 25.949 74.839 1.00 21.60 650 SER B N 1
ATOM 3677 C CA . SER B 1 160 ? 26.330 25.748 75.856 1.00 22.16 650 SER B CA 1
ATOM 3678 C C . SER B 1 160 ? 26.197 26.838 76.924 1.00 22.12 650 SER B C 1
ATOM 3679 O O . SER B 1 160 ? 26.574 26.629 78.072 1.00 24.22 650 SER B O 1
ATOM 3682 N N . GLY B 1 161 ? 25.680 28.000 76.533 1.00 20.55 651 GLY B N 1
ATOM 3683 C CA . GLY B 1 161 ? 25.575 29.116 77.439 1.00 19.81 651 GLY B CA 1
ATOM 3684 C C . GLY B 1 161 ? 26.911 29.848 77.450 1.00 21.34 651 GLY B C 1
ATOM 3685 O O . GLY B 1 161 ? 27.095 30.797 78.216 1.00 21.10 651 GLY B O 1
ATOM 3686 N N . ASN B 1 162 ? 27.839 29.451 76.572 1.00 21.82 652 ASN B N 1
ATOM 3687 C CA . ASN B 1 162 ? 29.151 30.087 76.539 1.00 23.47 652 ASN B CA 1
ATOM 3688 C C . ASN B 1 162 ? 29.213 31.411 75.825 1.00 23.65 652 ASN B C 1
ATOM 3689 O O . ASN B 1 162 ? 30.099 32.216 76.089 1.00 25.89 652 ASN B O 1
ATOM 3694 N N . GLY B 1 163 ? 28.292 31.644 74.912 1.00 22.21 653 GLY B N 1
ATOM 3695 C CA . GLY B 1 163 ? 28.302 32.898 74.192 1.00 20.01 653 GLY B CA 1
ATOM 3696 C C . GLY B 1 163 ? 27.305 32.838 73.057 1.00 18.18 653 GLY B C 1
ATOM 3697 O O . GLY B 1 163 ? 26.560 31.869 72.918 1.00 17.45 653 GLY B O 1
ATOM 3698 N N . LEU B 1 164 ? 27.313 33.867 72.212 1.00 18.11 654 LEU B N 1
ATOM 3699 C CA . LEU B 1 164 ? 26.372 33.943 71.095 1.00 16.71 654 LEU B CA 1
ATOM 3700 C C . LEU B 1 164 ? 26.649 32.891 70.040 1.00 16.22 654 LEU B C 1
ATOM 3701 O O . LEU B 1 164 ? 27.809 32.553 69.755 1.00 16.77 654 LEU B O 1
ATOM 3706 N N . ARG B 1 165 ? 25.591 32.386 69.433 1.00 14.24 655 ARG B N 1
ATOM 3707 C CA . ARG B 1 165 ? 25.787 31.381 68.436 1.00 15.57 655 ARG B CA 1
ATOM 3708 C C . ARG B 1 165 ? 26.223 31.986 67.102 1.00 15.43 655 ARG B C 1
ATOM 3709 O O . ARG B 1 165 ? 25.984 33.165 66.795 1.00 15.03 655 ARG B O 1
ATOM 3717 N N . SER B 1 166 ? 26.894 31.150 66.337 1.00 15.72 656 SER B N 1
ATOM 3718 C CA . SER B 1 166 ? 27.361 31.503 65.023 1.00 17.68 656 SER B CA 1
ATOM 3719 C C . SER B 1 166 ? 26.119 31.677 64.126 1.00 17.44 656 SER B C 1
ATOM 3720 O O . SER B 1 166 ? 25.168 30.895 64.211 1.00 18.38 656 SER B O 1
ATOM 3723 N N . SER B 1 167 ? 26.095 32.739 63.332 1.00 15.21 657 SER B N 1
ATOM 3724 C CA . SER B 1 167 ? 24.997 33.009 62.406 1.00 13.99 657 SER B CA 1
ATOM 3725 C C . SER B 1 167 ? 25.482 34.089 61.450 1.00 13.43 657 SER B C 1
ATOM 3726 O O . SER B 1 167 ? 26.530 34.680 61.676 1.00 13.32 657 SER B O 1
ATOM 3729 N N . ILE B 1 168 ? 24.719 34.373 60.399 1.00 13.79 658 ILE B N 1
ATOM 3730 C CA . ILE B 1 168 ? 25.143 35.386 59.434 1.00 13.30 658 ILE B CA 1
ATOM 3731 C C . ILE B 1 168 ? 25.302 36.752 60.092 1.00 12.53 658 ILE B C 1
ATOM 3732 O O . ILE B 1 168 ? 26.301 37.419 59.860 1.00 12.51 658 ILE B O 1
ATOM 3737 N N . TRP B 1 169 ? 24.402 37.105 61.013 1.00 10.81 659 TRP B N 1
ATOM 3738 C CA . TRP B 1 169 ? 24.474 38.393 61.717 1.00 11.08 659 TRP B CA 1
ATOM 3739 C C . TRP B 1 169 ? 25.700 38.487 62.653 1.00 11.08 659 TRP B C 1
ATOM 3740 O O . TRP B 1 169 ? 26.455 39.474 62.648 1.00 11.25 659 TRP B O 1
ATOM 3751 N N . ARG B 1 170 ? 25.889 37.445 63.456 1.00 11.66 660 ARG B N 1
ATOM 3752 C CA . ARG B 1 170 ? 26.990 37.408 64.418 1.00 11.69 660 ARG B CA 1
ATOM 3753 C C . ARG B 1 170 ? 28.372 37.384 63.748 1.00 11.69 660 ARG B C 1
ATOM 3754 O O . ARG B 1 170 ? 29.288 38.083 64.177 1.00 11.78 660 ARG B O 1
ATOM 3762 N N . ASN B 1 171 ? 28.504 36.577 62.696 1.00 11.73 661 ASN B N 1
ATOM 3763 C CA . ASN B 1 171 ? 29.795 36.389 62.027 1.00 12.88 661 ASN B CA 1
ATOM 3764 C C . ASN B 1 171 ? 30.263 37.596 61.230 1.00 13.43 661 ASN B C 1
ATOM 3765 O O . ASN B 1 171 ? 31.425 38.015 61.338 1.00 13.79 661 ASN B O 1
ATOM 3770 N N . VAL B 1 172 ? 29.351 38.160 60.440 1.00 12.43 662 VAL B N 1
ATOM 3771 C CA . VAL B 1 172 ? 29.676 39.325 59.607 1.00 11.46 662 VAL B CA 1
ATOM 3772 C C . VAL B 1 172 ? 29.799 40.665 60.374 1.00 11.03 662 VAL B C 1
ATOM 3773 O O . VAL B 1 172 ? 30.749 41.419 60.178 1.00 12.14 662 VAL B O 1
ATOM 3777 N N . ILE B 1 173 ? 28.838 40.966 61.243 1.00 10.07 663 ILE B N 1
ATOM 3778 C CA . ILE B 1 173 ? 28.844 42.214 61.984 1.00 9.48 663 ILE B CA 1
ATOM 3779 C C . ILE B 1 173 ? 29.800 42.201 63.167 1.00 11.93 663 ILE B C 1
ATOM 3780 O O . ILE B 1 173 ? 30.590 43.125 63.330 1.00 12.90 663 ILE B O 1
ATOM 3785 N N . GLY B 1 174 ? 29.708 41.177 64.018 1.00 11.83 664 GLY B N 1
ATOM 3786 C CA . GLY B 1 174 ? 30.593 41.127 65.164 1.00 11.31 664 GLY B CA 1
ATOM 3787 C C . GLY B 1 174 ? 29.832 40.877 66.436 1.00 12.32 664 GLY B C 1
ATOM 3788 O O . GLY B 1 174 ? 28.593 40.756 66.450 1.00 12.20 664 GLY B O 1
ATOM 3789 N N . GLN B 1 175 ? 30.567 40.944 67.534 1.00 12.40 665 GLN B N 1
ATOM 3790 C CA . GLN B 1 175 ? 29.965 40.643 68.816 1.00 14.96 665 GLN B CA 1
ATOM 3791 C C . GLN B 1 175 ? 28.862 41.572 69.319 1.00 13.96 665 GLN B C 1
ATOM 3792 O O . GLN B 1 175 ? 28.044 41.146 70.142 1.00 15.64 665 GLN B O 1
ATOM 3798 N N . ASP B 1 176 ? 28.803 42.799 68.809 1.00 12.47 666 ASP B N 1
ATOM 3799 C CA . ASP B 1 176 ? 27.822 43.789 69.226 1.00 12.19 666 ASP B CA 1
ATOM 3800 C C . ASP B 1 176 ? 26.601 43.922 68.343 1.00 11.12 666 ASP B C 1
ATOM 3801 O O . ASP B 1 176 ? 25.861 44.892 68.485 1.00 12.04 666 ASP B O 1
ATOM 3806 N N . TYR B 1 177 ? 26.352 42.962 67.469 1.00 10.69 667 TYR B N 1
ATOM 3807 C CA . TYR B 1 177 ? 25.217 43.094 66.563 1.00 9.88 667 TYR B CA 1
ATOM 3808 C C . TYR B 1 177 ? 23.862 43.290 67.237 1.00 10.08 667 TYR B C 1
ATOM 3809 O O . TYR B 1 177 ? 23.039 44.043 66.735 1.00 10.33 667 TYR B O 1
ATOM 3818 N N . LEU B 1 178 ? 23.653 42.679 68.414 1.00 9.75 668 LEU B N 1
ATOM 3819 C CA . LEU B 1 178 ? 22.369 42.811 69.126 1.00 9.70 668 LEU B CA 1
ATOM 3820 C C . LEU B 1 178 ? 22.126 44.212 69.708 1.00 10.27 668 LEU B C 1
ATOM 3821 O O . LEU B 1 178 ? 20.966 44.675 69.781 1.00 10.06 668 LEU B O 1
ATOM 3826 N N . ASP B 1 179 ? 23.202 44.906 70.111 1.00 10.21 669 ASP B N 1
ATOM 3827 C CA . ASP B 1 179 ? 23.038 46.280 70.613 1.00 11.23 669 ASP B CA 1
ATOM 3828 C C . ASP B 1 179 ? 22.387 47.147 69.507 1.00 10.26 669 ASP B C 1
ATOM 3829 O O . ASP B 1 179 ? 21.503 47.953 69.782 1.00 10.52 669 ASP B O 1
ATOM 3834 N N . TYR B 1 180 ? 22.812 46.937 68.257 1.00 10.27 670 TYR B N 1
ATOM 3835 C CA . TYR B 1 180 ? 22.260 47.673 67.096 1.00 10.00 670 TYR B CA 1
ATOM 3836 C C . TYR B 1 180 ? 20.797 47.301 66.786 1.00 8.66 670 TYR B C 1
ATOM 3837 O O . TYR B 1 180 ? 19.973 48.169 66.555 1.00 9.29 670 TYR B O 1
ATOM 3846 N N . ALA B 1 181 ? 20.478 46.004 66.798 1.00 8.48 671 ALA B N 1
ATOM 3847 C CA . ALA B 1 181 ? 19.109 45.542 66.528 1.00 7.62 671 ALA B CA 1
ATOM 3848 C C . ALA B 1 181 ? 18.139 46.232 67.476 1.00 7.76 671 ALA B C 1
ATOM 3849 O O . ALA B 1 181 ? 17.111 46.742 67.057 1.00 8.09 671 ALA B O 1
ATOM 3851 N N . PHE B 1 182 ? 18.462 46.228 68.775 1.00 7.93 672 PHE B N 1
ATOM 3852 C CA . PHE B 1 182 ? 17.602 46.860 69.762 1.00 8.10 672 PHE B CA 1
ATOM 3853 C C . PHE B 1 182 ? 17.533 48.389 69.640 1.00 8.52 672 PHE B C 1
ATOM 3854 O O . PHE B 1 182 ? 16.459 48.966 69.801 1.00 9.28 672 PHE B O 1
ATOM 3862 N N . ARG B 1 183 ? 18.666 49.042 69.351 1.00 9.58 673 ARG B N 1
ATOM 3863 C CA . ARG B 1 183 ? 18.657 50.508 69.159 1.00 11.70 673 ARG B CA 1
ATOM 3864 C C . ARG B 1 183 ? 17.779 50.892 67.945 1.00 9.95 673 ARG B C 1
ATOM 3865 O O . ARG B 1 183 ? 16.962 51.812 68.027 1.00 11.11 673 ARG B O 1
ATOM 3873 N N . TYR B 1 184 ? 17.911 50.144 66.849 1.00 9.56 674 TYR B N 1
ATOM 3874 C CA . TYR B 1 184 ? 17.117 50.401 65.636 1.00 10.17 674 TYR B CA 1
ATOM 3875 C C . TYR B 1 184 ? 15.637 50.216 65.910 1.00 10.03 674 TYR B C 1
ATOM 3876 O O . TYR B 1 184 ? 14.807 50.997 65.440 1.00 10.31 674 TYR B O 1
ATOM 3885 N N . ALA B 1 185 ? 15.303 49.178 66.680 1.00 9.09 675 ALA B N 1
ATOM 3886 C CA . ALA B 1 185 ? 13.903 48.911 67.009 1.00 8.90 675 ALA B CA 1
ATOM 3887 C C . ALA B 1 185 ? 13.275 49.994 67.871 1.00 8.27 675 ALA B C 1
ATOM 3888 O O . ALA B 1 185 ? 12.118 50.383 67.657 1.00 9.81 675 ALA B O 1
ATOM 3890 N N . ARG B 1 186 ? 14.032 50.473 68.848 1.00 8.88 676 ARG B N 1
ATOM 3891 C CA . ARG B 1 186 ? 13.541 51.504 69.740 1.00 10.75 676 ARG B CA 1
ATOM 3892 C C . ARG B 1 186 ? 13.240 52.772 68.934 1.00 12.58 676 ARG B C 1
ATOM 3893 O O . ARG B 1 186 ? 12.203 53.409 69.145 1.00 13.93 676 ARG B O 1
ATOM 3901 N N . GLU B 1 187 ? 14.098 53.098 67.974 1.00 14.35 677 GLU B N 1
ATOM 3902 C CA . GLU B 1 187 ? 13.864 54.303 67.154 1.00 17.65 677 GLU B CA 1
ATOM 3903 C C . GLU B 1 187 ? 12.631 54.157 66.237 1.00 16.14 677 GLU B C 1
ATOM 3904 O O . GLU B 1 187 ? 11.896 55.131 66.017 1.00 16.57 677 GLU B O 1
ATOM 3910 N N . ALA B 1 188 ? 12.403 52.955 65.708 1.00 13.53 678 ALA B N 1
ATOM 3911 C CA . ALA B 1 188 ? 11.284 52.732 64.789 1.00 12.75 678 ALA B CA 1
ATOM 3912 C C . ALA B 1 188 ? 9.926 52.833 65.448 1.00 13.57 678 ALA B C 1
ATOM 3913 O O . ALA B 1 188 ? 8.974 53.340 64.846 1.00 13.94 678 ALA B O 1
ATOM 3915 N N . ASP B 1 189 ? 9.803 52.288 66.652 1.00 12.44 679 ASP B N 1
ATOM 3916 C CA . ASP B 1 189 ? 8.544 52.375 67.349 1.00 12.87 679 ASP B CA 1
ATOM 3917 C C . ASP B 1 189 ? 8.856 52.459 68.831 1.00 15.16 679 ASP B C 1
ATOM 3918 O O . ASP B 1 189 ? 9.030 51.457 69.502 1.00 13.57 679 ASP B O 1
ATOM 3923 N N . PRO B 1 190 ? 8.880 53.680 69.365 1.00 17.05 680 PRO B N 1
ATOM 3924 C CA . PRO B 1 190 ? 9.165 53.962 70.776 1.00 17.95 680 PRO B CA 1
ATOM 3925 C C . PRO B 1 190 ? 8.141 53.373 71.753 1.00 17.24 680 PRO B C 1
ATOM 3926 O O . PRO B 1 190 ? 8.430 53.252 72.936 1.00 18.25 680 PRO B O 1
ATOM 3930 N N . ASP B 1 191 ? 6.946 53.040 71.267 1.00 17.74 681 ASP B N 1
ATOM 3931 C CA . ASP B 1 191 ? 5.887 52.490 72.129 1.00 18.45 681 ASP B CA 1
ATOM 3932 C C . ASP B 1 191 ? 5.852 50.968 72.283 1.00 17.23 681 ASP B C 1
ATOM 3933 O O . ASP B 1 191 ? 5.142 50.464 73.158 1.00 16.95 681 ASP B O 1
ATOM 3938 N N . ALA B 1 192 ? 6.612 50.248 71.454 1.00 13.98 682 ALA B N 1
ATOM 3939 C CA . ALA B 1 192 ? 6.659 48.789 71.513 1.00 12.50 682 ALA B CA 1
ATOM 3940 C C . ALA B 1 192 ? 7.575 48.310 72.631 1.00 12.91 682 ALA B C 1
ATOM 3941 O O . ALA B 1 192 ? 8.613 48.941 72.910 1.00 12.82 682 ALA B O 1
ATOM 3943 N N . LEU B 1 193 ? 7.199 47.204 73.283 1.00 11.28 683 LEU B N 1
ATOM 3944 C CA . LEU B 1 193 ? 8.067 46.610 74.314 1.00 10.10 683 LEU B CA 1
ATOM 3945 C C . LEU B 1 193 ? 8.967 45.681 73.511 1.00 9.22 683 LEU B C 1
ATOM 3946 O O . LEU B 1 193 ? 8.477 44.869 72.723 1.00 10.13 683 LEU B O 1
ATOM 3951 N N . LEU B 1 194 ? 10.274 45.798 73.700 1.00 8.11 684 LEU B N 1
ATOM 3952 C CA . LEU B 1 194 ? 11.256 45.028 72.945 1.00 7.87 684 LEU B CA 1
ATOM 3953 C C . LEU B 1 194 ? 11.744 43.823 73.730 1.00 7.93 684 LEU B C 1
ATOM 3954 O O . LEU B 1 194 ? 12.244 43.990 74.839 1.00 8.95 684 LEU B O 1
ATOM 3959 N N . PHE B 1 195 ? 11.701 42.645 73.105 1.00 7.56 685 PHE B N 1
ATOM 3960 C CA . PHE B 1 195 ? 12.086 41.366 73.746 1.00 7.46 685 PHE B CA 1
ATOM 3961 C C . PHE B 1 195 ? 13.190 40.579 73.066 1.00 8.44 685 PHE B C 1
ATOM 3962 O O . PHE B 1 195 ? 13.348 40.607 71.829 1.00 8.27 685 PHE B O 1
ATOM 3970 N N . TYR B 1 196 ? 13.940 39.865 73.887 1.00 7.46 686 TYR B N 1
ATOM 3971 C CA . TYR B 1 196 ? 14.928 38.897 73.437 1.00 7.95 686 TYR B CA 1
ATOM 3972 C C . TYR B 1 196 ? 14.172 37.582 73.782 1.00 8.47 686 TYR B C 1
ATOM 3973 O O . TYR B 1 196 ? 13.762 37.401 74.939 1.00 9.09 686 TYR B O 1
ATOM 3982 N N . ASN B 1 197 ? 13.990 36.688 72.809 1.00 7.37 687 ASN B N 1
ATOM 3983 C CA . ASN B 1 197 ? 13.208 35.452 72.982 1.00 7.43 687 ASN B CA 1
ATOM 3984 C C . ASN B 1 197 ? 14.121 34.216 72.796 1.00 8.97 687 ASN B C 1
ATOM 3985 O O . ASN B 1 197 ? 14.928 34.173 71.854 1.00 9.40 687 ASN B O 1
ATOM 3990 N N . ASP B 1 198 ? 13.999 33.204 73.666 1.00 8.15 688 ASP B N 1
ATOM 3991 C CA . ASP B 1 198 ? 14.862 32.014 73.554 1.00 8.37 688 ASP B CA 1
ATOM 3992 C C . ASP B 1 198 ? 14.244 30.810 74.325 1.00 8.87 688 ASP B C 1
ATOM 3993 O O . ASP B 1 198 ? 13.250 30.964 75.056 1.00 8.64 688 ASP B O 1
ATOM 3998 N N . TYR B 1 199 ? 14.787 29.621 74.048 1.00 9.44 689 TYR B N 1
ATOM 3999 C CA . TYR B 1 199 ? 14.363 28.385 74.703 1.00 10.15 689 TYR B CA 1
ATOM 4000 C C . TYR B 1 199 ? 15.478 27.899 75.670 1.00 10.54 689 TYR B C 1
ATOM 4001 O O . TYR B 1 199 ? 16.660 28.237 75.537 1.00 9.98 689 TYR B O 1
ATOM 4010 N N . ASN B 1 200 ? 15.072 27.086 76.638 1.00 12.08 690 ASN B N 1
ATOM 4011 C CA . ASN B 1 200 ? 15.973 26.562 77.647 1.00 12.91 690 ASN B CA 1
ATOM 4012 C C . ASN B 1 200 ? 16.693 27.651 78.431 1.00 12.35 690 A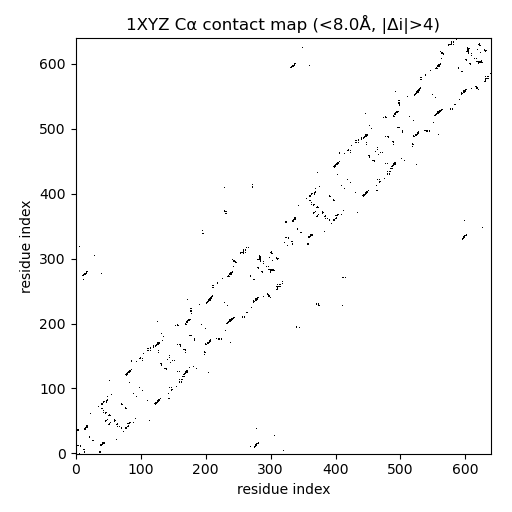SN B C 1
ATOM 4013 O O . ASN B 1 200 ? 17.846 27.479 78.828 1.00 12.87 690 ASN B O 1
ATOM 4018 N N . ILE B 1 201 ? 15.990 28.761 78.686 1.00 10.98 691 ILE B N 1
ATOM 4019 C CA . ILE B 1 201 ? 16.533 29.882 79.485 1.00 9.94 691 ILE B CA 1
ATOM 4020 C C . ILE B 1 201 ? 15.580 30.184 80.661 1.00 10.20 691 ILE B C 1
ATOM 4021 O O . ILE B 1 201 ? 15.709 31.199 81.332 1.00 11.07 691 ILE B O 1
ATOM 4026 N N . GLU B 1 202 ? 14.644 29.270 80.920 1.00 9.37 692 GLU B N 1
ATOM 4027 C CA . GLU B 1 202 ? 13.645 29.459 81.974 1.00 10.91 692 GLU B CA 1
ATOM 4028 C C . GLU B 1 202 ? 14.082 29.116 83.401 1.00 10.68 692 GLU B C 1
ATOM 4029 O O . GLU B 1 202 ? 13.560 29.692 84.352 1.00 11.85 692 GLU B O 1
ATOM 4035 N N . ASP B 1 203 ? 15.022 28.189 83.531 1.00 11.68 693 ASP B N 1
ATOM 4036 C CA . ASP B 1 203 ? 15.489 27.731 84.863 1.00 12.97 693 ASP B CA 1
ATOM 4037 C C . ASP B 1 203 ? 16.680 28.550 85.359 1.00 12.88 693 ASP B C 1
ATOM 4038 O O . ASP B 1 203 ? 16.764 29.757 85.077 1.00 12.52 693 ASP B O 1
ATOM 4043 N N . LEU B 1 204 ? 17.552 27.929 86.159 1.00 12.21 694 LEU B N 1
ATOM 4044 C CA . LEU B 1 204 ? 18.758 28.618 86.636 1.00 12.19 694 LEU B CA 1
ATOM 4045 C C . LEU B 1 204 ? 20.037 27.912 86.112 1.00 12.27 694 LEU B C 1
ATOM 4046 O O . LEU B 1 204 ? 21.113 27.988 86.707 1.00 13.93 694 LEU B O 1
ATOM 4051 N N . GLY B 1 205 ? 19.920 27.255 84.968 1.00 12.16 695 GLY B N 1
ATOM 4052 C CA . GLY B 1 205 ? 21.049 26.557 84.380 1.00 12.78 695 GLY B CA 1
ATOM 4053 C C . GLY B 1 205 ? 22.040 27.450 83.626 1.00 13.66 695 GLY B C 1
ATOM 4054 O O . GLY B 1 205 ? 21.825 28.661 83.500 1.00 13.73 695 GLY B O 1
ATOM 4055 N N . PRO B 1 206 ? 23.069 26.857 82.998 1.00 14.68 696 PRO B N 1
ATOM 4056 C CA . PRO B 1 206 ? 24.088 27.627 82.249 1.00 15.00 696 PRO B CA 1
ATOM 4057 C C . PRO B 1 206 ? 23.554 28.590 81.163 1.00 13.65 696 PRO B C 1
ATOM 4058 O O . PRO B 1 206 ? 23.955 29.755 81.131 1.00 13.72 696 PRO B O 1
ATOM 4062 N N . LYS B 1 207 ? 22.676 28.105 80.285 1.00 12.21 697 LYS B N 1
ATOM 4063 C CA . LYS B 1 207 ? 22.130 28.957 79.229 1.00 11.52 697 LYS B CA 1
ATOM 4064 C C . LYS B 1 207 ? 21.305 30.094 79.822 1.00 12.02 697 LYS B C 1
ATOM 4065 O O . LYS B 1 207 ? 21.386 31.229 79.353 1.00 12.65 697 LYS B O 1
ATOM 4071 N N . SER B 1 208 ? 20.481 29.799 80.831 1.00 11.81 698 SER B N 1
ATOM 4072 C CA . SER B 1 208 ? 19.683 30.833 81.494 1.00 10.89 698 SER B CA 1
ATOM 4073 C C . SER B 1 208 ? 20.570 31.938 82.137 1.00 11.77 698 SER B C 1
ATOM 4074 O O . SER B 1 208 ? 20.271 33.152 82.040 1.00 11.16 698 SER B O 1
ATOM 4077 N N . ASN B 1 209 ? 21.647 31.522 82.810 1.00 11.27 699 ASN B N 1
ATOM 4078 C CA . ASN B 1 209 ? 22.543 32.500 83.440 1.00 12.24 699 ASN B CA 1
ATOM 4079 C C . ASN B 1 209 ? 23.243 33.368 82.400 1.00 12.28 699 ASN B C 1
ATOM 4080 O O . ASN B 1 209 ? 23.464 34.555 82.639 1.00 13.18 699 ASN B O 1
ATOM 4085 N N . ALA B 1 210 ? 23.632 32.761 81.276 1.00 12.63 700 ALA B N 1
ATOM 4086 C CA . ALA B 1 210 ? 24.295 33.498 80.165 1.00 13.10 700 ALA B CA 1
ATOM 4087 C C . ALA B 1 210 ? 23.346 34.582 79.607 1.00 12.50 700 ALA B C 1
ATOM 4088 O O . ALA B 1 210 ? 23.754 35.725 79.417 1.00 12.67 700 ALA B O 1
ATOM 4090 N N . VAL B 1 211 ? 22.076 34.247 79.389 1.00 11.96 701 VAL B N 1
ATOM 4091 C CA . VAL B 1 211 ? 21.106 35.224 78.886 1.00 11.40 701 VAL B CA 1
ATOM 4092 C C . VAL B 1 211 ? 20.800 36.307 79.927 1.00 11.83 701 VAL B C 1
ATOM 4093 O O . VAL B 1 211 ? 20.739 37.499 79.604 1.00 12.54 701 VAL B O 1
ATOM 4097 N N . PHE B 1 212 ? 20.667 35.921 81.195 1.00 10.74 702 PHE B N 1
ATOM 4098 C CA . PHE B 1 212 ? 20.424 36.914 82.233 1.00 11.38 702 PHE B CA 1
ATOM 4099 C C . PHE B 1 212 ? 21.606 37.927 82.291 1.00 11.37 702 PHE B C 1
ATOM 4100 O O . PHE B 1 212 ? 21.395 39.133 82.342 1.00 11.85 702 PHE B O 1
ATOM 4108 N N . ASN B 1 213 ? 22.837 37.426 82.321 1.00 13.04 703 ASN B N 1
ATOM 4109 C CA . ASN B 1 213 ? 24.022 38.306 82.368 1.00 14.48 703 ASN B CA 1
ATOM 4110 C C . ASN B 1 213 ? 24.059 39.228 81.126 1.00 14.60 703 ASN B C 1
ATOM 4111 O O . ASN B 1 213 ? 24.353 40.416 81.250 1.00 14.54 703 ASN B O 1
ATOM 4116 N N . MET B 1 214 ? 23.767 38.673 79.944 1.00 14.23 704 MET B N 1
ATOM 4117 C CA . MET B 1 214 ? 23.755 39.457 78.710 1.00 14.02 704 MET B CA 1
ATOM 4118 C C . MET B 1 214 ? 22.765 40.604 78.831 1.00 13.16 704 MET B C 1
ATOM 4119 O O . MET B 1 214 ? 23.086 41.760 78.548 1.00 13.49 704 MET B O 1
ATOM 4124 N N . ILE B 1 215 ? 21.555 40.287 79.274 1.00 11.75 705 ILE B N 1
ATOM 4125 C CA . ILE B 1 215 ? 20.519 41.286 79.406 1.00 12.82 705 ILE B CA 1
ATOM 4126 C C . ILE B 1 215 ? 20.848 42.303 80.496 1.00 13.76 705 ILE B C 1
ATOM 4127 O O . ILE B 1 215 ? 20.622 43.502 80.325 1.00 14.33 705 ILE B O 1
ATOM 4132 N N . LYS B 1 216 ? 21.443 41.826 81.589 1.00 14.31 706 LYS B N 1
ATOM 4133 C CA . LYS B 1 216 ? 21.827 42.716 82.671 1.00 15.58 706 LYS B CA 1
ATOM 4134 C C . LYS B 1 216 ? 22.849 43.726 82.163 1.00 14.92 706 LYS B C 1
ATOM 4135 O O . LYS B 1 216 ? 22.726 44.905 82.414 1.00 15.58 706 LYS B O 1
ATOM 4141 N N . SER B 1 217 ? 23.825 43.251 81.410 1.00 15.08 707 SER B N 1
ATOM 4142 C CA . SER B 1 217 ? 24.865 44.096 80.868 1.00 16.51 707 SER B CA 1
ATOM 4143 C C . SER B 1 217 ? 24.305 45.113 79.880 1.00 17.16 707 SER B C 1
ATOM 4144 O O . SER B 1 217 ? 24.687 46.289 79.918 1.00 17.21 707 SER B O 1
ATOM 4147 N N . MET B 1 218 ? 23.405 44.668 79.008 1.00 16.82 708 MET B N 1
ATOM 4148 C CA . MET B 1 218 ? 22.788 45.564 78.034 1.00 18.53 708 MET B CA 1
ATOM 4149 C C . MET B 1 218 ? 22.071 46.692 78.758 1.00 19.86 708 MET B C 1
ATOM 4150 O O . MET B 1 218 ? 22.191 47.859 78.371 1.00 20.74 708 MET B O 1
ATOM 4155 N N . LYS B 1 219 ? 21.321 46.356 79.805 1.00 20.98 709 LYS B N 1
ATOM 4156 C CA . LYS B 1 219 ? 20.605 47.359 80.601 1.00 23.83 709 LYS B CA 1
ATOM 4157 C C . LYS B 1 219 ? 21.615 48.358 81.215 1.00 24.74 709 LYS B C 1
ATOM 4158 O O . LYS B 1 219 ? 21.373 49.579 81.201 1.00 26.11 709 LYS B O 1
ATOM 4164 N N . GLU B 1 220 ? 22.736 47.846 81.728 1.00 24.72 710 GLU B N 1
ATOM 4165 C CA . GLU B 1 220 ? 23.773 48.682 82.357 1.00 26.83 710 GLU B CA 1
ATOM 4166 C C . GLU B 1 220 ? 24.438 49.651 81.368 1.00 26.23 710 GLU B C 1
ATOM 4167 O O . GLU B 1 220 ? 24.886 50.728 81.773 1.00 26.73 710 GLU B O 1
ATOM 4173 N N . ARG B 1 221 ? 24.577 49.225 80.108 1.00 24.14 711 ARG B N 1
ATOM 4174 C CA . ARG B 1 221 ? 25.176 50.036 79.043 1.00 22.55 711 ARG B CA 1
ATOM 4175 C C . ARG B 1 221 ? 24.196 50.922 78.262 1.00 21.80 711 ARG B C 1
ATOM 4176 O O . ARG B 1 221 ? 24.581 51.482 77.239 1.00 23.59 711 ARG B O 1
ATOM 4184 N N . GLY B 1 222 ? 22.947 51.020 78.723 1.00 19.74 712 GLY B N 1
ATOM 4185 C CA . GLY B 1 222 ? 21.926 51.830 78.068 1.00 19.21 712 GLY B CA 1
ATOM 4186 C C . GLY B 1 222 ? 21.272 51.285 76.794 1.00 17.80 712 GLY B C 1
ATOM 4187 O O . GLY B 1 222 ? 20.629 52.036 76.066 1.00 19.05 712 GLY B O 1
ATOM 4188 N N . VAL B 1 223 ? 21.456 50.005 76.491 1.00 15.82 713 VAL B N 1
ATOM 4189 C CA . VAL B 1 223 ? 20.839 49.421 75.305 1.00 15.17 713 VAL B CA 1
ATOM 4190 C C . VAL B 1 223 ? 19.358 49.233 75.627 1.00 14.59 713 VAL B C 1
ATOM 4191 O O . VAL B 1 223 ? 19.023 48.677 76.670 1.00 14.63 713 VAL B O 1
ATOM 4195 N N . PRO B 1 224 ? 18.452 49.700 74.747 1.00 14.03 714 PRO B N 1
ATOM 4196 C CA . PRO B 1 224 ? 17.018 49.563 74.999 1.00 14.49 714 PRO B CA 1
ATOM 4197 C C . PRO B 1 224 ? 16.390 48.170 74.854 1.00 15.74 714 PRO B C 1
ATOM 4198 O O . PRO B 1 224 ? 15.975 47.787 73.763 1.00 19.20 714 PRO B O 1
ATOM 4202 N N . ILE B 1 225 ? 16.305 47.430 75.957 1.00 14.09 715 ILE B N 1
ATOM 4203 C CA . ILE B 1 225 ? 15.667 46.114 75.970 1.00 12.23 715 ILE B CA 1
ATOM 4204 C C . ILE B 1 225 ? 14.677 46.138 77.145 1.00 11.74 715 ILE B C 1
ATOM 4205 O O . ILE B 1 225 ? 15.018 46.584 78.249 1.00 13.13 715 ILE B O 1
ATOM 4210 N N . ASP B 1 226 ? 13.439 45.729 76.888 1.00 10.20 716 ASP B N 1
ATOM 4211 C CA . ASP B 1 226 ? 12.355 45.759 77.892 1.00 9.90 716 ASP B CA 1
ATOM 4212 C C . ASP B 1 226 ? 11.990 44.430 78.527 1.00 9.81 716 ASP B C 1
ATOM 4213 O O . ASP B 1 226 ? 11.608 44.385 79.697 1.00 10.42 716 ASP B O 1
ATOM 4218 N N . GLY B 1 227 ? 12.097 43.352 77.767 1.00 8.75 717 GLY B N 1
ATOM 4219 C CA . GLY B 1 227 ? 11.681 42.078 78.307 1.00 8.61 717 GLY B CA 1
ATOM 4220 C C . GLY B 1 227 ? 12.405 40.880 77.766 1.00 9.65 717 GLY B C 1
ATOM 4221 O O . GLY B 1 227 ? 13.219 40.971 76.817 1.00 8.64 717 GLY B O 1
ATOM 4222 N N . VAL B 1 228 ? 12.169 39.747 78.424 1.00 7.81 718 VAL B N 1
ATOM 4223 C CA . VAL B 1 228 ? 12.753 38.502 78.004 1.00 8.03 718 VAL B CA 1
ATOM 4224 C C . VAL B 1 228 ? 11.608 37.526 77.733 1.00 7.73 718 VAL B C 1
ATOM 4225 O O . VAL B 1 228 ? 10.618 37.491 78.469 1.00 8.36 718 VAL B O 1
ATOM 4229 N N . GLY B 1 229 ? 11.709 36.824 76.615 1.00 7.49 719 GLY B N 1
ATOM 4230 C CA . GLY B 1 229 ? 10.699 35.862 76.238 1.00 7.79 719 GLY B CA 1
ATOM 4231 C C . GLY B 1 229 ? 11.161 34.430 76.516 1.00 8.67 719 GLY B C 1
ATOM 4232 O O . GLY B 1 229 ? 12.174 33.962 75.969 1.00 8.57 719 GLY B O 1
ATOM 4233 N N . PHE B 1 230 ? 10.403 33.750 77.400 1.00 8.62 720 PHE B N 1
ATOM 4234 C CA . PHE B 1 230 ? 10.666 32.349 77.769 1.00 8.70 720 PHE B CA 1
ATOM 4235 C C . PHE B 1 230 ? 9.768 31.521 76.839 1.00 8.33 720 PHE B C 1
ATOM 4236 O O . PHE B 1 230 ? 8.536 31.540 76.984 1.00 8.72 720 PHE B O 1
ATOM 4244 N N . GLN B 1 231 ? 10.365 30.797 75.898 1.00 8.47 721 GLN B N 1
ATOM 4245 C CA . GLN B 1 231 ? 9.579 29.977 74.967 1.00 8.45 721 GLN B CA 1
ATOM 4246 C C . GLN B 1 231 ? 8.713 28.912 75.672 1.00 9.00 721 GLN B C 1
ATOM 4247 O O . GLN B 1 231 ? 7.574 28.717 75.302 1.00 10.44 721 GLN B O 1
ATOM 4253 N N . CYS B 1 232 ? 9.242 28.268 76.708 1.00 9.73 722 CYS B N 1
ATOM 4254 C CA . CYS B 1 232 ? 8.506 27.254 77.465 1.00 10.36 722 CYS B CA 1
ATOM 4255 C C . CYS B 1 232 ? 8.119 25.989 76.688 1.00 9.67 722 CYS B C 1
ATOM 4256 O O . CYS B 1 232 ? 6.976 25.508 76.777 1.00 10.50 722 CYS B O 1
ATOM 4259 N N . HIS B 1 233 ? 9.059 25.465 75.900 1.00 10.10 723 HIS B N 1
ATOM 4260 C CA . HIS B 1 233 ? 8.835 24.201 75.172 1.00 11.99 723 HIS B CA 1
ATOM 4261 C C . HIS B 1 233 ? 9.298 23.099 76.157 1.00 12.75 723 HIS B C 1
ATOM 4262 O O . HIS B 1 233 ? 10.476 22.692 76.187 1.00 12.33 723 HIS B O 1
ATOM 4269 N N . PHE B 1 234 ? 8.351 22.728 77.027 1.00 12.96 724 PHE B N 1
ATOM 4270 C CA . PHE B 1 234 ? 8.580 21.774 78.120 1.00 13.75 724 PHE B CA 1
ATOM 4271 C C . PHE B 1 234 ? 8.136 20.327 77.857 1.00 15.38 724 PHE B C 1
ATOM 4272 O O . PHE B 1 234 ? 7.333 20.054 76.950 1.00 15.22 724 PHE B O 1
ATOM 4280 N N . ILE B 1 235 ? 8.699 19.405 78.657 1.00 17.09 725 ILE B N 1
ATOM 4281 C CA . ILE B 1 235 ? 8.365 17.978 78.601 1.00 17.43 725 ILE B CA 1
ATOM 4282 C C . ILE B 1 235 ? 7.435 17.702 79.796 1.00 16.95 725 ILE B C 1
ATOM 4283 O O . ILE B 1 235 ? 7.683 18.179 80.913 1.00 17.04 725 ILE B O 1
ATOM 4288 N N . ASN B 1 236 ? 6.380 16.932 79.550 1.00 15.42 726 ASN B N 1
ATOM 4289 C CA . ASN B 1 236 ? 5.386 16.599 80.565 1.00 16.02 726 ASN B CA 1
ATOM 4290 C C . ASN B 1 236 ? 6.039 16.008 81.821 1.00 16.11 726 ASN B C 1
ATOM 4291 O O . ASN B 1 236 ? 7.022 15.290 81.729 1.00 16.34 726 ASN B O 1
ATOM 4296 N N . GLY B 1 237 ? 5.498 16.321 82.989 1.00 16.88 727 GLY B N 1
ATOM 4297 C CA . GLY B 1 237 ? 6.055 15.771 84.219 1.00 18.66 727 GLY B CA 1
ATOM 4298 C C . GLY B 1 237 ? 7.124 16.626 84.875 1.00 19.96 727 GLY B C 1
ATOM 4299 O O . GLY B 1 237 ? 8.087 16.116 85.462 1.00 19.43 727 GLY B O 1
ATOM 4300 N N . MET B 1 238 ? 6.951 17.939 84.769 1.00 20.59 728 MET B N 1
ATOM 4301 C CA . MET B 1 238 ? 7.889 18.902 85.339 1.00 21.97 728 MET B CA 1
ATOM 4302 C C . MET B 1 238 ? 7.908 18.768 86.859 1.00 21.72 728 MET B C 1
ATOM 4303 O O . MET B 1 238 ? 6.850 18.773 87.503 1.00 20.51 728 MET B O 1
ATOM 4308 N N . SER B 1 239 ? 9.112 18.706 87.417 1.00 22.11 729 SER B N 1
ATOM 4309 C CA . SER B 1 239 ? 9.307 18.570 88.858 1.00 22.52 729 SER B CA 1
ATOM 4310 C C . SER B 1 239 ? 9.060 19.887 89.612 1.00 23.65 729 SER B C 1
ATOM 4311 O O . SER B 1 239 ? 9.118 20.970 89.019 1.00 23.37 729 SER B O 1
ATOM 4314 N N . PRO B 1 240 ? 8.773 19.816 90.937 1.00 24.11 730 PRO B N 1
ATOM 4315 C CA . PRO B 1 240 ? 8.522 21.006 91.771 1.00 23.92 730 PRO B CA 1
ATOM 4316 C C . PRO B 1 240 ? 9.768 21.900 91.858 1.00 23.61 730 PRO B C 1
ATOM 4317 O O . PRO B 1 240 ? 9.670 23.116 92.015 1.00 23.74 730 PRO B O 1
ATOM 4321 N N . GLU B 1 241 ? 10.931 21.266 91.802 1.00 23.67 731 GLU B N 1
ATOM 4322 C CA . GLU B 1 241 ? 12.207 21.960 91.860 1.00 24.84 731 GLU B CA 1
ATOM 4323 C C . GLU B 1 241 ? 12.417 22.715 90.556 1.00 22.71 731 GLU B C 1
ATOM 4324 O O . GLU B 1 241 ? 12.968 23.807 90.558 1.00 21.75 731 GLU B O 1
ATOM 4330 N N . TYR B 1 242 ? 11.989 22.126 89.442 1.00 20.86 732 TYR B N 1
ATOM 4331 C CA . TYR B 1 242 ? 12.136 22.793 88.149 1.00 20.30 732 TYR B CA 1
ATOM 4332 C C . TYR B 1 242 ? 11.243 24.030 88.155 1.00 17.89 732 TYR B C 1
ATOM 4333 O O . TYR B 1 242 ? 11.718 25.125 87.896 1.00 16.35 732 TYR B O 1
ATOM 4342 N N . LEU B 1 243 ? 9.973 23.861 88.519 1.00 16.12 733 LEU B N 1
ATOM 4343 C CA . LEU B 1 243 ? 9.027 24.973 88.585 1.00 16.44 733 LEU B CA 1
ATOM 4344 C C . LEU B 1 243 ? 9.496 26.062 89.548 1.00 16.28 733 LEU B C 1
ATOM 4345 O O . LEU B 1 243 ? 9.299 27.260 89.303 1.00 16.59 733 LEU B O 1
ATOM 4350 N N . ALA B 1 244 ? 10.120 25.654 90.649 1.00 16.27 734 ALA B N 1
ATOM 4351 C CA . ALA B 1 244 ? 10.634 26.618 91.619 1.00 15.29 734 ALA B CA 1
ATOM 4352 C C . ALA B 1 244 ? 11.773 27.467 91.024 1.00 13.95 734 ALA B C 1
ATOM 4353 O O . ALA B 1 244 ? 11.872 28.661 91.313 1.00 14.58 734 ALA B O 1
ATOM 4355 N N . SER B 1 245 ? 12.660 26.833 90.259 1.00 14.34 735 SER B N 1
ATOM 4356 C CA . SER B 1 245 ? 13.778 27.537 89.636 1.00 13.64 735 SER B CA 1
ATOM 4357 C C . SER B 1 245 ? 13.249 28.538 88.600 1.00 13.09 735 SER B C 1
ATOM 4358 O O . SER B 1 245 ? 13.823 29.605 88.423 1.00 13.53 735 SER B O 1
ATOM 4361 N N . ILE B 1 246 ? 12.149 28.206 87.938 1.00 11.82 736 ILE B N 1
ATOM 4362 C CA . ILE B 1 246 ? 11.559 29.146 86.983 1.00 12.18 736 ILE B CA 1
ATOM 4363 C C . ILE B 1 246 ? 11.088 30.397 87.728 1.00 12.46 736 ILE B C 1
ATOM 4364 O O . ILE B 1 246 ? 11.385 31.530 87.323 1.00 12.79 736 ILE B O 1
ATOM 4369 N N . ASP B 1 247 ? 10.357 30.208 88.831 1.00 12.55 737 ASP B N 1
ATOM 4370 C CA . ASP B 1 247 ? 9.858 31.334 89.601 1.00 12.73 737 ASP B CA 1
ATOM 4371 C C . ASP B 1 247 ? 11.013 32.197 90.123 1.00 12.95 737 ASP B C 1
ATOM 4372 O O . ASP B 1 247 ? 10.939 33.420 90.105 1.00 13.25 737 ASP B O 1
ATOM 4377 N N . GLN B 1 248 ? 12.088 31.567 90.564 1.00 13.12 738 GLN B N 1
ATOM 4378 C CA . GLN B 1 248 ? 13.221 32.326 91.066 1.00 16.23 738 GLN B CA 1
ATOM 4379 C C . GLN B 1 248 ? 13.880 33.104 89.930 1.00 13.76 738 GLN B C 1
ATOM 4380 O O . GLN B 1 248 ? 14.309 34.235 90.123 1.00 13.44 738 GLN B O 1
ATOM 4386 N N . ASN B 1 249 ? 13.936 32.495 88.749 1.00 12.61 739 ASN B N 1
ATOM 4387 C CA . ASN B 1 249 ? 14.527 33.155 87.578 1.00 12.62 739 ASN B CA 1
ATOM 4388 C C . ASN B 1 249 ? 13.695 34.407 87.228 1.00 12.16 739 ASN B C 1
ATOM 4389 O O . ASN B 1 249 ? 14.252 35.490 87.001 1.00 12.27 739 ASN B O 1
ATOM 4394 N N . ILE B 1 250 ? 12.366 34.295 87.251 1.00 10.28 740 ILE B N 1
ATOM 4395 C CA . ILE B 1 250 ? 11.516 35.455 86.966 1.00 11.01 740 ILE B CA 1
ATOM 4396 C C . ILE B 1 250 ? 11.789 36.593 87.959 1.00 11.58 740 ILE B C 1
ATOM 4397 O O . ILE B 1 250 ? 11.835 37.764 87.565 1.00 11.38 740 ILE B O 1
ATOM 4402 N N . LYS B 1 251 ? 12.022 36.242 89.234 1.00 11.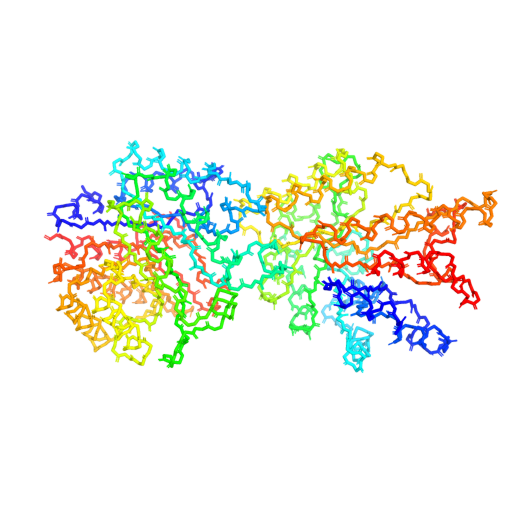07 741 LYS B N 1
ATOM 4403 C CA . LYS B 1 251 ? 12.303 37.245 90.266 1.00 12.06 741 LYS B CA 1
ATOM 4404 C C . LYS B 1 251 ? 13.625 37.982 90.073 1.00 10.68 741 LYS B C 1
ATOM 4405 O O . LYS B 1 251 ? 13.700 39.169 90.314 1.00 11.90 741 LYS B O 1
ATOM 4411 N N . ARG B 1 252 ? 14.659 37.301 89.597 1.00 11.44 742 ARG B N 1
ATOM 4412 C CA . ARG B 1 252 ? 15.914 38.011 89.370 1.00 12.02 742 ARG B CA 1
ATOM 4413 C C . ARG B 1 252 ? 15.772 38.991 88.193 1.00 11.76 742 ARG B C 1
ATOM 4414 O O . ARG B 1 252 ? 16.357 40.051 88.223 1.00 11.82 742 ARG B O 1
ATOM 4422 N N . TYR B 1 253 ? 14.951 38.667 87.190 1.00 11.44 743 TYR B N 1
ATOM 4423 C CA . TYR B 1 253 ? 14.682 39.611 86.091 1.00 11.20 743 TYR B CA 1
ATOM 4424 C C . TYR B 1 253 ? 13.912 40.812 86.631 1.00 11.07 743 TYR B C 1
ATOM 4425 O O . TYR B 1 253 ? 14.167 41.942 86.235 1.00 10.84 743 TYR B O 1
ATOM 4434 N N . ALA B 1 254 ? 12.988 40.583 87.573 1.00 11.82 744 ALA B N 1
ATOM 4435 C CA . ALA B 1 254 ? 12.223 41.700 88.150 1.00 12.25 744 ALA B CA 1
ATOM 4436 C C . ALA B 1 254 ? 13.164 42.662 88.844 1.00 12.70 744 ALA B C 1
ATOM 4437 O O . ALA B 1 254 ? 12.972 43.870 88.760 1.00 13.31 744 ALA B O 1
ATOM 4439 N N . GLU B 1 255 ? 14.222 42.136 89.462 1.00 13.93 745 GLU B N 1
ATOM 4440 C CA . GLU B 1 255 ? 15.184 42.992 90.172 1.00 17.54 745 GLU B CA 1
ATOM 4441 C C . GLU B 1 255 ? 15.967 43.942 89.249 1.00 17.48 745 GLU B C 1
ATOM 4442 O O . GLU B 1 255 ? 16.493 44.971 89.715 1.00 17.16 745 GLU B O 1
ATOM 4448 N N . ILE B 1 256 ? 16.099 43.580 87.969 1.00 15.40 746 ILE B N 1
ATOM 4449 C CA . ILE B 1 256 ? 16.788 44.441 87.024 1.00 15.27 746 ILE B CA 1
ATOM 4450 C C . ILE B 1 256 ? 15.819 45.225 86.111 1.00 14.60 746 ILE B C 1
ATOM 4451 O O . ILE B 1 256 ? 16.255 45.848 85.151 1.00 15.33 746 ILE B O 1
ATOM 4456 N N . GLY B 1 257 ? 14.530 45.232 86.477 1.00 13.85 747 GLY B N 1
ATOM 4457 C CA . GLY B 1 257 ? 13.495 45.971 85.770 1.00 14.02 747 GLY B CA 1
ATOM 4458 C C . GLY B 1 257 ? 13.072 45.408 84.428 1.00 14.60 747 GLY B C 1
ATOM 4459 O O . GLY B 1 257 ? 12.550 46.144 83.601 1.00 16.93 747 GLY B O 1
ATOM 4460 N N . VAL B 1 258 ? 13.173 44.097 84.267 1.00 13.32 748 VAL B N 1
ATOM 4461 C CA . VAL B 1 258 ? 12.840 43.434 83.008 1.00 12.70 748 VAL B CA 1
ATOM 4462 C C . VAL B 1 258 ? 11.552 42.606 83.126 1.00 13.76 748 VAL B C 1
ATOM 4463 O O . VAL B 1 258 ? 11.341 41.888 84.111 1.00 13.51 748 VAL B O 1
ATOM 4467 N N . ILE B 1 259 ? 10.677 42.754 82.137 1.00 12.55 749 ILE B N 1
ATOM 4468 C CA . ILE B 1 259 ? 9.418 42.030 82.044 1.00 12.80 749 ILE B CA 1
ATOM 4469 C C . ILE B 1 259 ? 9.704 40.608 81.503 1.00 11.83 749 ILE B C 1
ATOM 4470 O O . ILE B 1 259 ? 10.644 40.391 80.732 1.00 11.00 749 ILE B O 1
ATOM 4475 N N . VAL B 1 260 ? 8.855 39.654 81.867 1.00 10.40 750 VAL B N 1
ATOM 4476 C CA . VAL B 1 260 ? 8.974 38.284 81.378 1.00 10.33 750 VAL B CA 1
ATOM 4477 C C . VAL B 1 260 ? 7.656 37.861 80.707 1.00 9.86 750 VAL B C 1
ATOM 4478 O O . VAL B 1 260 ? 6.576 38.100 81.250 1.00 11.49 750 VAL B O 1
ATOM 4482 N N . SER B 1 261 ? 7.738 37.325 79.497 1.00 8.47 751 SER B N 1
ATOM 4483 C CA . SER B 1 261 ? 6.548 36.805 78.828 1.00 8.18 751 SER B CA 1
ATOM 4484 C C . SER B 1 261 ? 6.761 35.318 78.537 1.00 8.82 751 SER B C 1
ATOM 4485 O O . SER B 1 261 ? 7.898 34.913 78.189 1.00 9.45 751 SER B O 1
ATOM 4488 N N . PHE B 1 262 ? 5.715 34.490 78.713 1.00 7.78 752 PHE B N 1
ATOM 4489 C CA . PHE B 1 262 ? 5.819 33.077 78.329 1.00 8.95 752 PHE B CA 1
ATOM 4490 C C . PHE B 1 262 ? 5.320 33.172 76.882 1.00 8.52 752 PHE B C 1
ATOM 4491 O O . PHE B 1 262 ? 4.166 33.485 76.649 1.00 8.94 752 PHE B O 1
ATOM 4499 N N . THR B 1 263 ? 6.176 32.846 75.923 1.00 8.05 753 THR B N 1
ATOM 4500 C CA . THR B 1 263 ? 5.840 33.077 74.517 1.00 8.09 753 THR B CA 1
ATOM 4501 C C . THR B 1 263 ? 5.413 31.937 73.600 1.00 8.55 753 THR B C 1
ATOM 4502 O O . THR B 1 263 ? 4.706 32.188 72.606 1.00 9.14 753 THR B O 1
ATOM 4506 N N . GLU B 1 264 ? 5.848 30.712 73.867 1.00 7.13 754 GLU B N 1
ATOM 4507 C CA . GLU B 1 264 ? 5.535 29.613 72.972 1.00 8.03 754 GLU B CA 1
ATOM 4508 C C . GLU B 1 264 ? 5.264 28.325 73.740 1.00 8.68 754 GLU B C 1
ATOM 4509 O O . GLU B 1 264 ? 5.714 27.248 73.314 1.00 8.71 754 GLU B O 1
ATOM 4515 N N . ILE B 1 265 ? 4.452 28.423 74.787 1.00 9.06 755 ILE B N 1
ATOM 4516 C CA . ILE B 1 265 ? 4.211 27.256 75.638 1.00 9.77 755 ILE B CA 1
ATOM 4517 C C . ILE B 1 265 ? 3.594 26.046 74.981 1.00 9.16 755 ILE B C 1
ATOM 4518 O O . ILE B 1 265 ? 2.610 26.147 74.280 1.00 9.12 755 ILE B O 1
ATOM 4523 N N . ASP B 1 266 ? 4.226 24.902 75.226 1.00 11.27 756 ASP B N 1
ATOM 4524 C CA . ASP B 1 266 ? 3.693 23.583 74.867 1.00 11.75 756 ASP B CA 1
ATOM 4525 C C . ASP B 1 266 ? 4.331 22.530 75.815 1.00 12.16 756 ASP B C 1
ATOM 4526 O O . ASP B 1 266 ? 5.456 22.720 76.298 1.00 10.54 756 ASP B O 1
ATOM 4531 N N . ILE B 1 267 ? 3.527 21.534 76.211 1.00 12.16 757 ILE B N 1
ATOM 4532 C CA . ILE B 1 267 ? 3.987 20.499 77.156 1.00 12.97 757 ILE B CA 1
ATOM 4533 C C . ILE B 1 267 ? 3.793 19.129 76.482 1.00 12.86 757 ILE B C 1
ATOM 4534 O O . ILE B 1 267 ? 2.687 18.579 76.468 1.00 11.90 757 ILE B O 1
ATOM 4539 N N . ARG B 1 268 ? 4.875 18.646 75.863 1.00 13.17 758 ARG B N 1
ATOM 4540 C CA . ARG B 1 268 ? 4.859 17.413 75.080 1.00 14.61 758 ARG B CA 1
ATOM 4541 C C . ARG B 1 268 ? 4.885 16.126 75.885 1.00 14.48 758 ARG B C 1
ATOM 4542 O O . ARG B 1 268 ? 5.654 15.979 76.831 1.00 14.28 758 ARG B O 1
ATOM 4550 N N . ILE B 1 269 ? 4.017 15.211 75.475 1.00 16.39 759 ILE B N 1
ATOM 4551 C CA . ILE B 1 269 ? 3.817 13.915 76.129 1.00 18.18 759 ILE B CA 1
ATOM 4552 C C . ILE B 1 269 ? 4.444 12.758 75.372 1.00 21.26 759 ILE B C 1
ATOM 4553 O O . ILE B 1 269 ? 4.183 12.570 74.184 1.00 20.83 759 ILE B O 1
ATOM 4558 N N . PRO B 1 270 ? 5.274 11.953 76.054 1.00 24.72 760 PRO B N 1
ATOM 4559 C CA . PRO B 1 270 ? 5.931 10.802 75.428 1.00 28.37 760 PRO B CA 1
ATOM 4560 C C . PRO B 1 270 ? 4.848 9.853 74.935 1.00 32.38 760 PRO B C 1
ATOM 4561 O O . PRO B 1 270 ? 3.864 9.603 75.626 1.00 31.63 760 PRO B O 1
ATOM 4565 N N . GLN B 1 271 ? 5.030 9.354 73.726 1.00 38.35 761 GLN B N 1
ATOM 4566 C CA . GLN B 1 271 ? 4.074 8.468 73.067 1.00 45.19 761 GLN B CA 1
ATOM 4567 C C . GLN B 1 271 ? 3.734 7.138 73.763 1.00 47.15 761 GLN B C 1
ATOM 4568 O O . GLN B 1 271 ? 4.488 6.613 74.600 1.00 47.14 761 GLN B O 1
ATOM 4574 N N . SER B 1 272 ? 2.570 6.610 73.394 1.00 49.80 762 SER B N 1
ATOM 4575 C CA . SER B 1 272 ? 2.056 5.354 73.926 1.00 52.87 762 SER B CA 1
ATOM 4576 C C . SER B 1 272 ? 2.028 5.194 75.454 1.00 54.47 762 SER B C 1
ATOM 4577 O O . SER B 1 272 ? 1.681 4.116 75.970 1.00 54.98 762 SER B O 1
ATOM 4580 N N . GLU B 1 273 ? 2.397 6.256 76.177 1.00 55.86 763 GLU B N 1
ATOM 4581 C CA . GLU B 1 273 ? 2.296 6.241 77.629 1.00 56.40 763 GLU B CA 1
ATOM 4582 C C . GLU B 1 273 ? 0.781 6.507 77.805 1.00 55.89 763 GLU B C 1
ATOM 4583 O O . GLU B 1 273 ? 0.125 7.082 76.908 1.00 55.54 763 GLU B O 1
ATOM 4589 N N . ASN B 1 274 ? 0.224 6.058 78.925 1.00 55.04 764 ASN B N 1
ATOM 4590 C CA . ASN B 1 274 ? -1.203 6.212 79.197 1.00 53.96 764 ASN B CA 1
ATOM 4591 C C . ASN B 1 274 ? -1.719 7.648 79.052 1.00 52.97 764 ASN B C 1
ATOM 4592 O O . ASN B 1 274 ? -1.371 8.519 79.863 1.00 53.14 764 ASN B O 1
ATOM 4597 N N . PRO B 1 275 ? -2.556 7.913 78.021 1.00 51.91 765 PRO B N 1
ATOM 4598 C CA . PRO B 1 275 ? -3.135 9.245 77.763 1.00 50.40 765 PRO B CA 1
ATOM 4599 C C . PRO B 1 275 ? -3.956 9.737 78.954 1.00 49.00 765 PRO B C 1
ATOM 4600 O O . PRO B 1 275 ? -4.058 10.942 79.190 1.00 49.31 765 PRO B O 1
ATOM 4604 N N . ALA B 1 276 ? -4.510 8.794 79.717 1.00 46.61 766 ALA B N 1
ATOM 4605 C CA . ALA B 1 276 ? -5.320 9.109 80.901 1.00 44.46 766 ALA B CA 1
ATOM 4606 C C . ALA B 1 276 ? -4.562 9.852 82.015 1.00 42.12 766 ALA B C 1
ATOM 4607 O O . ALA B 1 276 ? -4.892 11.008 82.307 1.00 42.15 766 ALA B O 1
ATOM 4609 N N . THR B 1 277 ? -3.591 9.180 82.660 1.00 38.97 767 THR B N 1
ATOM 4610 C CA . THR B 1 277 ? -2.790 9.800 83.734 1.00 35.17 767 THR B CA 1
ATOM 4611 C C . THR B 1 277 ? -1.850 10.875 83.180 1.00 30.96 767 THR B C 1
ATOM 4612 O O . THR B 1 277 ? -1.616 11.878 83.844 1.00 28.79 767 THR B O 1
ATOM 4616 N N . ALA B 1 278 ? -1.342 10.655 81.963 1.00 27.74 768 ALA B N 1
ATOM 4617 C CA . ALA B 1 278 ? -0.483 11.629 81.279 1.00 24.83 768 ALA B CA 1
ATOM 4618 C C . ALA B 1 278 ? -1.229 12.984 81.152 1.00 23.22 768 ALA B C 1
ATOM 4619 O O . ALA B 1 278 ? -0.654 14.026 81.471 1.00 22.86 768 ALA B O 1
ATOM 4621 N N . PHE B 1 279 ? -2.493 12.975 80.713 1.00 20.89 769 PHE B N 1
ATOM 4622 C CA . PHE B 1 279 ? -3.283 14.211 80.600 1.00 19.93 769 PHE B CA 1
ATOM 4623 C C . PHE B 1 279 ? -3.511 14.913 81.935 1.00 18.70 769 PHE B C 1
ATOM 4624 O O . PHE B 1 279 ? -3.710 16.121 81.964 1.00 17.80 769 PHE B O 1
ATOM 4632 N N . GLN B 1 280 ? -3.542 14.163 83.042 1.00 18.31 770 GLN B N 1
ATOM 4633 C CA . GLN B 1 280 ? -3.711 14.808 84.345 1.00 18.14 770 GLN B CA 1
ATOM 4634 C C . GLN B 1 280 ? -2.418 15.494 84.784 1.00 16.17 770 GLN B C 1
ATOM 4635 O O . GLN B 1 280 ? -2.445 16.564 85.351 1.00 16.35 770 GLN B O 1
ATOM 4641 N N . VAL B 1 281 ? -1.283 14.861 84.558 1.00 15.93 771 VAL B N 1
ATOM 4642 C CA . VAL B 1 281 ? -0.002 15.461 84.942 1.00 16.39 771 VAL B CA 1
ATOM 4643 C C . VAL B 1 281 ? 0.194 16.752 84.117 1.00 16.18 771 VAL B C 1
ATOM 4644 O O . VAL B 1 281 ? 0.602 17.774 84.647 1.00 15.18 771 VAL B O 1
ATOM 4648 N N . GLN B 1 282 ? -0.159 16.687 82.833 1.00 15.51 772 GLN B N 1
ATOM 4649 C CA . GLN B 1 282 ? -0.038 17.843 81.940 1.00 15.01 772 GLN B CA 1
ATOM 4650 C C . GLN B 1 282 ? -0.901 18.981 82.469 1.00 14.06 772 GLN B C 1
ATOM 4651 O O . GLN B 1 282 ? -0.460 20.137 82.508 1.00 14.18 772 GLN B O 1
ATOM 4657 N N . ALA B 1 283 ? -2.121 18.660 82.910 1.00 13.77 773 ALA B N 1
ATOM 4658 C CA . ALA B 1 283 ? -3.019 19.673 83.470 1.00 12.95 773 ALA B CA 1
ATOM 4659 C C . ALA B 1 283 ? -2.393 20.344 84.688 1.00 13.59 773 ALA B C 1
ATOM 4660 O O . ALA B 1 283 ? -2.486 21.565 84.851 1.00 13.84 773 ALA B O 1
ATOM 4662 N N . ASN B 1 284 ? -1.794 19.536 85.570 1.00 15.01 774 ASN B N 1
ATOM 4663 C CA . ASN B 1 284 ? -1.145 20.053 86.784 1.00 16.44 774 ASN B CA 1
ATOM 4664 C C . ASN B 1 284 ? 0.021 20.956 86.398 1.00 15.21 774 ASN B C 1
ATOM 4665 O O . ASN B 1 284 ? 0.223 22.001 87.019 1.00 14.48 774 ASN B O 1
ATOM 4670 N N . ASN B 1 285 ? 0.778 20.536 85.371 1.00 15.53 775 ASN B N 1
ATOM 4671 C CA . ASN B 1 285 ? 1.931 21.311 84.850 1.00 14.59 775 ASN B CA 1
ATOM 4672 C C . ASN B 1 285 ? 1.465 22.679 84.282 1.00 13.48 775 ASN B C 1
ATOM 4673 O O . ASN B 1 285 ? 2.056 23.706 84.611 1.00 13.68 775 ASN B O 1
ATOM 4678 N N . TYR B 1 286 ? 0.390 22.711 83.493 1.00 12.69 776 TYR B N 1
ATOM 4679 C CA . TYR B 1 286 ? -0.140 23.990 82.966 1.00 12.56 776 TYR B CA 1
ATOM 4680 C C . TYR B 1 286 ? -0.643 24.866 84.099 1.00 12.94 776 TYR B C 1
ATOM 4681 O O . TYR B 1 286 ? -0.454 26.078 84.095 1.00 12.66 776 TYR B O 1
ATOM 4690 N N . LYS B 1 287 ? -1.341 24.247 85.061 1.00 13.98 777 LYS B N 1
ATOM 4691 C CA . LYS B 1 287 ? -1.865 24.971 86.211 1.00 14.22 777 LYS B CA 1
ATOM 4692 C C . LYS B 1 287 ? -0.728 25.615 87.024 1.00 13.19 777 LYS B C 1
ATOM 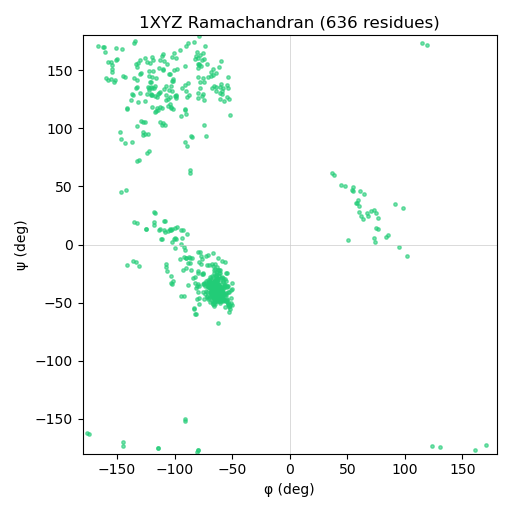4693 O O . LYS B 1 287 ? -0.839 26.763 87.402 1.00 13.79 777 LYS B O 1
ATOM 4699 N N . GLU B 1 288 ? 0.371 24.899 87.262 1.00 14.09 778 GLU B N 1
ATOM 4700 C CA . GLU B 1 288 ? 1.480 25.468 88.036 1.00 16.38 778 GLU B CA 1
ATOM 4701 C C . GLU B 1 288 ? 2.127 26.642 87.278 1.00 16.22 778 GLU B C 1
ATOM 4702 O O . GLU B 1 288 ? 2.487 27.666 87.878 1.00 15.46 778 GLU B O 1
ATOM 4708 N N . LEU B 1 289 ? 2.240 26.498 85.955 1.00 14.80 779 LEU B N 1
ATOM 4709 C CA . LEU B 1 289 ? 2.808 27.559 85.113 1.00 15.27 779 LEU B CA 1
ATOM 4710 C C . LEU B 1 289 ? 1.961 28.840 85.213 1.00 13.72 779 LEU B C 1
ATOM 4711 O O . LEU B 1 289 ? 2.506 29.945 85.360 1.00 13.17 779 LEU B O 1
ATOM 4716 N N . MET B 1 290 ? 0.633 28.702 85.131 1.00 12.38 780 MET B N 1
ATOM 4717 C CA . MET B 1 290 ? -0.266 29.853 85.258 1.00 13.07 780 MET B CA 1
ATOM 4718 C C . MET B 1 290 ? -0.180 30.489 86.663 1.00 14.32 780 MET B C 1
ATOM 4719 O O . MET B 1 290 ? -0.276 31.707 86.796 1.00 14.53 780 MET B O 1
ATOM 4724 N N . LYS B 1 291 ? -0.032 29.669 87.708 1.00 14.75 781 LYS B N 1
ATOM 4725 C CA . LYS B 1 291 ? 0.124 30.197 89.067 1.00 15.67 781 LYS B CA 1
ATOM 4726 C C . LYS B 1 291 ? 1.414 31.042 89.209 1.00 14.34 781 LYS B C 1
ATOM 4727 O O . LYS B 1 291 ? 1.419 32.091 89.868 1.00 14.63 781 LYS B O 1
ATOM 4733 N N . ILE B 1 292 ? 2.490 30.602 88.564 1.00 14.47 782 ILE B N 1
ATOM 4734 C CA . ILE B 1 292 ? 3.763 31.342 88.569 1.00 14.49 782 ILE B CA 1
ATOM 4735 C C . ILE B 1 292 ? 3.540 32.706 87.871 1.00 14.67 782 ILE B C 1
ATOM 4736 O O . ILE B 1 292 ? 4.006 33.736 88.352 1.00 14.51 782 ILE B O 1
ATOM 4741 N N . CYS B 1 293 ? 2.822 32.701 86.747 1.00 14.34 783 CYS B N 1
ATOM 4742 C CA . CYS B 1 293 ? 2.509 33.931 86.019 1.00 15.33 783 CYS B CA 1
ATOM 4743 C C . CYS B 1 293 ? 1.722 34.895 86.913 1.00 16.01 783 CYS B C 1
ATOM 4744 O O . CYS B 1 293 ? 2.095 36.053 87.071 1.00 16.32 783 CYS B O 1
ATOM 4747 N N . LEU B 1 294 ? 0.706 34.374 87.594 1.00 16.28 784 LEU B N 1
ATOM 4748 C CA . LEU B 1 294 ? -0.127 35.183 88.482 1.00 17.40 784 LEU B CA 1
ATOM 4749 C C . LEU B 1 294 ? 0.607 35.727 89.700 1.00 17.91 784 LEU B C 1
ATOM 4750 O O . LEU B 1 294 ? 0.273 36.809 90.198 1.00 19.36 784 LEU B O 1
ATOM 4755 N N . ALA B 1 295 ? 1.584 34.969 90.192 1.00 18.24 785 ALA B N 1
ATOM 4756 C CA . ALA B 1 295 ? 2.361 35.352 91.372 1.00 17.84 785 ALA B CA 1
ATOM 4757 C C . ALA B 1 295 ? 3.404 36.442 91.155 1.00 19.56 785 ALA B C 1
ATOM 4758 O O . ALA B 1 295 ? 3.809 37.103 92.116 1.00 20.73 785 ALA B O 1
ATOM 4760 N N . ASN B 1 296 ? 3.885 36.597 89.916 1.00 17.87 786 ASN B N 1
ATOM 4761 C CA . ASN B 1 296 ? 4.939 37.564 89.618 1.00 17.02 786 ASN B CA 1
ATOM 4762 C C . ASN B 1 296 ? 4.407 38.787 88.887 1.00 17.01 786 ASN B C 1
ATOM 4763 O O . ASN B 1 296 ? 3.885 38.692 87.772 1.00 18.13 786 ASN B O 1
ATOM 4768 N N . PRO B 1 297 ? 4.564 39.967 89.488 1.00 17.46 787 PRO B N 1
ATOM 4769 C CA . PRO B 1 297 ? 4.077 41.213 88.877 1.00 17.30 787 PRO B CA 1
ATOM 4770 C C . PRO B 1 297 ? 4.686 41.629 87.527 1.00 16.47 787 PRO B C 1
ATOM 4771 O O . PRO B 1 297 ? 4.074 42.400 86.808 1.00 16.34 787 PRO B O 1
ATOM 4775 N N . ASN B 1 298 ? 5.884 41.134 87.213 1.00 15.02 788 ASN B N 1
ATOM 4776 C CA . ASN B 1 298 ? 6.555 41.449 85.943 1.00 14.29 788 ASN B CA 1
ATOM 4777 C C . ASN B 1 298 ? 6.289 40.392 84.867 1.00 14.27 788 ASN B C 1
ATOM 4778 O O . ASN B 1 298 ? 6.941 40.414 83.846 1.00 13.45 788 ASN B O 1
ATOM 4783 N N . CYS B 1 299 ? 5.326 39.494 85.075 1.00 15.09 789 CYS B N 1
ATOM 4784 C CA . CYS B 1 299 ? 5.045 38.444 84.104 1.00 16.88 789 CYS B CA 1
ATOM 4785 C C . CYS B 1 299 ? 3.561 38.501 83.863 1.00 18.35 789 CYS B C 1
ATOM 4786 O O . CYS B 1 299 ? 2.783 38.098 84.715 1.00 20.01 789 CYS B O 1
ATOM 4789 N N . ASN B 1 300 ? 3.155 39.013 82.707 1.00 18.24 790 ASN B N 1
ATOM 4790 C CA . ASN B 1 300 ? 1.736 39.164 82.417 1.00 19.40 790 ASN B CA 1
ATOM 4791 C C . ASN B 1 300 ? 1.251 38.738 81.029 1.00 16.05 790 ASN B C 1
ATOM 4792 O O . ASN B 1 300 ? 0.138 39.080 80.630 1.00 14.67 790 ASN B O 1
ATOM 4797 N N . THR B 1 301 ? 2.042 37.914 80.359 1.00 12.89 791 THR B N 1
ATOM 4798 C CA . THR B 1 301 ? 1.730 37.442 79.023 1.00 11.55 791 THR B CA 1
ATOM 4799 C C . THR B 1 301 ? 1.925 35.935 79.031 1.00 10.00 791 THR B C 1
ATOM 4800 O O . THR B 1 301 ? 3.018 35.451 79.343 1.00 10.08 791 THR B O 1
ATOM 4804 N N . PHE B 1 302 ? 0.854 35.216 78.685 1.00 9.31 792 PHE B N 1
ATOM 4805 C CA . PHE B 1 302 ? 0.834 33.757 78.696 1.00 9.88 792 PHE B CA 1
ATOM 4806 C C . PHE B 1 302 ? 0.400 33.268 77.303 1.00 9.81 792 PHE B C 1
ATOM 4807 O O . PHE B 1 302 ? -0.806 33.196 77.009 1.00 10.08 792 PHE B O 1
ATOM 4815 N N . VAL B 1 303 ? 1.367 32.961 76.437 1.00 9.05 793 VAL B N 1
ATOM 4816 C CA . VAL B 1 303 ? 1.070 32.516 75.061 1.00 9.67 793 VAL B CA 1
ATOM 4817 C C . VAL B 1 303 ? 1.502 31.066 74.783 1.00 8.71 793 VAL B C 1
ATOM 4818 O O . VAL B 1 303 ? 2.639 30.678 75.046 1.00 9.22 793 VAL B O 1
ATOM 4822 N N . MET B 1 304 ? 0.567 30.274 74.293 1.00 8.06 794 MET B N 1
ATOM 4823 C CA . MET B 1 304 ? 0.821 28.882 73.971 1.00 9.34 794 MET B CA 1
ATOM 4824 C C . MET B 1 304 ? 1.089 28.759 72.463 1.00 9.84 794 MET B C 1
ATOM 4825 O O . MET B 1 304 ? 0.570 29.570 71.672 1.00 9.87 794 MET B O 1
ATOM 4830 N N . TRP B 1 305 ? 1.885 27.768 72.068 1.00 9.89 795 TRP B N 1
ATOM 4831 C CA . TRP B 1 305 ? 2.209 27.588 70.653 1.00 10.89 795 TRP B CA 1
ATOM 4832 C C . TRP B 1 305 ? 1.152 26.732 69.977 1.00 9.07 795 TRP B C 1
ATOM 4833 O O . TRP B 1 305 ? 1.444 25.661 69.459 1.00 11.22 795 TRP B O 1
ATOM 4844 N N . GLY B 1 306 ? -0.078 27.236 69.991 1.00 10.65 796 GLY B N 1
ATOM 4845 C CA . GLY B 1 306 ? -1.222 26.550 69.410 1.00 9.77 796 GLY B CA 1
ATOM 4846 C C . GLY B 1 306 ? -2.243 26.275 70.511 1.00 10.78 796 GLY B C 1
ATOM 4847 O O . GLY B 1 306 ? -1.986 26.544 71.688 1.00 11.56 796 GLY B O 1
ATOM 4848 N N . PHE B 1 307 ? -3.427 25.802 70.143 1.00 10.22 797 PHE B N 1
ATOM 4849 C CA . PHE B 1 307 ? -4.438 25.471 71.152 1.00 10.47 797 PHE B CA 1
ATOM 4850 C C . PHE B 1 307 ? -5.055 24.081 70.936 1.00 11.11 797 PHE B C 1
ATOM 4851 O O . PHE B 1 307 ? -5.619 23.506 71.865 1.00 12.17 797 PHE B O 1
ATOM 4859 N N . THR B 1 308 ? -4.929 23.524 69.735 1.00 10.30 798 THR B N 1
ATOM 4860 C CA . THR B 1 308 ? -5.455 22.184 69.458 1.00 11.03 798 THR B CA 1
ATOM 4861 C C . THR B 1 308 ? -4.378 21.200 69.012 1.00 11.46 798 THR B C 1
ATOM 4862 O O . THR B 1 308 ? -3.500 21.535 68.210 1.00 11.08 798 THR B O 1
ATOM 4866 N N . ASP B 1 309 ? -4.416 19.989 69.559 1.00 12.04 799 ASP B N 1
ATOM 4867 C CA . ASP B 1 309 ? -3.458 18.941 69.197 1.00 13.36 799 ASP B CA 1
ATOM 4868 C C . ASP B 1 309 ? -3.493 18.599 67.710 1.00 13.69 799 ASP B C 1
ATOM 4869 O O . ASP B 1 309 ? -2.619 17.874 67.223 1.00 14.84 799 ASP B O 1
ATOM 4874 N N . LYS B 1 310 ? -4.535 19.051 67.012 1.00 14.32 800 LYS B N 1
ATOM 4875 C CA . LYS B 1 310 ? -4.644 18.827 65.563 1.00 15.02 800 LYS B CA 1
ATOM 4876 C C . LYS B 1 310 ? -3.525 19.581 64.774 1.00 15.94 800 LYS B C 1
ATOM 4877 O O . LYS B 1 310 ? -3.046 19.098 63.744 1.00 16.72 800 LYS B O 1
ATOM 4883 N N . TYR B 1 311 ? -3.087 20.737 65.274 1.00 15.47 801 TYR B N 1
ATOM 4884 C CA . TYR B 1 311 ? -2.051 21.529 64.590 1.00 14.06 801 TYR B CA 1
ATOM 4885 C C . TYR B 1 311 ? -0.923 21.860 65.546 1.00 14.12 801 TYR B C 1
ATOM 4886 O O . TYR B 1 311 ? -1.091 22.710 66.440 1.00 13.84 801 TYR B O 1
ATOM 4895 N N . THR B 1 312 ? 0.211 21.177 65.374 1.00 14.89 802 THR B N 1
ATOM 4896 C CA . THR B 1 312 ? 1.389 21.405 66.214 1.00 15.78 802 THR B CA 1
ATOM 4897 C C . THR B 1 312 ? 2.699 20.926 65.585 1.00 16.56 802 THR B C 1
ATOM 4898 O O . THR B 1 312 ? 2.750 19.895 64.927 1.00 16.66 802 THR B O 1
ATOM 4902 N N . TRP B 1 313 ? 3.760 21.688 65.818 1.00 17.57 803 TRP B N 1
ATOM 4903 C CA . TRP B 1 313 ? 5.082 21.363 65.286 1.00 19.37 803 TRP B CA 1
ATOM 4904 C C . TRP B 1 313 ? 5.791 20.230 66.063 1.00 20.30 803 TRP B C 1
ATOM 4905 O O . TRP B 1 313 ? 6.753 19.645 65.565 1.00 20.42 803 TRP B O 1
ATOM 4916 N N . ILE B 1 314 ? 5.318 19.923 67.273 1.00 21.12 804 ILE B N 1
ATOM 4917 C CA . ILE B 1 314 ? 5.970 18.921 68.134 1.00 20.98 804 ILE B CA 1
ATOM 4918 C C . ILE B 1 314 ? 6.266 17.526 67.566 1.00 22.84 804 ILE B C 1
ATOM 4919 O O . ILE B 1 314 ? 7.415 17.116 67.555 1.00 23.13 804 ILE B O 1
ATOM 4924 N N . PRO B 1 315 ? 5.248 16.788 67.082 1.00 25.30 805 PRO B N 1
ATOM 4925 C CA . PRO B 1 315 ? 5.444 15.437 66.525 1.00 27.68 805 PRO B CA 1
ATOM 4926 C C . PRO B 1 315 ? 6.494 15.284 65.399 1.00 29.75 805 PRO B C 1
ATOM 4927 O O . PRO B 1 315 ? 7.156 14.236 65.288 1.00 30.66 805 PRO B O 1
ATOM 4931 N N . GLY B 1 316 ? 6.596 16.306 64.548 1.00 31.03 806 GLY B N 1
ATOM 4932 C CA . GLY B 1 316 ? 7.527 16.275 63.434 1.00 32.01 806 GLY B CA 1
ATOM 4933 C C . GLY B 1 316 ? 8.925 16.603 63.871 1.00 32.94 806 GLY B C 1
ATOM 4934 O O . GLY B 1 316 ? 9.890 16.026 63.361 1.00 34.39 806 GLY B O 1
ATOM 4935 N N . THR B 1 317 ? 9.028 17.481 64.862 1.00 32.98 807 THR B N 1
ATOM 4936 C CA . THR B 1 317 ? 10.317 17.915 65.374 1.00 33.29 807 THR B CA 1
ATOM 4937 C C . THR B 1 317 ? 10.863 17.024 66.486 1.00 32.68 807 THR B C 1
ATOM 4938 O O . THR B 1 317 ? 12.078 16.842 66.573 1.00 32.75 807 THR B O 1
ATOM 4942 N N . PHE B 1 318 ? 9.971 16.483 67.324 1.00 31.92 808 PHE B N 1
ATOM 4943 C CA . PHE B 1 318 ? 10.337 15.587 68.444 1.00 31.68 808 PHE B CA 1
ATOM 4944 C C . PHE B 1 318 ? 9.609 14.276 68.259 1.00 31.40 808 PHE B C 1
ATOM 4945 O O . PHE B 1 318 ? 8.563 14.043 68.865 1.00 30.57 808 PHE B O 1
ATOM 4953 N N . PRO B 1 319 ? 10.136 13.403 67.398 1.00 32.31 809 PRO B N 1
ATOM 4954 C CA . PRO B 1 319 ? 9.504 12.104 67.148 1.00 32.09 809 PRO B CA 1
ATOM 4955 C C . PRO B 1 319 ? 9.267 11.323 68.451 1.00 31.24 809 PRO B C 1
ATOM 4956 O O . PRO B 1 319 ? 10.145 11.253 69.324 1.00 31.30 809 PRO B O 1
ATOM 4960 N N . GLY B 1 320 ? 8.071 10.755 68.576 1.00 30.21 810 GLY B N 1
ATOM 4961 C CA . GLY B 1 320 ? 7.739 10.007 69.771 1.00 29.70 810 GLY B CA 1
ATOM 4962 C C . GLY B 1 320 ? 7.009 10.834 70.821 1.00 29.12 810 GLY B C 1
ATOM 4963 O O . GLY B 1 320 ? 6.656 10.304 71.874 1.00 29.39 810 GLY B O 1
ATOM 4964 N N . TYR B 1 321 ? 6.803 12.125 70.553 1.00 26.89 811 TYR B N 1
ATOM 4965 C CA . TYR B 1 321 ? 6.101 13.017 71.467 1.00 24.69 811 TYR B CA 1
ATOM 4966 C C . TYR B 1 321 ? 4.884 13.623 70.765 1.00 23.98 811 TYR B C 1
ATOM 4967 O O . TYR B 1 321 ? 4.852 13.732 69.541 1.00 24.55 811 TYR B O 1
ATOM 4976 N N . GLY B 1 322 ? 3.895 14.043 71.541 1.00 21.75 812 GLY B N 1
ATOM 4977 C CA . GLY B 1 322 ? 2.717 14.635 70.956 1.00 19.68 812 GLY B CA 1
ATOM 4978 C C . GLY B 1 322 ? 1.759 15.171 71.995 1.00 17.54 812 GLY B C 1
ATOM 4979 O O . GLY B 1 322 ? 2.151 15.426 73.141 1.00 16.68 812 GLY B O 1
ATOM 4980 N N . ASN B 1 323 ? 0.522 15.408 71.552 1.00 17.30 813 ASN B N 1
ATOM 4981 C CA . ASN B 1 323 ? -0.588 15.922 72.373 1.00 17.61 813 ASN B CA 1
ATOM 4982 C C . ASN B 1 323 ? -0.136 16.941 73.398 1.00 16.29 813 ASN B C 1
ATOM 4983 O O . ASN B 1 323 ? -0.463 16.823 74.577 1.00 15.44 813 ASN B O 1
ATOM 4988 N N . PRO B 1 324 ? 0.433 18.070 72.921 1.00 14.90 814 PRO B N 1
ATOM 4989 C CA . PRO B 1 324 ? 0.954 19.122 73.798 1.00 13.23 814 PRO B CA 1
ATOM 4990 C C . PRO B 1 324 ? 0.083 20.288 74.245 1.00 11.85 814 PRO B C 1
ATOM 4991 O O . PRO B 1 324 ? 0.526 21.079 75.081 1.00 11.52 814 PRO B O 1
ATOM 4995 N N . LEU B 1 325 ? -1.148 20.360 73.735 1.00 11.48 815 LEU B N 1
ATOM 4996 C CA . LEU B 1 325 ? -2.004 21.525 73.935 1.00 11.95 815 LEU B CA 1
ATOM 4997 C C . LEU B 1 325 ? -3.287 21.353 74.752 1.00 12.39 815 LEU B C 1
ATOM 4998 O O . LEU B 1 325 ? -3.541 20.290 75.290 1.00 12.46 815 LEU B O 1
ATOM 5003 N N . ILE B 1 326 ? -4.102 22.399 74.830 1.00 12.45 816 ILE B N 1
ATOM 5004 C CA . ILE B 1 326 ? -5.288 22.344 75.700 1.00 12.32 816 ILE B CA 1
ATOM 5005 C C . ILE B 1 326 ? -6.593 21.766 75.170 1.00 13.12 816 ILE B C 1
ATOM 5006 O O . ILE B 1 326 ? -7.504 21.516 75.958 1.00 12.16 816 ILE B O 1
ATOM 5011 N N . TYR B 1 327 ? -6.705 21.629 73.845 1.00 12.59 817 TYR B N 1
ATOM 5012 C CA . TYR B 1 327 ? -7.879 21.021 73.200 1.00 13.02 817 TYR B CA 1
ATOM 5013 C C . TYR B 1 327 ? -7.342 19.823 72.445 1.00 13.70 817 TYR B C 1
ATOM 5014 O O . TYR B 1 327 ? -6.225 19.879 71.917 1.00 13.00 817 TYR B O 1
ATOM 5023 N N . ASP B 1 328 ? -8.104 18.728 72.381 1.00 14.85 818 ASP B N 1
ATOM 5024 C CA . ASP B 1 328 ? -7.616 17.563 71.643 1.00 16.43 818 ASP B CA 1
ATOM 5025 C C . ASP B 1 328 ? -7.846 17.760 70.130 1.00 16.31 818 ASP B C 1
ATOM 5026 O O . ASP B 1 328 ? -8.350 18.805 69.716 1.00 15.53 818 ASP B O 1
ATOM 5031 N N . SER B 1 329 ? -7.494 16.775 69.314 1.00 17.84 819 SER B N 1
ATOM 5032 C CA . SER B 1 329 ? -7.662 16.894 67.858 1.00 20.05 819 SER B CA 1
ATOM 5033 C C . SER B 1 329 ? -9.087 16.963 67.328 1.00 19.93 819 SER B C 1
ATOM 5034 O O . SER B 1 329 ? -9.294 17.194 66.153 1.00 20.99 819 SER B O 1
ATOM 5037 N N . ASN B 1 330 ? -10.069 16.758 68.197 1.00 21.12 820 ASN B N 1
ATOM 5038 C CA . ASN B 1 330 ? -11.488 16.839 67.829 1.00 22.22 820 ASN B CA 1
ATOM 5039 C C . ASN B 1 330 ? -12.129 18.084 68.452 1.00 21.08 820 ASN B C 1
ATOM 5040 O O . ASN B 1 330 ? -13.359 18.221 68.466 1.00 22.16 820 ASN B O 1
ATOM 5045 N N . TYR B 1 331 ? -11.291 18.988 68.967 1.00 19.08 821 TYR B N 1
ATOM 5046 C CA . TYR B 1 331 ? -11.729 20.226 69.622 1.00 18.23 821 TYR B CA 1
ATOM 5047 C C . TYR B 1 331 ? -12.476 20.047 70.959 1.00 18.48 821 TYR B C 1
ATOM 5048 O O . TYR B 1 331 ? -13.281 20.892 71.362 1.00 17.31 821 TYR B O 1
ATOM 5057 N N . ASN B 1 332 ? -12.185 18.943 71.650 1.00 18.75 822 ASN B N 1
ATOM 5058 C CA . ASN B 1 332 ? -12.779 18.709 72.975 1.00 19.28 822 ASN B CA 1
ATOM 5059 C C . ASN B 1 332 ? -11.754 19.255 73.981 1.00 17.43 822 ASN B C 1
ATOM 5060 O O . ASN B 1 332 ? -10.556 18.973 73.854 1.00 17.13 822 ASN B O 1
ATOM 5065 N N . PRO B 1 333 ? -12.198 20.026 74.996 1.00 17.57 823 PRO B N 1
ATOM 5066 C CA . PRO B 1 333 ? -11.224 20.539 75.982 1.00 17.11 823 PRO B CA 1
ATOM 5067 C C . PRO B 1 333 ? -10.587 19.365 76.757 1.00 17.01 823 PRO B C 1
ATOM 5068 O O . PRO B 1 333 ? -11.275 18.399 77.153 1.00 17.73 823 PRO B O 1
ATOM 5072 N N . LYS B 1 334 ? -9.278 19.426 76.925 1.00 14.87 824 LYS B N 1
ATOM 5073 C CA . LYS B 1 334 ? -8.536 18.431 77.675 1.00 13.87 824 LYS B CA 1
ATOM 5074 C C . LYS B 1 334 ? -8.486 18.897 79.151 1.00 13.32 824 LYS B C 1
ATOM 5075 O O . LYS B 1 334 ? -8.876 20.028 79.486 1.00 12.53 824 LYS B O 1
ATOM 5081 N N . PRO B 1 335 ? -8.014 18.030 80.058 1.00 13.35 825 PRO B N 1
ATOM 5082 C CA . PRO B 1 335 ? -7.949 18.467 81.461 1.00 13.21 825 PRO B CA 1
ATOM 5083 C C . PRO B 1 335 ? -7.157 19.795 81.597 1.00 13.10 825 PRO B C 1
ATOM 5084 O O . PRO B 1 335 ? -7.528 20.660 82.400 1.00 13.72 825 PRO B O 1
ATOM 5088 N N . ALA B 1 336 ? -6.107 19.974 80.787 1.00 11.95 826 ALA B N 1
ATOM 5089 C CA . ALA B 1 336 ? -5.297 21.194 80.843 1.00 12.05 826 ALA B CA 1
ATOM 5090 C C . ALA B 1 336 ? -6.130 22.475 80.691 1.00 12.16 826 ALA B C 1
ATOM 5091 O O . ALA B 1 336 ? -5.827 23.490 81.340 1.00 12.66 826 ALA B O 1
ATOM 5093 N N . TYR B 1 337 ? -7.173 22.434 79.847 1.00 11.91 827 TYR B N 1
ATOM 5094 C CA . TYR B 1 337 ? -8.040 23.605 79.645 1.00 12.80 827 TYR B CA 1
ATOM 5095 C C . TYR B 1 337 ? -8.729 24.038 80.954 1.00 13.40 827 TYR B C 1
ATOM 5096 O O . TYR B 1 337 ? -8.669 25.208 81.352 1.00 13.91 827 TYR B O 1
ATOM 5105 N N . ASN B 1 338 ? -9.349 23.065 81.633 1.00 14.50 828 ASN B N 1
ATOM 5106 C CA . ASN B 1 338 ? -10.047 23.304 82.893 1.00 15.11 828 ASN B CA 1
ATOM 5107 C C . ASN B 1 338 ? -9.089 23.745 83.996 1.00 13.45 828 ASN B C 1
ATOM 5108 O O . ASN B 1 338 ? -9.409 24.659 84.776 1.00 15.04 828 ASN B O 1
ATOM 5113 N N . ALA B 1 339 ? -7.907 23.126 84.028 1.00 13.06 829 ALA B N 1
ATOM 5114 C CA . ALA B 1 339 ? -6.880 23.438 85.023 1.00 13.63 829 ALA B CA 1
ATOM 5115 C C . ALA B 1 339 ? -6.400 24.920 84.955 1.00 15.02 829 ALA B C 1
ATOM 5116 O O . ALA B 1 339 ? -6.244 25.590 85.985 1.00 15.49 829 ALA B O 1
ATOM 5118 N N . ILE B 1 340 ? -6.211 25.446 83.740 1.00 14.74 830 ILE B N 1
ATOM 5119 C CA . ILE B 1 340 ? -5.801 26.835 83.573 1.00 14.70 830 ILE B CA 1
ATOM 5120 C C . ILE B 1 340 ? -6.945 27.727 84.041 1.00 14.57 830 ILE B C 1
ATOM 5121 O O . ILE B 1 340 ? -6.729 28.709 84.761 1.00 15.31 830 ILE B O 1
ATOM 5126 N N . LYS B 1 341 ? -8.166 27.375 83.634 1.00 16.73 831 LYS B N 1
ATOM 5127 C CA . LYS B 1 341 ? -9.343 28.131 84.025 1.00 19.33 831 LYS B CA 1
ATOM 5128 C C . LYS B 1 341 ? -9.486 28.174 85.547 1.00 20.65 831 LYS B C 1
ATOM 5129 O O . LYS B 1 341 ? -9.744 29.232 86.119 1.00 20.20 831 LYS B O 1
ATOM 5135 N N . GLU B 1 342 ? -9.266 27.049 86.220 1.00 22.27 832 GLU B N 1
ATOM 5136 C CA . GLU B 1 342 ? -9.357 27.087 87.670 1.00 25.20 832 GLU B CA 1
ATOM 5137 C C . GLU B 1 342 ? -8.202 27.859 88.319 1.00 24.81 832 GLU B C 1
ATOM 5138 O O . GLU B 1 342 ? -8.416 28.507 89.341 1.00 25.44 832 GLU B O 1
ATOM 5144 N N . ALA B 1 343 ? -7.001 27.842 87.729 1.00 22.57 833 ALA B N 1
ATOM 5145 C CA . ALA B 1 343 ? -5.900 28.642 88.277 1.00 22.13 833 ALA B CA 1
ATOM 5146 C C . ALA B 1 343 ? -6.281 30.149 88.190 1.00 22.23 833 ALA B C 1
ATOM 5147 O O . ALA B 1 343 ? -5.885 30.949 89.044 1.00 22.19 833 ALA B O 1
ATOM 5149 N N . LEU B 1 344 ? -7.082 30.520 87.192 1.00 22.57 834 LEU B N 1
ATOM 5150 C CA . LEU B 1 344 ? -7.511 31.913 87.012 1.00 24.54 834 LEU B CA 1
ATOM 5151 C C . LEU B 1 344 ? -8.666 32.376 87.908 1.00 27.15 834 LEU B C 1
ATOM 5152 O O . LEU B 1 344 ? -8.841 33.574 88.111 1.00 26.87 834 LEU B O 1
ATOM 5157 N N . MET B 1 345 ? -9.470 31.439 88.403 1.00 30.86 835 MET B N 1
ATOM 5158 C CA . MET B 1 345 ? -10.607 31.776 89.272 1.00 35.01 835 MET B CA 1
ATOM 5159 C C . MET B 1 345 ? -10.230 31.951 90.757 1.00 37.17 835 MET B C 1
ATOM 5160 O O . MET B 1 345 ? -10.838 32.844 91.390 1.00 40.31 835 MET B O 1
#

Nearest PDB structures (foldseek):
  1xyz-assembly2_B  TM=1.003E+00  e=1.372E-74  Acetivibrio thermocellus
  1vbu-assembly2_B  TM=9.747E-01  e=7.270E-47  Thermotoga maritima
  3nj3-assembly1_A  TM=9.782E-01  e=5.070E-46  Thermotoga petrophila RKU-1
  4xx6-assembly1_A  TM=9.430E-01  e=8.477E-37  Gloeophyllum trabeum ATCC 11539
  5m0k-assembly2_B  TM=9.450E-01  e=2.137E-37  Cellulomonas flavigena

Secondary structure (DSSP, 8-state):
--HHHHHHHTT-EEEEEEPTHHHHT--HHHHHHHHHH-SEEEESSTTSHHHH-SBTTB---HHHHHHHHHHHHTT-EEEEEEEE-SSS--HHHHTS---HHHHHHHHHHHHHHHHHHTTTT-SEEEEEES-B-TTSSSBPP-HHHHHH-TTHHHHHHHHHHHH-TTSEEEEEESS-SSSSHHHHHHHHHHHHHHHTT----EEEE--EEESS--HHHHHHHHHHHHHHHHTT-EEEEEEEEEEEETTS-HHHHHHHHHHHHHHHHHHHHH-TTEEEEEES-SBTTS-SHHHHSTTEE--SSB-TTSPBPHHHHHHHHHH-/--HHHHHHHTT-EEEEEEPTHHHHT--HHHHHHHHHH-SEEEESSTTSHHHH-SBTTB---HHHHHHHHHHHHTT-EEEEEEEE-SSS--HHHHTS---HHHHHHHHHHHHHHHHHHTTTT-SEEEEEES-B-TTSSSBPP-HHHHHH-TTHHHHHHHHHHHH-TTSEEEEEESS-SSSSHHHHHHHHHHHHHHHTT----EEEE--EEESS--HHHHHHHHHHHHHHHHTT-EEEEEEEEEEEETTS-HHHHHHHHHHHHHHHHHHHHH-TTEEEEEES-SBTTS-SHHHHSTTEE--SSB-TTSPBPHHHHHHHHHH-

Organism: Acetivibrio thermocellus (strain ATCC 27405 / DSM 1237 / JCM 9322 / NBRC 103400 / NCIMB 10682 / NRRL B-4536 / VPI 7372) (NCBI:txid203119)

GO terms:
  GO:0031176 endo-1,4-beta-xylanase activity (F, IDA)
  GO:0033905 xylan endo-1,3-beta-xylosidase activity (F, IDA)

CATH classification: 3.20.20.80

Foldseek 3Di:
DAQQVLLVVLLFFEAAEDDDCVVVVPDVVQVVSRLGHGQEYEHPPCQEACNQPVDPPDGDCVVVVVVLVSNVVSNHAYEYDAQAEQPDHHPCLVVDDDAQVVVLVSSLVRLQVVCLVCAPRHAEYQLAEAQADPQLPAGDDGSQPVRNHRCSVLSSQVSNCVNHVRHAYEHEYEPLQFDDSNVVSVLVVVLVSVVVPRRHAAYEYQAAEEQDDDPVRLVRSLVSQVVCVVSRHAYEHAAHWYKYFLPPDVVVSLVSLLVVLLSVLLSQSVHPRYRYHYHHGAEQLDDCCCVVPPRIGPTHQAYNVRHGTSNSVSSVVSSD/DAQQVLLVVLQFFEAAEDDDCVPVVPDVVQVVSRLGHGQEYEHPPCQEACNQPVDPPDGDCVVVVVVLVSNVVSNHAYEYDAQAEQPDHHPCQVVDDDAQVVVLVSLLCRLQVVCLVCAPRHAEYQLAEAQADPQLPAGDDGSQCPRNHRCSVLSSQVSNCVNHVRHAYEHEYEPLQFDDSNVVSVVVVVLVCLVVPRRHAAYEYQAAEEFDDDPNRLVRNLVSCVVCVVSRHAYEHAAHWYKYFPPDDPVVSLVSLLVVLLSVLLSQSVDPRYRHHYHHGAEQLDDPCCVVPPRIGDTHQAYNVRHGTSNSVSSVVSSD

Solvent-accessible surface area: 24620 Å² total; per-residue (Å²): 143,14,0,36,66,61,0,77,85,111,57,5,66,0,0,0,0,0,8,109,17,13,16,87,102,76,12,101,62,0,25,48,9,0,84,126,6,0,0,1,0,1,0,30,62,19,0,15,6,52,38,1,3,57,157,96,97,53,44,67,40,75,69,2,56,82,0,13,52,8,0,106,181,36,55,14,62,1,1,0,5,2,1,0,28,55,69,72,25,10,82,47,0,71,126,35,143,58,87,85,110,40,0,19,62,16,0,89,51,0,0,48,41,0,0,65,73,1,105,60,106,4,53,10,0,1,0,0,2,24,5,8,52,77,53,15,135,31,49,46,82,14,34,1,72,98,49,5,19,147,47,4,6,15,66,0,0,90,29,0,69,110,8,1,77,117,3,69,0,0,0,0,0,54,88,0,3,39,68,20,103,10,0,54,21,0,23,86,34,0,77,45,4,77,59,83,42,4,24,1,28,0,0,0,0,2,0,21,10,81,15,47,22,48,99,127,70,15,47,20,0,31,96,0,0,64,54,0,16,74,37,45,1,45,1,1,0,1,11,0,0,0,23,8,31,122,112,68,84,78,70,81,5,38,112,65,0,6,87,8,0,60,58,0,0,95,18,0,48,68,4,60,6,0,45,8,0,0,1,19,0,0,0,13,102,50,39,91,0,64,74,72,54,111,43,61,4,58,0,0,1,5,35,53,116,32,77,78,8,57,0,17,83,9,0,37,90,15,4,140,141,16,0,48,74,59,0,92,84,110,51,3,50,0,0,0,1,0,8,80,0,10,36,57,108,78,11,106,59,0,23,47,10,0,82,126,6,0,3,1,0,1,0,32,61,24,0,15,5,41,38,1,2,11,70,95,94,56,45,62,40,73,78,2,54,80,0,19,49,9,0,102,176,34,57,14,70,1,2,0,6,2,1,0,28,52,72,72,25,10,29,21,0,75,87,32,153,55,90,86,110,41,0,18,62,14,0,81,53,0,0,43,40,0,0,65,78,2,114,57,104,5,50,10,0,0,0,0,1,22,5,8,54,75,60,13,138,30,48,42,84,14,36,2,71,99,47,6,18,141,46,3,7,17,67,0,0,95,28,0,71,116,8,0,80,117,3,65,0,0,0,0,0,66,76,0,3,29,79,20,104,5,0,53,18,0,23,90,33,0,82,43,3,78,136,125,59,3,25,0,23,0,0,0,0,3,0,30,7,85,21,47,20,47,98,130,64,19,46,22,0,23,83,0,0,86,52,0,43,146,34,57,1,59,0,0,0,1,11,0,0,0,27,10,48,136,114,68,79,82,63,88,5,42,104,58,0,6,87,7,0,56,66,0,0,99,17,1,46,67,4,120,16,0,57,6,0,0,1,20,0,0,0,16,102,28,36,89,0,65,61,75,53,108,34,68,13,70,0,1,0,6,35,57,116,32,76,74,6,39,0,17,85,7,0,36,86,13,2,142

InterPro domains:
  IPR000801 Esterase-like [PF00756] (58-198)
  IPR001000 Glycoside hydrolase family 10 domain [PF00331] (518-832)
  IPR001000 Glycoside hydrolase family 10 domain [PR00134] (593-605)
  IPR001000 Glycoside hydrolase family 10 domain [PR00134] (637-648)
  IPR001000 Glycoside hydrolase family 10 domain [PR00134] (682-693)
  IPR001000 Glycoside hydrolase family 10 domain [PR00134] (711-723)
  IPR001000 Glycoside hydrolase family 10 domain [PS51760] (512-833)
  IPR001000 Glycoside hydrolase family 10 domain [SM00633] (562-834)
  IPR002105 Dockerin type I repeat [PF00404] (428-484)
  IPR002105 Dockerin type I repeat [PS00448] (464-483)
  IPR005084 Carbohydrate binding module family 6 [PF03422] (302-419)
  IPR005084 Carbohydrate binding module family 6 [PS51175] (299-420)
  IPR006584 Cellulose binding, type IV [SM00606] (294-421)
  IPR008979 Galactose-binding-like domain superfamily [SSF49785] (293-419)
  IPR016134 Dockerin domain [PS51766] (424-492)
  IPR017853 Glycoside hydrolase superfamily [SSF51445] (516-835)
  IPR018247 EF-Hand 1, calcium-binding site [PS00018] (430-442)
  IPR018247 EF-Hand 1, calcium-binding site [PS00018] (464-476)
  IPR029058 Alpha/Beta hydrolase fold [G3DSA:3.40.50.1820] (20-284)
  IPR029058 Alpha/Beta hydrolase fold [SSF53474] (43-274)

B-factor: mean 16.89, std 9.49, range [5.08, 67.84]

Radius of gyration: 27.46 Å; Cα contacts (8 Å, |Δi|>4): 1209; chains: 2; bounding box: 58×62×82 Å